Protein AF-0000000078526838 (afdb_homodimer)

Foldseek 3Di:
DVVVVVVVVCVVCVVVVVVVVCVVVVVVVLLVLLLQFQFLQPPPPPVDDDSVVVSVVGGNGCVLVVCLVVDPVNVLQVVLLVVLCVLQLVLLLVLLQVLLVVLLPPDPCNVVSLVVLCVLVVDDPLRLLQLLLQLQQLVRHPVQVVCVVVPHHDDNQCQDLVRNSVSLSVSVSSNCSSVLSVLLNVQQVPFDCVLVVVCVVVVHDPVRCCVPPVCQSSVVSSLVSSLVVSLVSLQDQSSQQNNHDNSPCDDVVSRNHLNSVLVCSVPVVSRPSSSSNSVVVSVVVSVVVNVVSVVCCVVRHDDPD/DVVVVVVVVCVVCVVVVVVVVCVVVVVVVLLVLLLQFQFLQPPPPPVPPDSVVVSVVGGNGCVLVVCLVVDPVNVLQVVLLVVLCVLQLVLLLVLLQVLLVVLLPPDPCNVVSLVVLCVLVVDDPLRLLQLLLQLQQQPRHPVQVVCVVVPHHDDNQCQDLVRNSVSLSVSVSSNCSSVLSVLLNVQQVPFDCVLVVVCVVVVHDPVRCCVPPVCQSSVVSSLVSSLVVSLVSLQDQSSQQNNHDVSPCDDVVSRNHLNSVLVCSVPVVSRPSSSSNSVVVSVVVSVVVNVVSVVCCVVRHDDPD

Organism: NCBI:txid29354

InterPro domains:
  IPR000515 ABC transporter type 1, transmembrane domain MetI-like [PF00528] (84-300)
  IPR000515 ABC transporter type 1, transmembrane domain MetI-like [PS50928] (78-293)
  IPR000515 ABC transporter type 1, transmembrane domain MetI-like [cd06261] (89-287)
  IPR035906 MetI-like superfamily [G3DSA:1.10.3720.10] (58-302)
  IPR035906 MetI-like superfamily [SSF161098] (63-291)
  IPR051393 ABC transporter permease component [PTHR30193] (7-304)

pLDDT: mean 86.84, std 13.62, range [33.91, 98.25]

Radius of gyration: 25.56 Å; Cα contacts (8 Å, |Δi|>4): 825; chains: 2; bounding box: 73×62×57 Å

Solvent-accessible surface area (backbone atoms only — not comparable to full-atom values): 30956 Å² total; per-residue (Å²): 117,72,74,55,54,56,48,47,58,42,53,66,44,37,60,57,47,50,47,48,50,48,64,57,45,48,54,54,52,52,36,55,56,39,18,24,21,68,40,35,77,66,67,74,63,63,85,60,89,37,38,66,52,50,50,60,74,36,53,52,55,64,48,42,55,54,49,45,76,69,32,68,64,49,56,51,19,50,47,36,43,48,54,47,43,66,53,33,52,61,49,28,52,50,50,8,51,49,49,16,54,59,41,63,46,90,45,95,55,23,65,57,47,53,52,61,42,38,46,44,57,60,39,39,60,60,52,50,23,47,37,45,43,48,39,45,27,62,65,60,7,55,54,34,46,55,33,44,74,74,71,37,85,55,66,52,28,50,71,24,59,79,34,20,47,58,48,51,37,50,50,48,32,60,39,42,18,32,57,52,7,51,57,47,30,57,40,58,69,65,52,64,63,64,62,55,52,55,36,49,73,73,65,53,51,69,68,52,42,38,64,70,44,49,49,46,66,31,28,52,54,49,49,50,48,51,52,54,51,52,57,52,55,65,48,48,38,58,51,42,45,59,43,20,70,92,40,62,16,28,38,94,51,47,43,33,27,61,45,47,47,30,48,38,30,32,70,71,66,32,29,30,6,46,18,36,31,52,43,51,53,52,31,51,52,49,49,50,51,51,52,51,50,57,60,48,42,76,74,61,42,54,69,88,121,117,74,73,54,53,56,48,50,57,43,53,66,43,36,60,57,46,50,49,49,47,48,63,56,45,48,53,52,51,52,36,54,54,39,18,23,20,68,40,35,77,67,66,72,58,58,82,52,91,40,43,66,54,51,48,62,74,35,53,52,54,64,48,41,54,53,49,46,75,69,31,70,63,49,56,51,18,52,46,36,42,49,52,47,42,67,54,33,51,60,49,28,52,50,49,7,51,50,50,16,56,59,43,62,45,90,47,94,56,23,65,55,48,52,50,60,42,38,47,44,57,59,40,40,60,59,51,50,22,49,37,44,44,48,38,44,28,61,72,54,8,54,54,32,45,55,33,44,74,75,70,35,83,55,65,53,28,50,70,23,60,80,34,20,49,58,48,53,37,51,49,49,32,61,40,43,19,31,56,52,6,50,57,47,30,58,40,56,71,64,52,64,64,62,61,54,52,55,36,48,75,73,64,53,50,70,68,53,42,38,65,70,44,49,49,47,66,30,29,51,55,49,48,49,48,49,50,53,50,50,57,53,56,65,49,49,37,58,50,40,45,58,44,22,70,92,39,62,17,28,37,93,51,47,43,34,28,62,45,47,48,32,48,37,30,34,70,73,65,32,30,31,7,47,19,35,32,51,43,51,53,52,32,51,53,48,47,50,51,50,53,50,50,58,61,48,41,76,74,63,42,52,69,89,120

Sequence (610 aa):
MYKKQGIRAFIFLLPSLAGLVLFNLIPIFASLLLSLTDWSGLSRVRLFHGFFQFVGDKFVGVSNYSQLVKDPEFWAVLGHNAYFILMYLPLVLLFSLMVALIIQRKSRMASVYRVLYYIPVLTSWVAGALIWKWMLSPEYGPINNALSAIGIKGPLWLQSEVWAMPSIVLASVWKDMGFYGMILLSGLLAINPEYYEAADIDGAGYFQKFKSITLPLLSPILFYVIMLSLINAFQLFPQIMVMTKNGDAGPNGATMVMVERIYKYAFKFGRMGYAAAWSWVLFVIIFGFTVLQNVLQRKWVYYESMYKKQGIRAFIFLLPSLAGLVLFNLIPIFASLLLSLTDWSGLSRVRLFHGFFQFVGDKFVGVSNYSQLVKDPEFWAVLGHNAYFILMYLPLVLLFSLMVALIIQRKSRMASVYRVLYYIPVLTSWVAGALIWKWMLSPEYGPINNALSAIGIKGPLWLQSEVWAMPSIVLASVWKDMGFYGMILLSGLLAINPEYYEAADIDGAGYFQKFKSITLPLLSPILFYVIMLSLINAFQLFPQIMVMTKNGDAGPNGATMVMVERIYKYAFKFGRMGYAAAWSWVLFVIIFGFTVLQNVLQRKWVYYES

Nearest PDB structures (foldseek):
  8ja7-assembly1_A  TM=8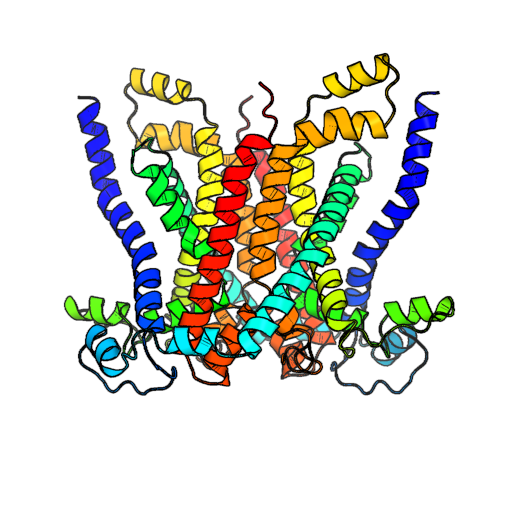.866E-01  e=3.384E-11  Mycobacterium tuberculosis H37Rv
  2r6g-assembly1_F  TM=8.842E-01  e=6.064E-09  Escherichia coli K-12
  3puy-assembly1_F  TM=8.740E-01  e=5.315E-09  Escherichia coli K-12
  4jbw-assembly1_F  TM=8.801E-01  e=1.028E-08  Escherichia coli K-12
  4jbw-assembly2_H  TM=8.634E-01  e=8.621E-09  Escherichia coli K-12

Structure (mmCIF, N/CA/C/O backbone):
data_AF-0000000078526838-model_v1
#
loop_
_entity.id
_entity.type
_entity.pdbx_description
1 polymer 'Sugar ABC transporter permease'
#
loop_
_atom_site.group_PDB
_atom_site.id
_atom_site.type_symbol
_atom_site.label_atom_id
_atom_site.label_alt_id
_atom_site.label_comp_id
_atom_site.label_asym_id
_atom_site.label_entity_id
_atom_site.label_seq_id
_atom_site.pdbx_PDB_ins_code
_atom_site.Cartn_x
_atom_site.Cartn_y
_atom_site.Cartn_z
_atom_site.occupancy
_atom_site.B_iso_or_equiv
_atom_site.auth_seq_id
_atom_site.auth_comp_id
_atom_site.auth_asym_id
_atom_site.auth_atom_id
_atom_site.pdbx_PDB_model_num
ATOM 1 N N . MET A 1 1 ? -31.656 25.719 23.406 1 33.91 1 MET A N 1
ATOM 2 C CA . MET A 1 1 ? -31.922 25.641 21.969 1 33.91 1 MET A CA 1
ATOM 3 C C . MET A 1 1 ? -30.719 25.094 21.219 1 33.91 1 MET A C 1
ATOM 5 O O . MET A 1 1 ? -30.797 24.797 20.031 1 33.91 1 MET A O 1
ATOM 9 N N . TYR A 1 2 ? -29.5 25.469 21.703 1 43.06 2 TYR A N 1
ATOM 10 C CA . TYR A 1 2 ? -28.188 25.125 21.172 1 43.06 2 TYR A CA 1
ATOM 11 C C . TYR A 1 2 ? -27.953 23.625 21.234 1 43.06 2 TYR A C 1
ATOM 13 O O . TYR A 1 2 ? -27.281 23.062 20.375 1 43.06 2 TYR A O 1
ATOM 21 N N . LYS A 1 3 ? -28.297 23.078 22.375 1 46.19 3 LYS A N 1
ATOM 22 C CA . LYS A 1 3 ? -28.156 21.656 22.625 1 46.19 3 LYS A CA 1
ATOM 23 C C . LYS A 1 3 ? -29.047 20.844 21.672 1 46.19 3 LYS A C 1
ATOM 25 O O . LYS A 1 3 ? -28.766 19.672 21.406 1 46.19 3 LYS A O 1
ATOM 30 N N . LYS A 1 4 ? -30.078 21.391 21.328 1 48.06 4 LYS A N 1
ATOM 31 C CA . LYS A 1 4 ? -31.125 20.688 20.594 1 48.06 4 LYS A CA 1
ATOM 32 C C . LYS A 1 4 ? -30.766 20.516 19.125 1 48.06 4 LYS A C 1
ATOM 34 O O . LYS A 1 4 ? -31.109 19.516 18.5 1 48.06 4 LYS A O 1
ATOM 39 N N . GLN A 1 5 ? -30.203 21.453 18.453 1 47.41 5 GLN A N 1
ATOM 40 C CA . GLN A 1 5 ? -29.891 21.406 17.031 1 47.41 5 GLN A CA 1
ATOM 41 C C . GLN A 1 5 ? -28.719 20.469 16.75 1 47.41 5 GLN A C 1
ATOM 43 O O . GLN A 1 5 ? -28.656 19.828 15.695 1 47.41 5 GLN A O 1
ATOM 48 N N . GLY A 1 6 ? -27.812 20.406 17.625 1 47.88 6 GLY A N 1
ATOM 49 C CA . GLY A 1 6 ? -26.734 19.438 17.562 1 47.88 6 GLY A CA 1
ATOM 50 C C . GLY A 1 6 ? -27.219 18 17.562 1 47.88 6 GLY A C 1
ATOM 51 O O . GLY A 1 6 ? -26.688 17.156 16.859 1 47.88 6 GLY A O 1
ATOM 52 N N . ILE A 1 7 ? -28.203 17.859 18.359 1 50.91 7 ILE A N 1
ATOM 53 C CA . ILE A 1 7 ? -28.797 16.531 18.469 1 50.91 7 ILE A CA 1
ATOM 54 C C . ILE A 1 7 ? -29.469 16.156 17.156 1 50.91 7 ILE A C 1
ATOM 56 O O . ILE A 1 7 ? -29.422 15.008 16.719 1 50.91 7 ILE A O 1
ATOM 60 N N . ARG A 1 8 ? -30.109 17.078 16.562 1 48.78 8 ARG A N 1
ATOM 61 C CA . ARG A 1 8 ? -30.828 16.781 15.336 1 48.78 8 ARG A CA 1
ATOM 62 C C . ARG A 1 8 ? -29.859 16.453 14.203 1 48.78 8 ARG A C 1
ATOM 64 O O . ARG A 1 8 ? -30.094 15.539 13.414 1 48.78 8 ARG A O 1
ATOM 71 N N . ALA A 1 9 ? -28.969 17.344 13.977 1 50.31 9 ALA A N 1
ATOM 72 C CA . ALA A 1 9 ? -27.953 17.031 12.977 1 50.31 9 ALA A CA 1
ATOM 73 C C . ALA A 1 9 ? -27.312 15.664 13.25 1 50.31 9 ALA A C 1
ATOM 75 O O . ALA A 1 9 ? -27.047 14.898 12.32 1 50.31 9 ALA A O 1
ATOM 76 N N . PHE A 1 10 ? -27.156 15.43 14.531 1 51.66 10 PHE A N 1
ATOM 77 C CA . PHE A 1 10 ? -26.625 14.141 14.977 1 51.66 10 PHE A CA 1
ATOM 78 C C . PHE A 1 10 ? -27.594 13.016 14.641 1 51.66 10 PHE A C 1
ATOM 80 O O . PHE A 1 10 ? -27.172 11.906 14.289 1 51.66 10 PHE A O 1
ATOM 87 N N . ILE A 1 11 ? -28.812 13.281 14.773 1 52.5 11 ILE A N 1
ATOM 88 C CA . ILE A 1 11 ? -29.812 12.266 14.477 1 52.5 11 ILE A CA 1
ATOM 89 C C . ILE A 1 11 ? -29.766 11.922 12.984 1 52.5 11 ILE A C 1
ATOM 91 O O . ILE A 1 11 ? -29.938 10.766 12.602 1 52.5 11 ILE A O 1
ATOM 95 N N . PHE A 1 12 ? -29.609 12.906 12.188 1 51.97 12 PHE A N 1
ATOM 96 C CA . PHE A 1 12 ? -29.562 12.625 10.758 1 51.97 12 PHE A CA 1
ATOM 97 C C . PHE A 1 12 ? -28.266 11.906 10.383 1 51.97 12 PHE A C 1
ATOM 99 O O . PHE A 1 12 ? -28.234 11.117 9.438 1 51.97 12 PHE A O 1
ATOM 106 N N . LEU A 1 13 ? -27.266 12.32 11.148 1 58.19 13 LEU A N 1
ATOM 107 C CA . LEU A 1 13 ? -26 11.68 10.82 1 58.19 13 LEU A CA 1
ATOM 108 C C . LEU A 1 13 ? -25.891 10.312 11.492 1 58.19 13 LEU A C 1
ATOM 110 O O . LEU A 1 13 ? -25.047 9.492 11.109 1 58.19 13 LEU A O 1
ATOM 114 N N . LEU A 1 14 ? -26.828 10.086 12.406 1 58.28 14 LEU A N 1
ATOM 115 C CA . LEU A 1 14 ? -26.766 8.891 13.227 1 58.28 14 LEU A CA 1
ATOM 116 C C . LEU A 1 14 ? -26.906 7.633 12.375 1 58.28 14 LEU A C 1
ATOM 118 O O . LEU A 1 14 ? -26.125 6.688 12.516 1 58.28 14 LEU A O 1
ATOM 122 N N . PRO A 1 15 ? -27.984 7.668 11.578 1 56.78 15 PRO A N 1
ATOM 123 C CA . PRO A 1 15 ? -28.062 6.438 10.789 1 56.78 15 PRO A CA 1
ATOM 124 C C . PRO A 1 15 ? -26.828 6.203 9.93 1 56.78 15 PRO A C 1
ATOM 126 O O . PRO A 1 15 ? -26.375 5.066 9.789 1 56.78 15 PRO A O 1
ATOM 129 N N . SER A 1 16 ? -26.375 7.316 9.445 1 62.16 16 SER A N 1
ATOM 130 C CA . SER A 1 16 ? -25.188 7.176 8.594 1 62.16 16 SER A CA 1
ATOM 131 C C . SER A 1 16 ? -23.969 6.789 9.406 1 62.16 16 SER A C 1
ATOM 133 O O . SER A 1 16 ? -23.156 5.969 8.969 1 62.16 16 SER A O 1
ATOM 135 N N . LEU A 1 17 ? -24.078 7.254 10.57 1 70.75 17 LEU A N 1
ATOM 136 C CA . LEU A 1 17 ? -22.953 6.953 11.453 1 70.75 17 LEU A CA 1
ATOM 137 C C . LEU A 1 17 ? -23.016 5.512 11.945 1 70.75 17 LEU A C 1
ATOM 139 O O . LEU A 1 17 ? -21.984 4.828 12.008 1 70.75 17 LEU A O 1
ATOM 143 N N . ALA A 1 18 ? -24.25 5.125 12.227 1 71.12 18 ALA A N 1
ATOM 144 C CA . ALA A 1 18 ? -24.422 3.736 12.641 1 71.12 18 ALA A CA 1
ATOM 145 C C . ALA A 1 18 ? -24.062 2.779 11.508 1 71.12 18 ALA A C 1
ATOM 147 O O . ALA A 1 18 ? -23.422 1.749 11.734 1 71.12 18 ALA A O 1
ATOM 148 N N . GLY A 1 19 ? -24.438 3.191 10.406 1 74 19 GLY A N 1
ATOM 149 C CA . GLY A 1 19 ? -24.109 2.379 9.242 1 74 19 GLY A CA 1
ATOM 150 C C . GLY A 1 19 ? -22.625 2.264 8.992 1 74 19 GLY A C 1
ATOM 151 O O . GLY A 1 19 ? -22.125 1.188 8.648 1 74 19 GLY A O 1
ATOM 152 N N . LEU A 1 20 ? -22.047 3.316 9.32 1 77.06 20 LEU A N 1
ATOM 153 C CA . LEU A 1 20 ? -20.609 3.328 9.078 1 77.06 20 LEU A CA 1
ATOM 154 C C . LEU A 1 20 ? -19.875 2.477 10.109 1 77.06 20 LEU A C 1
ATOM 156 O O . LEU A 1 20 ? -18.906 1.788 9.781 1 77.06 20 LEU A O 1
ATOM 160 N N . VAL A 1 21 ? -20.438 2.48 11.266 1 78.69 21 VAL A N 1
ATOM 161 C CA . VAL A 1 21 ? -19.844 1.682 12.336 1 78.69 21 VAL A CA 1
ATOM 162 C C . VAL A 1 21 ? -20.047 0.196 12.047 1 78.69 21 VAL A C 1
ATOM 164 O O . VAL A 1 21 ? -19.109 -0.603 12.156 1 78.69 21 VAL A O 1
ATOM 167 N N . LEU A 1 22 ? -21.219 -0.055 11.602 1 78.75 22 LEU A N 1
ATOM 168 C CA . LEU A 1 22 ? -21.516 -1.444 11.266 1 78.75 22 LEU A CA 1
ATOM 169 C C . LEU A 1 22 ? -20.688 -1.901 10.062 1 78.75 22 LEU A C 1
ATOM 171 O O . LEU A 1 22 ? -20.188 -3.029 10.047 1 78.75 22 LEU A O 1
ATOM 175 N N . PHE A 1 23 ? -20.516 -1.012 9.211 1 81.81 23 PHE A N 1
ATOM 176 C CA . PHE A 1 23 ? -19.734 -1.288 8.016 1 81.81 23 PHE A CA 1
ATOM 177 C C . PHE A 1 23 ? -18.281 -1.588 8.383 1 81.81 23 PHE A C 1
ATOM 179 O O . PHE A 1 23 ? -17.625 -2.412 7.738 1 81.81 23 PHE A O 1
ATOM 186 N N . ASN A 1 24 ? -17.922 -1.019 9.43 1 84.88 24 ASN A N 1
ATOM 187 C CA . ASN A 1 24 ? -16.547 -1.215 9.875 1 84.88 24 ASN A CA 1
ATOM 188 C C . ASN A 1 24 ? -16.406 -2.451 10.758 1 84.88 24 ASN A C 1
ATOM 190 O O . ASN A 1 24 ? -15.461 -3.223 10.617 1 84.88 24 ASN A O 1
ATOM 194 N N . LEU A 1 25 ? -17.375 -2.746 11.57 1 85.94 25 LEU A N 1
ATOM 195 C CA . LEU A 1 25 ? -17.281 -3.744 12.633 1 85.94 25 LEU A CA 1
ATOM 196 C C . LEU A 1 25 ? -17.641 -5.129 12.109 1 85.94 25 LEU A C 1
ATOM 198 O O . LEU A 1 25 ? -17.047 -6.129 12.516 1 85.94 25 LEU A O 1
ATOM 202 N N . ILE A 1 26 ? -18.469 -5.227 11.227 1 86.12 26 ILE A N 1
ATOM 203 C CA . ILE A 1 26 ? -19 -6.512 10.789 1 86.12 26 ILE A CA 1
ATOM 204 C C . ILE A 1 26 ? -17.891 -7.355 10.18 1 86.12 26 ILE A C 1
ATOM 206 O O . ILE A 1 26 ? -17.703 -8.516 10.562 1 86.12 26 ILE A O 1
ATOM 210 N N . PRO A 1 27 ? -17.125 -6.75 9.258 1 88.56 27 PRO A N 1
ATOM 211 C CA . PRO A 1 27 ? -16.062 -7.566 8.68 1 88.56 27 PRO A CA 1
ATOM 212 C C . PRO A 1 27 ? -15.039 -8.023 9.719 1 88.56 27 PRO A C 1
ATOM 214 O O . PRO A 1 27 ? -14.516 -9.133 9.633 1 88.56 27 PRO A O 1
ATOM 217 N N . ILE A 1 28 ? -14.812 -7.219 10.633 1 87.62 28 ILE A N 1
ATOM 218 C CA . ILE A 1 28 ? -13.836 -7.527 11.672 1 87.62 28 ILE A CA 1
ATOM 219 C C . ILE A 1 28 ? -14.336 -8.695 12.516 1 87.62 28 ILE A C 1
ATOM 221 O O . ILE A 1 28 ? -13.609 -9.672 12.734 1 87.62 28 ILE A O 1
ATOM 225 N N . PHE A 1 29 ? -15.555 -8.594 12.922 1 87.19 29 PHE A N 1
ATOM 226 C CA . PHE A 1 29 ? -16.156 -9.641 13.742 1 87.19 29 PHE A CA 1
ATOM 227 C C . PHE A 1 29 ? -16.266 -10.945 12.969 1 87.19 29 PHE A C 1
ATOM 229 O O . PHE A 1 29 ? -16.016 -12.023 13.516 1 87.19 29 PHE A O 1
ATOM 236 N N . ALA A 1 30 ? -16.688 -10.875 11.797 1 85 30 ALA A N 1
ATOM 237 C CA . ALA A 1 30 ? -16.781 -12.055 10.945 1 85 30 ALA A CA 1
ATOM 238 C C . ALA A 1 30 ? -15.43 -12.734 10.789 1 85 30 ALA A C 1
ATOM 240 O O . ALA A 1 30 ? -15.336 -13.961 10.812 1 85 30 ALA A O 1
ATOM 241 N N . SER A 1 31 ? -14.43 -11.93 10.641 1 87.69 31 SER A N 1
ATOM 242 C CA . SER A 1 31 ? -13.078 -12.461 10.508 1 87.69 31 SER A CA 1
ATOM 243 C C . SER A 1 31 ? -12.648 -13.18 11.781 1 87.69 31 SER A C 1
ATOM 245 O O . SER A 1 31 ? -11.953 -14.195 11.727 1 87.69 31 SER A O 1
ATOM 247 N N . LEU A 1 32 ? -13.031 -12.625 12.859 1 91.06 32 LEU A N 1
ATOM 248 C CA . LEU A 1 32 ? -12.703 -13.258 14.133 1 91.06 32 LEU A CA 1
ATOM 249 C C . LEU A 1 32 ? -13.367 -14.633 14.242 1 91.06 32 LEU A C 1
ATOM 251 O O . LEU A 1 32 ? -12.734 -15.602 14.664 1 91.06 32 LEU A O 1
ATOM 255 N N . LEU A 1 33 ? -14.594 -14.703 13.867 1 89.38 33 LEU A N 1
ATOM 256 C CA . LEU A 1 33 ? -15.312 -15.969 13.898 1 89.38 33 LEU A CA 1
ATOM 257 C C . LEU A 1 33 ? -14.695 -16.969 12.938 1 89.38 33 LEU A C 1
ATOM 259 O O . LEU A 1 33 ? -14.578 -18.156 13.25 1 89.38 33 LEU A O 1
ATOM 263 N N . LEU A 1 34 ? -14.305 -16.5 11.805 1 88.25 34 LEU A N 1
ATOM 264 C CA . LEU A 1 34 ? -13.664 -17.375 10.82 1 88.25 34 LEU A CA 1
ATOM 265 C C . LEU A 1 34 ? -12.383 -17.984 11.375 1 88.25 34 LEU A C 1
ATOM 267 O O . LEU A 1 34 ? -12.062 -19.141 11.086 1 88.25 34 LEU A O 1
ATOM 271 N N . SER A 1 35 ? -11.633 -17.203 12.133 1 94.19 35 SER A N 1
ATOM 272 C CA . SER A 1 35 ? -10.359 -17.656 12.68 1 94.19 35 SER A CA 1
ATOM 273 C C . SER A 1 35 ? -10.562 -18.797 13.68 1 94.19 35 SER A C 1
ATOM 275 O O . SER A 1 35 ? -9.617 -19.5 14.023 1 94.19 35 SER A O 1
ATOM 277 N N . LEU A 1 36 ? -11.805 -18.984 14.117 1 95.25 36 LEU A N 1
ATOM 278 C CA . LEU A 1 36 ? -12.141 -20.031 15.07 1 95.25 36 LEU A CA 1
ATOM 279 C C . LEU A 1 36 ? -12.719 -21.25 14.359 1 95.25 36 LEU A C 1
ATOM 281 O O . LEU A 1 36 ? -13.266 -22.156 15.008 1 95.25 36 LEU A O 1
ATOM 285 N N . THR A 1 37 ? -12.633 -21.281 13.039 1 91.44 37 THR A N 1
ATOM 286 C CA . THR A 1 37 ? -13.188 -22.375 12.25 1 91.44 37 THR A CA 1
ATOM 287 C C . THR A 1 37 ? -12.086 -23.078 11.461 1 91.44 37 THR A C 1
ATOM 289 O O . THR A 1 37 ? -10.977 -22.562 11.328 1 91.44 37 THR A O 1
ATOM 292 N N . ASP A 1 38 ? -12.367 -24.312 10.953 1 90.75 38 ASP A N 1
ATOM 293 C CA . ASP A 1 38 ? -11.469 -25.047 10.07 1 90.75 38 ASP A CA 1
ATOM 294 C C . ASP A 1 38 ? -11.938 -24.984 8.617 1 90.75 38 ASP A C 1
ATOM 296 O O . ASP A 1 38 ? -11.766 -25.938 7.859 1 90.75 38 ASP A O 1
ATOM 300 N N . TRP A 1 39 ? -12.383 -23.859 8.32 1 84.31 39 TRP A N 1
ATOM 301 C CA . TRP A 1 39 ? -12.922 -23.688 6.977 1 84.31 39 TRP A CA 1
ATOM 302 C C . TRP A 1 39 ? -11.812 -23.719 5.934 1 84.31 39 TRP A C 1
ATOM 304 O O . TRP A 1 39 ? -10.781 -23.062 6.098 1 84.31 39 TRP A O 1
ATOM 314 N N . SER A 1 40 ? -11.969 -24.531 4.809 1 81.25 40 SER A N 1
ATOM 315 C CA . SER A 1 40 ? -10.969 -24.688 3.756 1 81.25 40 SER A CA 1
ATOM 316 C C . SER A 1 40 ? -11.164 -23.656 2.652 1 81.25 40 SER A C 1
ATOM 318 O O . SER A 1 40 ? -10.266 -23.438 1.835 1 81.25 40 SER A O 1
ATOM 320 N N . GLY A 1 41 ? -12.219 -22.859 2.627 1 69.69 41 GLY A N 1
ATOM 321 C CA . GLY A 1 41 ? -12.469 -21.891 1.572 1 69.69 41 GLY A CA 1
ATOM 322 C C . GLY A 1 41 ? -13.32 -22.453 0.442 1 69.69 41 GLY A C 1
ATOM 323 O O . GLY A 1 41 ? -13.859 -21.688 -0.364 1 69.69 41 GLY A O 1
ATOM 324 N N . LEU A 1 42 ? -13.219 -23.859 0.137 1 60.25 42 LEU A N 1
ATOM 325 C CA . LEU A 1 42 ? -13.898 -24.5 -0.982 1 60.25 42 LEU A CA 1
ATOM 326 C C . LEU A 1 42 ? -15.227 -25.109 -0.541 1 60.25 42 LEU A C 1
ATOM 328 O O . LEU A 1 42 ? -15.984 -25.609 -1.367 1 60.25 42 LEU A O 1
ATOM 332 N N . SER A 1 43 ? -15.234 -25.25 0.635 1 53.34 43 SER A N 1
ATOM 333 C CA . SER A 1 43 ? -16.344 -26.141 0.992 1 53.34 43 SER A CA 1
ATOM 334 C C . SER A 1 43 ? -17.656 -25.656 0.371 1 53.34 43 SER A C 1
ATOM 336 O O . SER A 1 43 ? -17.938 -24.469 0.373 1 53.34 43 SER A O 1
ATOM 338 N N . ARG A 1 44 ? -18 -26.578 -0.74 1 45.09 44 ARG A N 1
ATOM 339 C CA . ARG A 1 44 ? -19.406 -26.5 -1.12 1 45.09 44 ARG A CA 1
ATOM 340 C C . ARG A 1 44 ? -20.312 -26.391 0.11 1 45.09 44 ARG A C 1
ATOM 342 O O . ARG A 1 44 ? -20.438 -27.328 0.886 1 45.09 44 ARG A O 1
ATOM 349 N N . VAL A 1 45 ? -20.078 -25.312 0.63 1 40.06 45 VAL A N 1
ATOM 350 C CA . VAL A 1 45 ? -20.953 -25.359 1.79 1 40.06 45 VAL A CA 1
ATOM 351 C C . VAL A 1 45 ? -22.359 -25.766 1.356 1 40.06 45 VAL A C 1
ATOM 353 O O . VAL A 1 45 ? -22.938 -25.188 0.433 1 40.06 45 VAL A O 1
ATOM 356 N N . ARG A 1 46 ? -22.578 -26.984 1.438 1 38.72 46 ARG A N 1
ATOM 357 C CA . ARG A 1 46 ? -23.984 -27.375 1.3 1 38.72 46 ARG A CA 1
ATOM 358 C C . ARG A 1 46 ? -24.906 -26.203 1.612 1 38.72 46 ARG A C 1
ATOM 360 O O . ARG A 1 46 ? -24.547 -25.297 2.379 1 38.72 46 ARG A O 1
ATOM 367 N N . LEU A 1 47 ? -25.719 -25.906 0.809 1 38.78 47 LEU A N 1
ATOM 368 C CA . LEU A 1 47 ? -26.875 -25.016 0.917 1 38.78 47 LEU A CA 1
ATOM 369 C C . LEU A 1 47 ? -27.156 -24.672 2.373 1 38.78 47 LEU A C 1
ATOM 371 O O . LEU A 1 47 ? -28.297 -24.312 2.725 1 38.78 47 LEU A O 1
ATOM 375 N N . PHE A 1 48 ? -26.266 -25 3.303 1 41.84 48 PHE A N 1
ATOM 376 C CA . PHE A 1 48 ? -26.875 -24.859 4.617 1 41.84 48 PHE A CA 1
ATOM 377 C C . PHE A 1 48 ? -27.219 -23.406 4.918 1 41.84 48 PHE A C 1
ATOM 379 O O . PHE A 1 48 ? -26.656 -22.5 4.309 1 41.84 48 PHE A O 1
ATOM 386 N N . HIS A 1 49 ? -28.281 -23.156 5.926 1 50.12 49 HIS A N 1
ATOM 387 C CA . HIS A 1 49 ? -29.281 -22.297 6.551 1 50.12 49 HIS A CA 1
ATOM 388 C C . HIS A 1 49 ? -28.625 -21.141 7.285 1 50.12 49 HIS A C 1
ATOM 390 O O . HIS A 1 49 ? -29.094 -20.719 8.352 1 50.12 49 HIS A O 1
ATOM 396 N N . GLY A 1 50 ? -27.516 -20.422 6.871 1 64.25 50 GLY A N 1
ATOM 397 C CA . GLY A 1 50 ? -27.219 -19.172 7.531 1 64.25 50 GLY A CA 1
ATOM 398 C C . GLY A 1 50 ? -25.781 -19.047 8 1 64.25 50 GLY A C 1
ATOM 399 O O . GLY A 1 50 ? -25.109 -20.062 8.195 1 64.25 50 GLY A O 1
ATOM 400 N N . PHE A 1 51 ? -25.219 -17.922 8.117 1 74.31 51 PHE A N 1
ATOM 401 C CA . PHE A 1 51 ? -23.859 -17.562 8.547 1 74.31 51 PHE A CA 1
ATOM 402 C C . PHE A 1 51 ? -23.516 -18.234 9.867 1 74.31 51 PHE A C 1
ATOM 404 O O . PHE A 1 51 ? -22.469 -18.859 10 1 74.31 51 PHE A O 1
ATOM 411 N N . PHE A 1 52 ? -24.469 -18.219 10.766 1 76.94 52 PHE A N 1
ATOM 412 C CA . PHE A 1 52 ? -24.188 -18.719 12.102 1 76.94 52 PHE A CA 1
ATOM 413 C C . PHE A 1 52 ? -24.156 -20.25 12.109 1 76.94 52 PHE A C 1
ATOM 415 O O . PHE A 1 52 ? -23.391 -20.859 12.867 1 76.94 52 PHE A O 1
ATOM 422 N N . GLN A 1 53 ? -24.891 -20.781 11.273 1 76.5 53 GLN A N 1
ATOM 423 C CA . GLN A 1 53 ? -24.859 -22.234 11.141 1 76.5 53 GLN A CA 1
ATOM 424 C C . GLN A 1 53 ? -23.531 -22.703 10.547 1 76.5 53 GLN A C 1
ATOM 426 O O . GLN A 1 53 ? -22.984 -23.719 10.977 1 76.5 53 GLN A O 1
ATOM 431 N N . PHE A 1 54 ? -23.094 -21.953 9.68 1 78.5 54 PHE A N 1
ATOM 432 C CA . PHE A 1 54 ? -21.812 -22.266 9.078 1 78.5 54 PHE A CA 1
ATOM 433 C C . PHE A 1 54 ? -20.703 -22.219 10.125 1 78.5 54 PHE A C 1
ATOM 435 O O . PHE A 1 54 ? -19.891 -23.141 10.227 1 78.5 54 PHE A O 1
ATOM 442 N N . VAL A 1 55 ? -20.703 -21.219 10.867 1 82.44 55 VAL A N 1
ATOM 443 C CA . VAL A 1 55 ? -19.688 -21.062 11.898 1 82.44 55 VAL A CA 1
ATOM 444 C C . VAL A 1 55 ? -19.781 -22.203 12.906 1 82.44 55 VAL A C 1
ATOM 446 O O . VAL A 1 55 ? -18.766 -22.75 13.328 1 82.44 55 VAL A O 1
ATOM 449 N N . GLY A 1 56 ? -21.031 -22.562 13.195 1 83.06 56 GLY A N 1
ATOM 450 C CA . GLY A 1 56 ? -21.234 -23.656 14.125 1 83.06 56 GLY A CA 1
ATOM 451 C C . GLY A 1 56 ? -20.75 -24.984 13.602 1 83.06 56 GLY A C 1
ATOM 452 O O . GLY A 1 56 ? -20.109 -25.75 14.32 1 83.06 56 GLY A O 1
ATOM 453 N N . ASP A 1 57 ? -20.906 -25.203 12.406 1 84.56 57 ASP A N 1
ATOM 454 C CA . ASP A 1 57 ? -20.562 -26.469 11.781 1 84.56 57 ASP A CA 1
ATOM 455 C C . ASP A 1 57 ? -19.047 -26.641 11.664 1 84.56 57 ASP A C 1
ATOM 457 O O . ASP A 1 57 ? -18.531 -27.766 11.711 1 84.56 57 ASP A O 1
ATOM 461 N N . LYS A 1 58 ? -18.328 -25.562 11.578 1 88.5 58 LYS A N 1
ATOM 462 C CA . LYS A 1 58 ? -16.906 -25.625 11.312 1 88.5 58 LYS A CA 1
ATOM 463 C C . LYS A 1 58 ? -16.094 -25.125 12.516 1 88.5 58 LYS A C 1
ATOM 465 O O . LYS A 1 58 ? -14.875 -24.984 12.43 1 88.5 58 LYS A O 1
ATOM 470 N N . PHE A 1 59 ? -16.766 -25 13.656 1 92.94 59 PHE A N 1
ATOM 471 C CA . PHE A 1 59 ? -16.141 -24.406 14.836 1 92.94 59 PHE A CA 1
ATOM 472 C C . PHE A 1 59 ? -15.078 -25.344 15.414 1 92.94 59 PHE A C 1
ATOM 474 O O . PHE A 1 59 ? -15.344 -26.531 15.648 1 92.94 59 PHE A O 1
ATOM 481 N N . VAL A 1 60 ? -13.852 -24.859 15.617 1 95 60 VAL A N 1
ATOM 482 C CA . VAL A 1 60 ? -12.773 -25.656 16.203 1 95 60 VAL A CA 1
ATOM 483 C C . VAL A 1 60 ? -12.164 -24.906 17.391 1 95 60 VAL A C 1
ATOM 485 O O . VAL A 1 60 ? -11.102 -25.281 17.875 1 95 60 VAL A O 1
ATOM 488 N N . GLY A 1 61 ? -12.789 -23.797 17.781 1 94.62 61 GLY A N 1
ATOM 489 C CA . GLY A 1 61 ? -12.312 -23.016 18.922 1 94.62 61 GLY A CA 1
ATOM 490 C C . GLY A 1 61 ? -10.953 -22.391 18.688 1 94.62 61 GLY A C 1
ATOM 491 O O . GLY A 1 61 ? -10.734 -21.734 17.672 1 94.62 61 GLY A O 1
ATOM 492 N N . VAL A 1 62 ? -10.031 -22.688 19.656 1 95.75 62 VAL A N 1
ATOM 493 C CA . VAL A 1 62 ? -8.742 -22.016 19.594 1 95.75 62 VAL A CA 1
ATOM 494 C C . VAL A 1 62 ? -7.699 -22.953 18.984 1 95.75 62 VAL A C 1
ATOM 496 O O . VAL A 1 62 ? -6.492 -22.75 19.156 1 95.75 62 VAL A O 1
ATOM 499 N N . SER A 1 63 ? -8.109 -23.938 18.297 1 96.44 63 SER A N 1
ATOM 500 C CA . SER A 1 63 ? -7.215 -24.938 17.719 1 96.44 63 SER A CA 1
ATOM 501 C C . SER A 1 63 ? -6.258 -24.328 16.703 1 96.44 63 SER A C 1
ATOM 503 O O . SER A 1 63 ? -5.078 -24.672 16.672 1 96.44 63 SER A O 1
ATOM 505 N N . ASN A 1 64 ? -6.801 -23.406 15.906 1 97 64 ASN A N 1
ATOM 506 C CA . ASN A 1 64 ? -5.941 -22.719 14.938 1 97 64 ASN A CA 1
ATOM 507 C C . ASN A 1 64 ? -4.801 -21.969 15.625 1 97 64 ASN A C 1
ATOM 509 O O . ASN A 1 64 ? -3.66 -22.016 15.164 1 97 64 ASN A O 1
ATOM 513 N N . TYR A 1 65 ? -5.129 -21.422 16.688 1 97.5 65 TYR A N 1
ATOM 514 C CA . TYR A 1 65 ? -4.141 -20.641 17.422 1 97.5 65 TYR A CA 1
ATOM 515 C C . TYR A 1 65 ? -3.143 -21.562 18.125 1 97.5 65 TYR A C 1
ATOM 517 O O . TYR A 1 65 ? -1.943 -21.281 18.156 1 97.5 65 TYR A O 1
ATOM 525 N N . SER A 1 66 ? -3.627 -22.625 18.641 1 97.06 66 SER A N 1
ATOM 526 C CA . SER A 1 66 ? -2.746 -23.609 19.281 1 97.06 66 SER A CA 1
ATOM 527 C C . SER A 1 66 ? -1.784 -24.219 18.266 1 97.06 66 SER A C 1
ATOM 529 O O . SER A 1 66 ? -0.595 -24.375 18.547 1 97.06 66 SER A O 1
ATOM 531 N N . GLN A 1 67 ? -2.277 -24.5 17.125 1 96.44 67 GLN A N 1
ATOM 532 C CA . GLN A 1 67 ? -1.45 -25.047 16.062 1 96.44 67 GLN A CA 1
ATOM 533 C C . GLN A 1 67 ? -0.398 -24.047 15.602 1 96.44 67 GLN A C 1
ATOM 535 O O . GLN A 1 67 ? 0.758 -24.406 15.375 1 96.44 67 GLN A O 1
ATOM 540 N N . LEU A 1 68 ? -0.817 -22.891 15.461 1 96.31 68 LEU A N 1
ATOM 541 C CA . LEU A 1 68 ? 0.051 -21.812 15 1 96.31 68 LEU A CA 1
ATOM 542 C C . LEU A 1 68 ? 1.256 -21.656 15.914 1 96.31 68 LEU A C 1
ATOM 544 O O . LEU A 1 68 ? 2.393 -21.562 15.445 1 96.31 68 LEU A O 1
ATOM 548 N N . VAL A 1 69 ? 1.055 -21.641 17.266 1 96.31 69 VAL A N 1
ATOM 549 C CA . VAL A 1 69 ? 2.115 -21.375 18.234 1 96.31 69 VAL A CA 1
ATOM 550 C C . VAL A 1 69 ? 3.057 -22.578 18.297 1 96.31 69 VAL A C 1
ATOM 552 O O . VAL A 1 69 ? 4.25 -22.422 18.578 1 96.31 69 VAL A O 1
ATOM 555 N N . LYS A 1 70 ? 2.559 -23.703 17.922 1 97 70 LYS A N 1
ATOM 556 C CA . LYS A 1 70 ? 3.352 -24.922 18.016 1 97 70 LYS A CA 1
ATOM 557 C C . LYS A 1 70 ? 4.086 -25.203 16.703 1 97 70 LYS A C 1
ATOM 559 O O . LYS A 1 70 ? 4.961 -26.062 16.641 1 97 70 LYS A O 1
ATOM 564 N N . ASP A 1 71 ? 3.771 -24.484 15.703 1 96.19 71 ASP A N 1
ATOM 565 C CA . ASP A 1 71 ? 4.359 -24.688 14.375 1 96.19 71 ASP A CA 1
ATOM 566 C C . ASP A 1 71 ? 5.691 -23.953 14.258 1 96.19 71 ASP A C 1
ATOM 568 O O . ASP A 1 71 ? 5.738 -22.719 14.32 1 96.19 71 ASP A O 1
ATOM 572 N N . PRO A 1 72 ? 6.766 -24.688 14.039 1 97 72 PRO A N 1
ATOM 573 C CA . PRO A 1 72 ? 8.062 -24.031 13.867 1 97 72 PRO A CA 1
ATOM 574 C C . PRO A 1 72 ? 8.086 -23.047 12.695 1 97 72 PRO A C 1
ATOM 576 O O . PRO A 1 72 ? 8.836 -22.078 12.719 1 97 72 PRO A O 1
ATOM 579 N N . GLU A 1 73 ? 7.273 -23.266 11.703 1 96.81 73 GLU A N 1
ATOM 580 C CA . GLU A 1 73 ? 7.203 -22.359 10.562 1 96.81 73 GLU A CA 1
ATOM 581 C C . GLU A 1 73 ? 6.754 -20.953 10.992 1 96.81 73 GLU A C 1
ATOM 583 O O . GLU A 1 73 ? 7.254 -19.953 10.477 1 96.81 73 GLU A O 1
ATOM 588 N N . PHE A 1 74 ? 5.848 -21.016 11.953 1 97.94 74 PHE A N 1
ATOM 589 C CA . PHE A 1 74 ? 5.316 -19.75 12.43 1 97.94 74 PHE A CA 1
ATOM 590 C C . PHE A 1 74 ? 6.426 -18.875 13 1 97.94 74 PHE A C 1
ATOM 592 O O . PHE A 1 74 ? 6.543 -17.703 12.641 1 97.94 74 PHE A O 1
ATOM 599 N N . TRP A 1 75 ? 7.254 -19.375 13.75 1 97.94 75 TRP A N 1
ATOM 600 C CA . TRP A 1 75 ? 8.328 -18.625 14.398 1 97.94 75 TRP A CA 1
ATOM 601 C C . TRP A 1 75 ? 9.406 -18.25 13.391 1 97.94 75 TRP A C 1
ATOM 603 O O . TRP A 1 75 ? 10 -17.172 13.484 1 97.94 75 TRP A O 1
ATOM 613 N N . ALA A 1 76 ? 9.656 -19.141 12.43 1 97.62 76 ALA A N 1
ATOM 614 C CA . ALA A 1 76 ? 10.602 -18.812 11.367 1 97.62 76 ALA A CA 1
ATOM 615 C C . ALA A 1 76 ? 10.109 -17.625 10.547 1 97.62 76 ALA A C 1
ATOM 617 O O . ALA A 1 76 ? 10.891 -16.719 10.234 1 97.62 76 ALA A O 1
ATOM 618 N N . VAL A 1 77 ? 8.844 -17.641 10.242 1 97.75 77 VAL A N 1
ATOM 619 C CA . VAL A 1 77 ? 8.211 -16.594 9.453 1 97.75 77 VAL A CA 1
ATOM 620 C C . VAL A 1 77 ? 8.273 -15.266 10.211 1 97.75 77 VAL A C 1
ATOM 622 O O . VAL A 1 77 ? 8.602 -14.227 9.641 1 97.75 77 VAL A O 1
ATOM 625 N N . LEU A 1 78 ? 8.016 -15.312 11.531 1 97.75 78 LEU A N 1
ATOM 626 C CA . LEU A 1 78 ? 8.117 -14.117 12.352 1 97.75 78 LEU A CA 1
ATOM 627 C C . LEU A 1 78 ? 9.562 -13.617 12.398 1 97.75 78 LEU A C 1
ATOM 629 O O . LEU A 1 78 ? 9.805 -12.406 12.391 1 97.75 78 LEU A O 1
ATOM 633 N N . GLY A 1 79 ? 10.445 -14.531 12.477 1 97.94 79 GLY A N 1
ATOM 634 C CA . GLY A 1 79 ? 11.859 -14.172 12.43 1 97.94 79 GLY A CA 1
ATOM 635 C C . GLY A 1 79 ? 12.25 -13.469 11.141 1 97.94 79 GLY A C 1
ATOM 636 O O . GLY A 1 79 ? 13.016 -12.5 11.172 1 97.94 79 GLY A O 1
ATOM 637 N N . HIS A 1 80 ? 11.742 -13.953 10.047 1 97.88 80 HIS A N 1
ATOM 638 C CA . HIS A 1 80 ? 12.016 -13.32 8.758 1 97.88 80 HIS A CA 1
ATOM 639 C C . HIS A 1 80 ? 11.422 -11.922 8.695 1 97.88 80 HIS A C 1
ATOM 641 O O . HIS A 1 80 ? 12.031 -11.008 8.141 1 97.88 80 HIS A O 1
ATOM 647 N N . ASN A 1 81 ? 10.219 -11.766 9.289 1 98.06 81 ASN A N 1
ATOM 648 C CA . ASN A 1 81 ? 9.648 -10.422 9.375 1 98.06 81 ASN A CA 1
ATOM 649 C C . ASN A 1 81 ? 10.539 -9.484 10.18 1 98.06 81 ASN A C 1
ATOM 651 O O . ASN A 1 81 ? 10.797 -8.352 9.758 1 98.06 81 ASN A O 1
ATOM 655 N N . ALA A 1 82 ? 10.969 -9.984 11.273 1 98 82 ALA A N 1
ATOM 656 C CA . ALA A 1 82 ? 11.828 -9.172 12.133 1 98 82 ALA A CA 1
ATOM 657 C C . ALA A 1 82 ? 13.133 -8.82 11.422 1 98 82 ALA A C 1
ATOM 659 O O . ALA A 1 82 ? 13.609 -7.684 11.516 1 98 82 ALA A O 1
ATOM 660 N N . TYR A 1 83 ? 13.664 -9.805 10.789 1 98.06 83 TYR A N 1
ATOM 661 C CA . TYR A 1 83 ? 14.891 -9.594 10.039 1 98.06 83 TYR A CA 1
ATOM 662 C C . TYR A 1 83 ? 14.711 -8.508 8.977 1 98.06 83 TYR A C 1
ATOM 664 O O . TYR A 1 83 ? 15.539 -7.602 8.859 1 98.06 83 TYR A O 1
ATOM 672 N N . PHE A 1 84 ? 13.68 -8.555 8.281 1 98.19 84 PHE A N 1
ATOM 673 C CA . PHE A 1 84 ? 13.367 -7.543 7.285 1 98.19 84 PHE A CA 1
ATOM 674 C C . PHE A 1 84 ? 13.242 -6.168 7.93 1 98.19 84 PHE A C 1
ATOM 676 O O . PHE A 1 84 ? 13.852 -5.203 7.473 1 98.19 84 PHE A O 1
ATOM 683 N N . ILE A 1 85 ? 12.484 -6.121 8.969 1 98.25 85 ILE A N 1
ATOM 684 C CA . ILE A 1 85 ? 12.164 -4.852 9.617 1 98.25 85 ILE A CA 1
ATOM 685 C C . ILE A 1 85 ? 13.438 -4.223 10.172 1 98.25 85 ILE A C 1
ATOM 687 O O . ILE A 1 85 ? 13.664 -3.018 10.023 1 98.25 85 ILE A O 1
ATOM 691 N N . LEU A 1 86 ? 14.289 -4.969 10.742 1 97.94 86 LEU A N 1
ATOM 692 C CA . LEU A 1 86 ? 15.516 -4.473 11.367 1 97.94 86 LEU A CA 1
ATOM 693 C C . LEU A 1 86 ? 16.453 -3.889 10.32 1 97.94 86 LEU A C 1
ATOM 695 O O . LEU A 1 86 ? 17.203 -2.949 10.609 1 97.94 86 LEU A O 1
ATOM 699 N N . MET A 1 87 ? 16.422 -4.434 9.156 1 97.94 87 MET A N 1
ATOM 700 C CA . MET A 1 87 ? 17.25 -3.896 8.094 1 97.94 87 MET A CA 1
ATOM 701 C C . MET A 1 87 ? 16.562 -2.74 7.383 1 97.94 87 MET A C 1
ATOM 703 O O . MET A 1 87 ? 17.172 -1.701 7.133 1 97.94 87 MET A O 1
ATOM 707 N N . TYR A 1 88 ? 15.336 -2.885 7.121 1 98.19 88 TYR A N 1
ATOM 708 C CA . TYR A 1 88 ? 14.555 -1.958 6.316 1 98.19 88 TYR A CA 1
ATOM 709 C C . TYR A 1 88 ? 14.375 -0.627 7.035 1 98.19 88 TYR A C 1
ATOM 711 O O . TYR A 1 88 ? 14.562 0.438 6.441 1 98.19 88 TYR A O 1
ATOM 719 N N . LEU A 1 89 ? 14.047 -0.69 8.305 1 98 89 LEU A N 1
ATOM 720 C CA . LEU A 1 89 ? 13.633 0.513 9.023 1 98 89 LEU A CA 1
ATOM 721 C C . LEU A 1 89 ? 14.773 1.519 9.102 1 98 89 LEU A C 1
ATOM 723 O O . LEU A 1 89 ? 14.617 2.678 8.711 1 98 89 LEU A O 1
ATOM 727 N N . PRO A 1 90 ? 15.961 1.135 9.516 1 97.75 90 PRO A N 1
ATOM 728 C CA . PRO A 1 90 ? 17.047 2.115 9.562 1 97.75 90 PRO A CA 1
ATOM 729 C C . PRO A 1 90 ? 17.422 2.639 8.172 1 97.75 90 PRO A C 1
ATOM 731 O O . PRO A 1 90 ? 17.734 3.824 8.023 1 97.75 90 PRO A O 1
ATOM 734 N N . LEU A 1 91 ? 17.391 1.797 7.246 1 97.06 91 LEU A N 1
ATOM 735 C CA . LEU A 1 91 ? 17.797 2.197 5.906 1 97.06 91 LEU A CA 1
ATOM 736 C C . LEU A 1 91 ? 16.781 3.145 5.277 1 97.06 91 LEU A C 1
ATOM 738 O O . LEU A 1 91 ? 17.156 4.168 4.699 1 97.06 91 LEU A O 1
ATOM 742 N N . VAL A 1 92 ? 15.523 2.787 5.395 1 97.38 92 VAL A N 1
ATOM 743 C CA . VAL A 1 92 ? 14.5 3.617 4.762 1 97.38 92 VAL A CA 1
ATOM 744 C C . VAL A 1 92 ? 14.461 4.988 5.438 1 97.38 92 VAL A C 1
ATOM 746 O O . VAL A 1 92 ? 14.242 6.004 4.777 1 97.38 92 VAL A O 1
ATOM 749 N N . LEU A 1 93 ? 14.68 5.031 6.773 1 97 93 LEU A N 1
ATOM 750 C CA . LEU A 1 93 ? 14.703 6.305 7.492 1 97 93 LEU A CA 1
ATOM 751 C C . LEU A 1 93 ? 15.906 7.141 7.074 1 97 93 LEU A C 1
ATOM 753 O O . LEU A 1 93 ? 15.781 8.344 6.836 1 97 93 LEU A O 1
ATOM 757 N N . LEU A 1 94 ? 17 6.465 6.977 1 95.19 94 LEU A N 1
ATOM 758 C CA . LEU A 1 94 ? 18.219 7.152 6.586 1 95.19 94 LEU A CA 1
ATOM 759 C C . LEU A 1 94 ? 18.094 7.734 5.184 1 95.19 94 LEU A C 1
ATOM 761 O O . LEU A 1 94 ? 18.359 8.922 4.977 1 95.19 94 LEU A O 1
ATOM 765 N N . PHE A 1 95 ? 17.656 6.949 4.27 1 95.06 95 PHE A N 1
ATOM 766 C CA . PHE A 1 95 ? 17.578 7.395 2.885 1 95.06 95 PHE A CA 1
ATOM 767 C C . PHE A 1 95 ? 16.469 8.406 2.693 1 95.06 95 PHE A C 1
ATOM 769 O O . PHE A 1 95 ? 16.578 9.328 1.888 1 95.06 95 PHE A O 1
ATOM 776 N N . SER A 1 96 ? 15.375 8.234 3.391 1 96.25 96 SER A N 1
ATOM 777 C CA . SER A 1 96 ? 14.297 9.211 3.318 1 96.25 96 SER A CA 1
ATOM 778 C C . SER A 1 96 ? 14.75 10.57 3.846 1 96.25 96 SER A C 1
ATOM 780 O O . SER A 1 96 ? 14.406 11.609 3.279 1 96.25 96 SER A O 1
ATOM 782 N N . LEU A 1 97 ? 15.484 10.555 4.957 1 94.38 97 LEU A N 1
ATOM 783 C CA . LEU A 1 97 ? 16.016 11.797 5.508 1 94.38 97 LEU A CA 1
ATOM 784 C C . LEU A 1 97 ? 16.984 12.461 4.531 1 94.38 97 LEU A C 1
ATOM 786 O O . LEU A 1 97 ? 16.969 13.68 4.359 1 94.38 97 LEU A O 1
ATOM 790 N N . MET A 1 98 ? 17.781 11.641 3.891 1 91.69 98 MET A N 1
ATOM 791 C CA . MET A 1 98 ? 18.719 12.18 2.906 1 91.69 98 MET A CA 1
ATOM 792 C C . MET A 1 98 ? 17.969 12.812 1.736 1 91.69 98 MET A C 1
ATOM 794 O O . MET A 1 98 ? 18.359 13.883 1.256 1 91.69 98 MET A O 1
ATOM 798 N N . VAL A 1 99 ? 16.953 12.156 1.287 1 92.38 99 VAL A N 1
ATOM 799 C CA . VAL A 1 99 ? 16.141 12.695 0.201 1 92.38 99 VAL A CA 1
ATOM 800 C C . VAL A 1 99 ? 15.547 14.039 0.615 1 92.38 99 VAL A C 1
ATOM 802 O O . VAL A 1 99 ? 15.602 15.008 -0.145 1 92.38 99 VAL A O 1
ATOM 805 N N . ALA A 1 100 ? 15.031 14.102 1.844 1 93.06 100 ALA A N 1
ATOM 806 C CA . ALA A 1 100 ? 14.43 15.328 2.352 1 93.06 100 ALA A CA 1
ATOM 807 C C . ALA A 1 100 ? 15.461 16.453 2.42 1 93.06 100 ALA A C 1
ATOM 809 O O . ALA A 1 100 ? 15.18 17.594 2.025 1 93.06 100 ALA A O 1
ATOM 810 N N . LEU A 1 101 ? 16.609 16.125 2.859 1 87.44 101 LEU A N 1
ATOM 811 C CA . LEU A 1 101 ? 17.672 17.125 3.014 1 87.44 101 LEU A CA 1
ATOM 812 C C . LEU A 1 101 ? 18.156 17.625 1.654 1 87.44 101 LEU A C 1
ATOM 814 O O . LEU A 1 101 ? 18.484 18.797 1.497 1 87.44 101 LEU A O 1
ATOM 818 N N . ILE A 1 102 ? 18.188 16.734 0.709 1 85.5 102 ILE A N 1
ATOM 819 C CA . ILE A 1 102 ? 18.625 17.094 -0.639 1 85.5 102 ILE A CA 1
ATOM 820 C C . ILE A 1 102 ? 17.625 18.078 -1.249 1 85.5 102 ILE A C 1
ATOM 822 O O . ILE A 1 102 ? 18.016 19.094 -1.832 1 85.5 102 ILE A O 1
ATOM 826 N N . ILE A 1 103 ? 16.422 17.812 -1.021 1 88.25 103 ILE A N 1
ATOM 827 C CA . ILE A 1 103 ? 15.383 18.609 -1.665 1 88.25 103 ILE A CA 1
ATOM 828 C C . ILE A 1 103 ? 15.188 19.922 -0.9 1 88.25 103 ILE A C 1
ATOM 830 O O . ILE A 1 103 ? 14.812 20.938 -1.486 1 88.25 103 ILE A O 1
ATOM 834 N N . GLN A 1 104 ? 15.477 19.875 0.392 1 86.06 104 GLN A N 1
ATOM 835 C CA . GLN A 1 104 ? 15.297 21.047 1.235 1 86.06 104 GLN A CA 1
ATOM 836 C C . GLN A 1 104 ? 16.219 22.188 0.788 1 86.06 104 GLN A C 1
ATOM 838 O O . GLN A 1 104 ? 15.883 23.359 0.954 1 86.06 104 GLN A O 1
ATOM 843 N N . ARG A 1 105 ? 17.297 21.812 0.234 1 78.81 105 ARG A N 1
ATOM 844 C CA . ARG A 1 105 ? 18.266 22.812 -0.192 1 78.81 105 ARG A CA 1
ATOM 845 C C . ARG A 1 105 ? 17.719 23.656 -1.337 1 78.81 105 ARG A C 1
ATOM 847 O O . ARG A 1 105 ? 17.078 23.141 -2.246 1 78.81 105 ARG A O 1
ATOM 854 N N . LYS A 1 106 ? 17.109 24.734 -1.05 1 69.62 106 LYS A N 1
ATOM 855 C CA . LYS A 1 106 ? 16.531 25.672 -2.016 1 69.62 106 LYS A CA 1
ATOM 856 C C . LYS A 1 106 ? 17.422 25.812 -3.248 1 69.62 106 LYS A C 1
ATOM 858 O O . LYS A 1 106 ? 18.328 26.641 -3.277 1 69.62 106 LYS A O 1
ATOM 863 N N . SER A 1 107 ? 17.531 24.703 -4.043 1 74.5 107 SER A N 1
ATOM 864 C CA . SER A 1 107 ? 18.297 24.797 -5.273 1 74.5 107 SER A CA 1
ATOM 865 C C . SER A 1 107 ? 17.406 24.688 -6.5 1 74.5 107 SER A C 1
ATOM 867 O O . SER A 1 107 ? 16.234 24.297 -6.391 1 74.5 107 SER A O 1
ATOM 869 N N . ARG A 1 108 ? 17.922 25.203 -7.617 1 78.75 108 ARG A N 1
ATOM 870 C CA . ARG A 1 108 ? 17.234 25.125 -8.898 1 78.75 108 ARG A CA 1
ATOM 871 C C . ARG A 1 108 ? 16.922 23.672 -9.266 1 78.75 108 ARG A C 1
ATOM 873 O O . ARG A 1 108 ? 16 23.406 -10.031 1 78.75 108 ARG A O 1
ATOM 880 N N . MET A 1 109 ? 17.578 22.719 -8.562 1 82.75 109 MET A N 1
ATOM 881 C CA . MET A 1 109 ? 17.422 21.297 -8.906 1 82.75 109 MET A CA 1
ATOM 882 C C . MET A 1 109 ? 16.422 20.625 -7.973 1 82.75 109 MET A C 1
ATOM 884 O O . MET A 1 109 ? 16.141 19.438 -8.125 1 82.75 109 MET A O 1
ATOM 888 N N . ALA A 1 110 ? 15.906 21.422 -7.043 1 83.94 110 ALA A N 1
ATOM 889 C CA . ALA A 1 110 ? 14.992 20.844 -6.062 1 83.94 110 ALA A CA 1
ATOM 890 C C . ALA A 1 110 ? 13.773 20.234 -6.738 1 83.94 110 ALA A C 1
ATOM 892 O O . ALA A 1 110 ? 13.328 19.141 -6.367 1 83.94 110 ALA A O 1
ATOM 893 N N . SER A 1 111 ? 13.359 20.859 -7.734 1 83.75 111 SER A N 1
ATOM 894 C CA . SER A 1 111 ? 12.188 20.359 -8.453 1 83.75 111 SER A CA 1
ATOM 895 C C . SER A 1 111 ? 12.492 19.062 -9.195 1 83.75 111 SER A C 1
ATOM 897 O O . SER A 1 111 ? 11.656 18.172 -9.258 1 83.75 111 SER A O 1
ATOM 899 N N . VAL A 1 112 ? 13.633 19.016 -9.727 1 85.19 112 VAL A N 1
ATOM 900 C CA . VAL A 1 112 ? 14.055 17.812 -10.445 1 85.19 112 VAL A CA 1
ATOM 901 C C . VAL A 1 112 ? 14.172 16.641 -9.469 1 85.19 112 VAL A C 1
ATOM 903 O O . VAL A 1 112 ? 13.703 15.539 -9.758 1 85.19 112 VAL A O 1
ATOM 906 N N . TYR A 1 113 ? 14.703 16.891 -8.297 1 86.19 113 TYR A N 1
ATOM 907 C CA . TYR A 1 113 ? 14.859 15.844 -7.293 1 86.19 113 TYR A CA 1
ATOM 908 C C . TYR A 1 113 ? 13.5 15.367 -6.789 1 86.19 113 TYR A C 1
ATOM 910 O O . TYR A 1 113 ? 13.305 14.172 -6.551 1 86.19 113 TYR A O 1
ATOM 918 N N . ARG A 1 114 ? 12.625 16.25 -6.676 1 86.44 114 ARG A N 1
ATOM 919 C CA . ARG A 1 114 ? 11.281 15.891 -6.227 1 86.44 114 ARG A CA 1
ATOM 920 C C . ARG A 1 114 ? 10.625 14.906 -7.191 1 86.44 114 ARG A C 1
ATOM 922 O O . ARG A 1 114 ? 10.062 13.891 -6.77 1 86.44 114 ARG A O 1
ATOM 929 N N . VAL A 1 115 ? 10.836 15.172 -8.406 1 83.62 115 VAL A N 1
ATOM 930 C CA . VAL A 1 115 ? 10.227 14.32 -9.422 1 83.62 115 VAL A CA 1
ATOM 931 C C . VAL A 1 115 ? 10.93 12.969 -9.445 1 83.62 115 VAL A C 1
ATOM 933 O O . VAL A 1 115 ? 10.281 11.914 -9.477 1 83.62 115 VAL A O 1
ATOM 936 N N . LEU A 1 116 ? 12.195 13.023 -9.391 1 86.94 116 LEU A N 1
ATOM 937 C CA . LEU A 1 116 ? 12.992 11.805 -9.484 1 86.94 116 LEU A CA 1
ATOM 938 C C . LEU A 1 116 ? 12.672 10.859 -8.328 1 86.94 116 LEU A C 1
ATOM 940 O O . LEU A 1 116 ? 12.492 9.656 -8.539 1 86.94 116 LEU A O 1
ATOM 944 N N . TYR A 1 117 ? 12.578 11.398 -7.184 1 89.06 117 TYR A N 1
ATOM 945 C CA . TYR A 1 117 ? 12.391 10.547 -6.016 1 89.06 117 TYR A CA 1
ATOM 946 C C . TYR A 1 117 ? 10.93 10.164 -5.844 1 89.06 117 TYR A C 1
ATOM 948 O O . TYR A 1 117 ? 10.602 9.25 -5.086 1 89.06 117 TYR A O 1
ATOM 956 N N . TYR A 1 118 ? 10.156 10.836 -6.637 1 86.06 118 TYR A N 1
ATOM 957 C CA . TYR A 1 118 ? 8.734 10.516 -6.539 1 86.06 118 TYR A CA 1
ATOM 958 C C . TYR A 1 118 ? 8.336 9.484 -7.594 1 86.06 118 TYR A C 1
ATOM 960 O O . TYR A 1 118 ? 7.258 8.891 -7.512 1 86.06 118 TYR A O 1
ATOM 968 N N . ILE A 1 119 ? 9.188 9.133 -8.523 1 88.56 119 ILE A N 1
ATOM 969 C CA . ILE A 1 119 ? 8.898 8.188 -9.602 1 88.56 119 ILE A CA 1
ATOM 970 C C . ILE A 1 119 ? 8.562 6.82 -9.008 1 88.56 119 ILE A C 1
ATOM 972 O O . ILE A 1 119 ? 7.539 6.219 -9.359 1 88.56 119 ILE A O 1
ATOM 976 N N . PRO A 1 120 ? 9.359 6.328 -8.078 1 91.56 120 PRO A N 1
ATOM 977 C CA . PRO A 1 120 ? 9.023 5.02 -7.508 1 91.56 120 PRO A CA 1
ATOM 978 C C . PRO A 1 120 ? 7.668 5.012 -6.812 1 91.56 120 PRO A C 1
ATOM 980 O O . PRO A 1 120 ? 6.98 3.984 -6.801 1 91.56 120 PRO A O 1
ATOM 983 N N . VAL A 1 121 ? 7.328 6.156 -6.312 1 88.38 121 VAL A N 1
ATOM 984 C CA . VAL A 1 121 ? 6.059 6.277 -5.602 1 88.38 121 VAL A CA 1
ATOM 985 C C . VAL A 1 121 ? 4.902 6.113 -6.582 1 88.38 121 VAL A C 1
ATOM 987 O O . VAL A 1 121 ? 3.877 5.512 -6.25 1 88.38 121 VAL A O 1
ATOM 990 N N . LEU A 1 122 ? 5.082 6.523 -7.777 1 91.06 122 LEU A N 1
ATOM 991 C CA . LEU A 1 122 ? 4.043 6.48 -8.797 1 91.06 122 LEU A CA 1
ATOM 992 C C . LEU A 1 122 ? 4.016 5.125 -9.492 1 91.06 122 LEU A C 1
ATOM 994 O O . LEU A 1 122 ? 3.109 4.848 -10.281 1 91.06 122 LEU A O 1
ATOM 998 N N . THR A 1 123 ? 5 4.344 -9.195 1 90.19 123 THR A N 1
ATOM 999 C CA . THR A 1 123 ? 5.098 3.01 -9.773 1 90.19 123 THR A CA 1
ATOM 1000 C C . THR A 1 123 ? 4.434 1.978 -8.867 1 90.19 123 THR A C 1
ATOM 1002 O O . THR A 1 123 ? 4.566 2.041 -7.645 1 90.19 123 THR A O 1
ATOM 1005 N N . SER A 1 124 ? 3.695 1.063 -9.5 1 90.62 124 SER A N 1
ATOM 1006 C CA . SER A 1 124 ? 3.102 0.01 -8.68 1 90.62 124 SER A CA 1
ATOM 1007 C C . SER A 1 124 ? 4.176 -0.862 -8.039 1 90.62 124 SER A C 1
ATOM 1009 O O . SER A 1 124 ? 5.297 -0.944 -8.539 1 90.62 124 SER A O 1
ATOM 1011 N N . TRP A 1 125 ? 3.828 -1.415 -6.957 1 90.94 125 TRP A N 1
ATOM 1012 C CA . TRP A 1 125 ? 4.758 -2.34 -6.316 1 90.94 125 TRP A CA 1
ATOM 1013 C C . TRP A 1 125 ? 5.082 -3.512 -7.238 1 90.94 125 TRP A C 1
ATOM 1015 O O . TRP A 1 125 ? 6.211 -4.012 -7.242 1 90.94 125 TRP A O 1
ATOM 1025 N N . VAL A 1 126 ? 4.117 -3.953 -8.016 1 91 126 VAL A N 1
ATOM 1026 C CA . VAL A 1 126 ? 4.363 -5.059 -8.938 1 91 126 VAL A CA 1
ATOM 1027 C C . VAL A 1 126 ? 5.426 -4.656 -9.953 1 91 126 VAL A C 1
ATOM 1029 O O . VAL A 1 126 ? 6.41 -5.375 -10.156 1 91 126 VAL A O 1
ATOM 1032 N N . ALA A 1 127 ? 5.219 -3.516 -10.508 1 90.88 127 ALA A N 1
ATOM 1033 C CA . ALA A 1 127 ? 6.188 -3.018 -11.484 1 90.88 127 ALA A CA 1
ATOM 1034 C C . ALA A 1 127 ? 7.555 -2.799 -10.844 1 90.88 127 ALA A C 1
ATOM 1036 O O . ALA A 1 127 ? 8.578 -3.189 -11.398 1 90.88 127 ALA A O 1
ATOM 1037 N N . GLY A 1 128 ? 7.543 -2.172 -9.68 1 93.19 128 GLY A N 1
ATOM 1038 C CA . GLY A 1 128 ? 8.797 -1.964 -8.977 1 93.19 128 GLY A CA 1
ATOM 1039 C C . GLY A 1 128 ? 9.523 -3.256 -8.656 1 93.19 128 GLY A C 1
ATOM 1040 O O . GLY A 1 128 ? 10.742 -3.352 -8.82 1 93.19 128 GLY A O 1
ATOM 1041 N N . ALA A 1 129 ? 8.781 -4.211 -8.219 1 92.81 129 ALA A N 1
ATOM 1042 C CA . ALA A 1 129 ? 9.359 -5.508 -7.875 1 92.81 129 ALA A CA 1
ATOM 1043 C C . ALA A 1 129 ? 9.93 -6.199 -9.109 1 92.81 129 ALA A C 1
ATOM 1045 O O . ALA A 1 129 ? 10.969 -6.855 -9.031 1 92.81 129 ALA A O 1
ATOM 1046 N N . LEU A 1 130 ? 9.281 -6.055 -10.188 1 88.75 130 LEU A N 1
ATOM 1047 C CA . LEU A 1 130 ? 9.758 -6.621 -11.445 1 88.75 130 LEU A CA 1
ATOM 1048 C C . LEU A 1 130 ? 11.086 -5.984 -11.859 1 88.75 130 LEU A C 1
ATOM 1050 O O . LEU A 1 130 ? 12.008 -6.68 -12.289 1 88.75 130 LEU A O 1
ATOM 1054 N N . ILE A 1 131 ? 11.086 -4.73 -11.711 1 89.75 131 ILE A N 1
ATOM 1055 C CA . ILE A 1 131 ? 12.289 -3.98 -12.047 1 89.75 131 ILE A CA 1
ATOM 1056 C C . ILE A 1 131 ? 13.469 -4.5 -11.227 1 89.75 131 ILE A C 1
ATOM 1058 O O . ILE A 1 131 ? 14.523 -4.816 -11.773 1 89.75 131 ILE A O 1
ATOM 1062 N N . TRP A 1 132 ? 13.273 -4.66 -10.008 1 93.12 132 TRP A N 1
ATOM 1063 C CA . TRP A 1 132 ? 14.375 -5.059 -9.125 1 93.12 132 TRP A CA 1
ATOM 1064 C C . TRP A 1 132 ? 14.711 -6.535 -9.312 1 93.12 132 TRP A C 1
ATOM 1066 O O . TRP A 1 132 ? 15.867 -6.938 -9.156 1 93.12 132 TRP A O 1
ATOM 1076 N N . LYS A 1 133 ? 13.711 -7.332 -9.594 1 90.75 133 LYS A N 1
ATOM 1077 C CA . LYS A 1 133 ? 13.984 -8.727 -9.93 1 90.75 133 LYS A CA 1
ATOM 1078 C C . LYS A 1 133 ? 14.953 -8.828 -11.109 1 90.75 133 LYS A C 1
ATOM 1080 O O . LYS A 1 133 ? 15.891 -9.633 -11.078 1 90.75 133 LYS A O 1
ATOM 1085 N N . TRP A 1 134 ? 14.727 -7.977 -12.023 1 85.25 134 TRP A N 1
ATOM 1086 C CA . TRP A 1 134 ? 15.586 -7.961 -13.195 1 85.25 134 TRP A CA 1
ATOM 1087 C C . TRP A 1 134 ? 16.953 -7.359 -12.867 1 85.25 134 TRP A C 1
ATOM 1089 O O . TRP A 1 134 ? 17.984 -7.883 -13.289 1 85.25 134 TRP A O 1
ATOM 1099 N N . MET A 1 135 ? 16.938 -6.297 -12.156 1 89 135 MET A N 1
ATOM 1100 C CA . MET A 1 135 ? 18.172 -5.617 -11.758 1 89 135 MET A CA 1
ATOM 1101 C C . MET A 1 135 ? 19.109 -6.566 -11.023 1 89 135 MET A C 1
ATOM 1103 O O . MET A 1 135 ? 20.328 -6.477 -11.164 1 89 135 MET A O 1
ATOM 1107 N N . LEU A 1 136 ? 18.531 -7.5 -10.359 1 91.19 136 LEU A N 1
ATOM 1108 C CA . LEU A 1 136 ? 19.297 -8.352 -9.453 1 91.19 136 LEU A CA 1
ATOM 1109 C C . LEU A 1 136 ? 19.562 -9.711 -10.086 1 91.19 136 LEU A C 1
ATOM 1111 O O . LEU A 1 136 ? 20.047 -10.633 -9.406 1 91.19 136 LEU A O 1
ATOM 1115 N N . SER A 1 137 ? 19.234 -9.844 -11.281 1 87.62 137 SER A N 1
ATOM 1116 C CA . SER A 1 137 ? 19.562 -11.094 -11.961 1 87.62 137 SER A CA 1
ATOM 1117 C C . SER A 1 137 ? 21.078 -11.344 -11.953 1 87.62 137 SER A C 1
ATOM 1119 O O . SER A 1 137 ? 21.859 -10.461 -12.328 1 87.62 137 SER A O 1
ATOM 1121 N N . PRO A 1 138 ? 21.453 -12.477 -11.531 1 86.81 138 PRO A N 1
ATOM 1122 C CA . PRO A 1 138 ? 22.891 -12.75 -11.516 1 86.81 138 PRO A CA 1
ATOM 1123 C C . PRO A 1 138 ? 23.484 -12.859 -12.922 1 86.81 138 PRO A C 1
ATOM 1125 O O . PRO A 1 138 ? 24.672 -12.602 -13.117 1 86.81 138 PRO A O 1
ATOM 1128 N N . GLU A 1 139 ? 22.688 -13.203 -13.836 1 78.19 139 GLU A N 1
ATOM 1129 C CA . GLU A 1 139 ? 23.172 -13.492 -15.18 1 78.19 139 GLU A CA 1
ATOM 1130 C C . GLU A 1 139 ? 23.156 -12.242 -16.047 1 78.19 139 GLU A C 1
ATOM 1132 O O . GLU A 1 139 ? 24.109 -11.992 -16.797 1 78.19 139 GLU A O 1
ATOM 1137 N N . TYR A 1 140 ? 22.125 -11.406 -15.898 1 75.31 140 TYR A N 1
ATOM 1138 C CA . TYR A 1 140 ? 22 -10.328 -16.875 1 75.31 140 TYR A CA 1
ATOM 1139 C C . TYR A 1 140 ? 21.656 -9.008 -16.188 1 75.31 140 TYR A C 1
ATOM 1141 O O . TYR A 1 140 ? 21.453 -7.992 -16.859 1 75.31 140 TYR A O 1
ATOM 1149 N N . GLY A 1 141 ? 21.719 -8.984 -14.922 1 83.56 141 GLY A N 1
ATOM 1150 C CA . GLY A 1 141 ? 21.359 -7.766 -14.211 1 83.56 141 GLY A CA 1
ATOM 1151 C C . GLY A 1 141 ? 22.453 -6.711 -14.234 1 83.56 141 GLY A C 1
ATOM 1152 O O . GLY A 1 141 ? 23.641 -7.043 -14.203 1 83.56 141 GLY A O 1
ATOM 1153 N N . PRO A 1 142 ? 22.047 -5.496 -14.297 1 83.38 142 PRO A N 1
ATOM 1154 C CA . PRO A 1 142 ? 23.047 -4.418 -14.359 1 83.38 142 PRO A CA 1
ATOM 1155 C C . PRO A 1 142 ? 23.891 -4.32 -13.094 1 83.38 142 PRO A C 1
ATOM 1157 O O . PRO A 1 142 ? 25.031 -3.865 -13.141 1 83.38 142 PRO A O 1
ATOM 1160 N N . ILE A 1 143 ? 23.406 -4.77 -11.992 1 86.75 143 ILE A N 1
ATOM 1161 C CA . ILE A 1 143 ? 24.125 -4.621 -10.742 1 86.75 143 ILE A CA 1
ATOM 1162 C C . ILE A 1 143 ? 25.359 -5.535 -10.742 1 86.75 143 ILE A C 1
ATOM 1164 O O . ILE A 1 143 ? 26.469 -5.082 -10.484 1 86.75 143 ILE A O 1
ATOM 1168 N N . ASN A 1 144 ? 25.125 -6.77 -11.023 1 87.19 144 ASN A N 1
ATOM 1169 C CA . ASN A 1 144 ? 26.25 -7.684 -11.062 1 87.19 144 ASN A CA 1
ATOM 1170 C C . ASN A 1 144 ? 27.203 -7.355 -12.219 1 87.19 144 ASN A C 1
ATOM 1172 O O . ASN A 1 144 ? 28.406 -7.574 -12.125 1 87.19 144 ASN A O 1
ATOM 1176 N N . ASN A 1 145 ? 26.672 -6.832 -13.297 1 83.44 145 ASN A N 1
ATOM 1177 C CA . ASN A 1 145 ? 27.516 -6.383 -14.383 1 83.44 145 ASN A CA 1
ATOM 1178 C C . ASN A 1 145 ? 28.438 -5.246 -13.945 1 83.44 145 ASN A C 1
ATOM 1180 O O . ASN A 1 145 ? 29.625 -5.23 -14.289 1 83.44 145 ASN A O 1
ATOM 1184 N N . ALA A 1 146 ? 27.891 -4.332 -13.25 1 82.88 146 ALA A N 1
ATOM 1185 C CA . ALA A 1 146 ? 28.672 -3.215 -12.734 1 82.88 146 ALA A CA 1
ATOM 1186 C C . ALA A 1 146 ? 29.719 -3.697 -11.727 1 82.88 146 ALA A C 1
ATOM 1188 O O . ALA A 1 146 ? 30.844 -3.211 -11.711 1 82.88 146 ALA A O 1
ATOM 1189 N N . LEU A 1 147 ? 29.297 -4.582 -10.883 1 85.81 147 LEU A N 1
ATOM 1190 C CA . LEU A 1 147 ? 30.234 -5.137 -9.906 1 85.81 147 LEU A CA 1
ATOM 1191 C C . LEU A 1 147 ? 31.375 -5.867 -10.602 1 85.81 147 LEU A C 1
ATOM 1193 O O . LEU A 1 147 ? 32.531 -5.746 -10.188 1 85.81 147 LEU A O 1
ATOM 1197 N N . SER A 1 148 ? 31.062 -6.602 -11.586 1 85.56 148 SER A N 1
ATOM 1198 C CA . SER A 1 148 ? 32.062 -7.348 -12.328 1 85.56 148 SER A CA 1
ATOM 1199 C C . SER A 1 148 ? 33.062 -6.406 -12.984 1 85.56 148 SER A C 1
ATOM 1201 O O . SER A 1 148 ? 34.25 -6.75 -13.125 1 85.56 148 SER A O 1
ATOM 1203 N N . ALA A 1 149 ? 32.594 -5.277 -13.398 1 84.12 149 ALA A N 1
ATOM 1204 C CA . ALA A 1 149 ? 33.469 -4.289 -14.047 1 84.12 149 ALA A CA 1
ATOM 1205 C C . ALA A 1 149 ? 34.562 -3.84 -13.109 1 84.12 149 ALA A C 1
ATOM 1207 O O . ALA A 1 149 ? 35.656 -3.434 -13.57 1 84.12 149 ALA A O 1
ATOM 1208 N N . ILE A 1 150 ? 34.344 -3.975 -11.805 1 88.56 150 ILE A N 1
ATOM 1209 C CA . ILE A 1 150 ? 35.375 -3.555 -10.867 1 88.56 150 ILE A CA 1
ATOM 1210 C C . ILE A 1 150 ? 35.969 -4.777 -10.188 1 88.56 150 ILE A C 1
ATOM 1212 O O . ILE A 1 150 ? 36.594 -4.668 -9.117 1 88.56 150 ILE A O 1
ATOM 1216 N N . GLY A 1 151 ? 35.656 -5.93 -10.648 1 89.12 151 GLY A N 1
ATOM 1217 C CA . GLY A 1 151 ? 36.312 -7.152 -10.227 1 89.12 151 GLY A CA 1
ATOM 1218 C C . GLY A 1 151 ? 35.625 -7.844 -9.07 1 89.12 151 GLY A C 1
ATOM 1219 O O . GLY A 1 151 ? 36.219 -8.711 -8.414 1 89.12 151 GLY A O 1
ATOM 1220 N N . ILE A 1 152 ? 34.469 -7.492 -8.82 1 90.81 152 ILE A N 1
ATOM 1221 C CA . ILE A 1 152 ? 33.719 -8.094 -7.723 1 90.81 152 ILE A CA 1
ATOM 1222 C C . ILE A 1 152 ? 32.688 -9.086 -8.273 1 90.81 152 ILE A C 1
ATOM 1224 O O . ILE A 1 152 ? 31.938 -8.758 -9.188 1 90.81 152 ILE A O 1
ATOM 1228 N N . LYS A 1 153 ? 32.844 -10.297 -7.746 1 90.5 153 LYS A N 1
ATOM 1229 C CA . LYS A 1 153 ? 31.828 -11.266 -8.102 1 90.5 153 LYS A CA 1
ATOM 1230 C C . LYS A 1 153 ? 30.547 -11.031 -7.281 1 90.5 153 LYS A C 1
ATOM 1232 O O . LYS A 1 153 ? 30.547 -11.211 -6.062 1 90.5 153 LYS A O 1
ATOM 1237 N N . GLY A 1 154 ? 29.516 -10.703 -7.938 1 89.94 154 GLY A N 1
ATOM 1238 C CA . GLY A 1 154 ? 28.266 -10.422 -7.262 1 89.94 154 GLY A CA 1
ATOM 1239 C C . GLY A 1 154 ? 27.594 -11.664 -6.707 1 89.94 154 GLY A C 1
ATOM 1240 O O . GLY A 1 154 ? 27.828 -12.773 -7.191 1 89.94 154 GLY A O 1
ATOM 1241 N N . PRO A 1 155 ? 26.797 -11.469 -5.754 1 92.5 155 PRO A N 1
ATOM 1242 C CA . PRO A 1 155 ? 26.078 -12.609 -5.195 1 92.5 155 PRO A CA 1
ATOM 1243 C C . PRO A 1 155 ? 24.938 -13.086 -6.098 1 92.5 155 PRO A C 1
ATOM 1245 O O . PRO A 1 155 ? 24.766 -12.57 -7.207 1 92.5 155 PRO A O 1
ATOM 1248 N N . LEU A 1 156 ? 24.281 -14.188 -5.684 1 93.94 156 LEU A N 1
ATOM 1249 C CA . LEU A 1 156 ? 23.141 -14.727 -6.422 1 93.94 156 LEU A CA 1
ATOM 1250 C C . LEU A 1 156 ? 21.859 -13.992 -6.047 1 93.94 156 LEU A C 1
ATOM 1252 O O . LEU A 1 156 ? 20.781 -14.305 -6.562 1 93.94 156 LEU A O 1
ATOM 1256 N N . TRP A 1 157 ? 21.938 -13.023 -5.148 1 95.19 157 TRP A N 1
ATOM 1257 C CA . TRP A 1 157 ? 20.875 -12.117 -4.75 1 95.19 157 TRP A CA 1
ATOM 1258 C C . TRP A 1 157 ? 19.625 -12.898 -4.34 1 95.19 157 TRP A C 1
ATOM 1260 O O . TRP A 1 157 ? 19.625 -13.578 -3.314 1 95.19 157 TRP A O 1
ATOM 1270 N N . LEU A 1 158 ? 18.656 -13 -5.184 1 94.56 158 LEU A N 1
ATOM 1271 C CA . LEU A 1 158 ? 17.375 -13.594 -4.859 1 94.56 158 LEU A CA 1
ATOM 1272 C C . LEU A 1 158 ? 17.469 -15.117 -4.816 1 94.56 158 LEU A C 1
ATOM 1274 O O . LEU A 1 158 ? 16.562 -15.781 -4.301 1 94.56 158 LEU A O 1
ATOM 1278 N N . GLN A 1 159 ? 18.547 -15.617 -5.344 1 93.25 159 GLN A N 1
ATOM 1279 C CA . GLN A 1 159 ? 18.703 -17.062 -5.395 1 93.25 159 GLN A CA 1
ATOM 1280 C C . GLN A 1 159 ? 19.578 -17.562 -4.238 1 93.25 159 GLN A C 1
ATOM 1282 O O . GLN A 1 159 ? 19.812 -18.766 -4.109 1 93.25 159 GLN A O 1
ATOM 1287 N N . SER A 1 160 ? 19.969 -16.641 -3.436 1 95.62 160 SER A N 1
ATOM 1288 C CA . SER A 1 160 ? 20.766 -16.938 -2.254 1 95.62 160 SER A CA 1
ATOM 1289 C C . SER A 1 160 ? 19.953 -16.797 -0.977 1 95.62 160 SER A C 1
ATOM 1291 O O . SER A 1 160 ? 19.25 -15.797 -0.798 1 95.62 160 SER A O 1
ATOM 1293 N N . GLU A 1 161 ? 20.078 -17.75 -0.115 1 95.38 161 GLU A N 1
ATOM 1294 C CA . GLU A 1 161 ? 19.375 -17.672 1.159 1 95.38 161 GLU A CA 1
ATOM 1295 C C . GLU A 1 161 ? 19.844 -16.469 1.98 1 95.38 161 GLU A C 1
ATOM 1297 O O . GLU A 1 161 ? 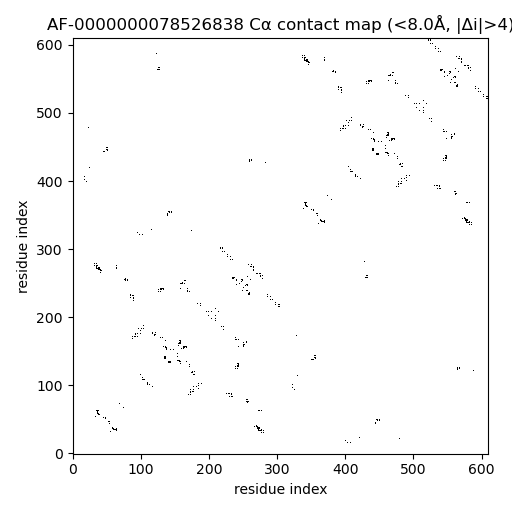19.078 -15.875 2.729 1 95.38 161 GLU A O 1
ATOM 1302 N N . VAL A 1 162 ? 21.047 -16.094 1.752 1 95.06 162 VAL A N 1
ATOM 1303 C CA . VAL A 1 162 ? 21.656 -15.039 2.545 1 95.06 162 VAL A CA 1
ATOM 1304 C C . VAL A 1 162 ? 21.281 -13.68 1.971 1 95.06 162 VAL A C 1
ATOM 1306 O O . VAL A 1 162 ? 20.969 -12.742 2.717 1 95.06 162 VAL A O 1
ATOM 1309 N N . TRP A 1 163 ? 21.156 -13.594 0.653 1 96.44 163 TRP A N 1
ATOM 1310 C CA . TRP A 1 163 ? 21.047 -12.289 0.015 1 96.44 163 TRP A CA 1
ATOM 1311 C C . TRP A 1 163 ? 19.594 -12.016 -0.397 1 96.44 163 TRP A C 1
ATOM 1313 O O . TRP A 1 163 ? 19.25 -10.883 -0.74 1 96.44 163 TRP A O 1
ATOM 1323 N N . ALA A 1 164 ? 18.766 -13.039 -0.307 1 97.19 164 ALA A N 1
ATOM 1324 C CA . ALA A 1 164 ? 17.406 -12.875 -0.791 1 97.19 164 ALA A CA 1
ATOM 1325 C C . ALA A 1 164 ? 16.672 -11.773 -0.018 1 97.19 164 ALA A C 1
ATOM 1327 O O . ALA A 1 164 ? 16.141 -10.836 -0.614 1 97.19 164 ALA A O 1
ATOM 1328 N N . MET A 1 165 ? 16.75 -11.852 1.313 1 97.69 165 MET A N 1
ATOM 1329 C CA . MET A 1 165 ? 16.016 -10.867 2.117 1 97.69 165 MET A CA 1
ATOM 1330 C C . MET A 1 165 ? 16.656 -9.492 2.004 1 97.69 165 MET A C 1
ATOM 1332 O O . MET A 1 165 ? 15.969 -8.492 1.812 1 97.69 165 MET A O 1
ATOM 1336 N N . PRO A 1 166 ? 17.953 -9.352 2.018 1 97.69 166 PRO A N 1
ATOM 1337 C CA . PRO A 1 166 ? 18.578 -8.047 1.785 1 97.69 166 PRO A CA 1
ATOM 1338 C C . PRO A 1 166 ? 18.203 -7.453 0.427 1 97.69 166 PRO A C 1
ATOM 1340 O O . PRO A 1 166 ? 18.062 -6.234 0.299 1 97.69 166 PRO A O 1
ATOM 1343 N N . SER A 1 167 ? 18.047 -8.297 -0.567 1 97.12 167 SER A N 1
ATOM 1344 C CA . SER A 1 167 ? 17.641 -7.832 -1.892 1 97.12 167 SER A CA 1
ATOM 1345 C C . SER A 1 167 ? 16.25 -7.234 -1.867 1 97.12 167 SER A C 1
ATOM 1347 O O . SER A 1 167 ? 16 -6.184 -2.469 1 97.12 167 SER A O 1
ATOM 1349 N N . ILE A 1 168 ? 15.391 -7.902 -1.136 1 97.56 168 ILE A N 1
ATOM 1350 C CA . ILE A 1 168 ? 14.023 -7.418 -1.003 1 97.56 168 ILE A CA 1
ATOM 1351 C C . ILE A 1 168 ? 14.016 -6.105 -0.216 1 97.56 168 ILE A C 1
ATOM 1353 O O . ILE A 1 168 ? 13.25 -5.191 -0.529 1 97.56 168 ILE A O 1
ATOM 1357 N N . VAL A 1 169 ? 14.891 -5.984 0.746 1 98.06 169 VAL A N 1
ATOM 1358 C CA . VAL A 1 169 ? 15.023 -4.762 1.53 1 98.06 169 VAL A CA 1
ATOM 1359 C C . VAL A 1 169 ? 15.445 -3.611 0.621 1 98.06 169 VAL A C 1
ATOM 1361 O O . VAL A 1 169 ? 14.875 -2.52 0.687 1 98.06 169 VAL A O 1
ATOM 1364 N N . LEU A 1 170 ? 16.375 -3.875 -0.275 1 95.56 170 LEU A N 1
ATOM 1365 C CA . LEU A 1 170 ? 16.859 -2.838 -1.175 1 95.56 170 LEU A CA 1
ATOM 1366 C C . LEU A 1 170 ? 15.742 -2.316 -2.066 1 95.56 170 LEU A C 1
ATOM 1368 O O . LEU A 1 170 ? 15.586 -1.104 -2.234 1 95.56 170 LEU A O 1
ATOM 1372 N N . ALA A 1 171 ? 15.008 -3.248 -2.617 1 95.5 171 ALA A N 1
ATOM 1373 C CA . ALA A 1 171 ? 13.883 -2.867 -3.467 1 95.5 171 ALA A CA 1
ATOM 1374 C C . ALA A 1 171 ? 12.852 -2.061 -2.684 1 95.5 171 ALA A C 1
ATOM 1376 O O . ALA A 1 171 ? 12.312 -1.071 -3.188 1 95.5 171 ALA A O 1
ATOM 1377 N N . SER A 1 172 ? 12.625 -2.449 -1.439 1 97.44 172 SER A N 1
ATOM 1378 C CA . SER A 1 172 ? 11.625 -1.795 -0.6 1 97.44 172 SER A CA 1
ATOM 1379 C C . SER A 1 172 ? 12.062 -0.384 -0.22 1 97.44 172 SER A C 1
ATOM 1381 O O . SER A 1 172 ? 11.25 0.544 -0.227 1 97.44 172 SER A O 1
ATOM 1383 N N . VAL A 1 173 ? 13.312 -0.245 0.079 1 96.88 173 VAL A N 1
ATOM 1384 C CA . VAL A 1 173 ? 13.844 1.072 0.422 1 96.88 173 VAL A CA 1
ATOM 1385 C C . VAL A 1 173 ? 13.734 2 -0.787 1 96.88 173 VAL A C 1
ATOM 1387 O O . VAL A 1 173 ? 13.297 3.145 -0.662 1 96.88 173 VAL A O 1
ATOM 1390 N N . TRP A 1 174 ? 14.109 1.475 -1.893 1 95.56 174 TRP A N 1
ATOM 1391 C CA . TRP A 1 174 ? 14.031 2.24 -3.133 1 95.56 174 TRP A CA 1
ATOM 1392 C C . TRP A 1 174 ? 12.602 2.713 -3.385 1 95.56 174 TRP A C 1
ATOM 1394 O O . TRP A 1 174 ? 12.375 3.877 -3.725 1 95.56 174 TRP A O 1
ATOM 1404 N N . LYS A 1 175 ? 11.68 1.871 -3.152 1 95.25 175 LYS A N 1
ATOM 1405 C CA . LYS A 1 175 ? 10.266 2.129 -3.439 1 95.25 175 LYS A CA 1
ATOM 1406 C C . LYS A 1 175 ? 9.688 3.164 -2.479 1 95.25 175 LYS A C 1
ATOM 1408 O O . LYS A 1 175 ? 8.852 3.982 -2.867 1 95.25 175 LYS A O 1
ATOM 1413 N N . ASP A 1 176 ? 10.18 3.162 -1.25 1 96 176 ASP A N 1
ATOM 1414 C CA . ASP A 1 176 ? 9.453 3.875 -0.203 1 96 176 ASP A CA 1
ATOM 1415 C C . ASP A 1 176 ? 10.156 5.18 0.164 1 96 176 ASP A C 1
ATOM 1417 O O . ASP A 1 176 ? 9.539 6.082 0.738 1 96 176 ASP A O 1
ATOM 1421 N N . MET A 1 177 ? 11.43 5.312 -0.121 1 95.81 177 MET A N 1
ATOM 1422 C CA . MET A 1 177 ? 12.219 6.418 0.421 1 95.81 177 MET A CA 1
ATOM 1423 C C . MET A 1 177 ? 11.688 7.758 -0.066 1 95.81 177 MET A C 1
ATOM 1425 O O . MET A 1 177 ? 11.703 8.742 0.673 1 95.81 177 MET A O 1
ATOM 1429 N N . GLY A 1 178 ? 11.211 7.82 -1.283 1 93.75 178 GLY A N 1
ATOM 1430 C CA . GLY A 1 178 ? 10.664 9.07 -1.792 1 93.75 178 GLY A CA 1
ATOM 1431 C C . GLY A 1 178 ? 9.422 9.523 -1.047 1 93.75 178 GLY A C 1
ATOM 1432 O O . GLY A 1 178 ? 9.281 10.711 -0.738 1 93.75 178 GLY A O 1
ATOM 1433 N N . PHE A 1 179 ? 8.562 8.617 -0.767 1 93 179 PHE A N 1
ATOM 1434 C CA . PHE A 1 179 ? 7.32 8.93 -0.07 1 93 179 PHE A CA 1
ATOM 1435 C C . PHE A 1 179 ? 7.602 9.461 1.33 1 93 179 PHE A C 1
ATOM 1437 O O . PHE A 1 179 ? 7.125 10.539 1.698 1 93 179 PHE A O 1
ATOM 1444 N N . TYR A 1 180 ? 8.352 8.742 2.076 1 96.12 180 TYR A N 1
ATOM 1445 C CA . TYR A 1 180 ? 8.664 9.172 3.434 1 96.12 180 TYR A CA 1
ATOM 1446 C C . TYR A 1 180 ? 9.562 10.406 3.424 1 96.12 180 TYR A C 1
ATOM 1448 O O . TYR A 1 180 ? 9.477 11.25 4.32 1 96.12 180 TYR A O 1
ATOM 1456 N N . GLY A 1 181 ? 10.406 10.523 2.395 1 95.06 181 GLY A N 1
ATOM 1457 C CA . GLY A 1 181 ? 11.219 11.719 2.246 1 95.06 181 GLY A CA 1
ATOM 1458 C C . GLY A 1 181 ? 10.391 12.992 2.105 1 95.06 181 GLY A C 1
ATOM 1459 O O . GLY A 1 181 ? 10.727 14.023 2.688 1 95.06 181 GLY A O 1
ATOM 1460 N N . MET A 1 182 ? 9.32 12.828 1.426 1 91.69 182 MET A N 1
ATOM 1461 C CA . MET A 1 182 ? 8.453 13.992 1.235 1 91.69 182 MET A CA 1
ATOM 1462 C C . MET A 1 182 ? 7.754 14.367 2.537 1 91.69 182 MET A C 1
ATOM 1464 O O . MET A 1 182 ? 7.551 15.547 2.818 1 91.69 182 MET A O 1
ATOM 1468 N N . ILE A 1 183 ? 7.379 13.375 3.279 1 90.94 183 ILE A N 1
ATOM 1469 C CA . ILE A 1 183 ? 6.777 13.648 4.578 1 90.94 183 ILE A CA 1
ATOM 1470 C C . ILE A 1 183 ? 7.789 14.359 5.48 1 90.94 183 ILE A C 1
ATOM 1472 O O . ILE A 1 183 ? 7.473 15.375 6.102 1 90.94 183 ILE A O 1
ATOM 1476 N N . LEU A 1 184 ? 9.008 13.906 5.461 1 95.12 184 LEU A N 1
ATOM 1477 C CA . LEU A 1 184 ? 10.047 14.508 6.281 1 95.12 184 LEU A CA 1
ATOM 1478 C C . LEU A 1 184 ? 10.383 15.914 5.797 1 95.12 184 LEU A C 1
ATOM 1480 O O . LEU A 1 184 ? 10.703 16.797 6.598 1 95.12 184 LEU A O 1
ATOM 1484 N N . LEU A 1 185 ? 10.344 16.062 4.5 1 92.69 185 LEU A N 1
ATOM 1485 C CA . LEU A 1 185 ? 10.594 17.375 3.928 1 92.69 185 LEU A CA 1
ATOM 1486 C C . LEU A 1 185 ? 9.594 18.406 4.457 1 92.69 185 LEU A C 1
ATOM 1488 O O . LEU A 1 185 ? 9.977 19.531 4.789 1 92.69 185 LEU A O 1
ATOM 1492 N N . SER A 1 186 ? 8.336 17.984 4.504 1 88.19 186 SER A N 1
ATOM 1493 C CA . SER A 1 186 ? 7.316 18.891 5.027 1 88.19 186 SER A CA 1
ATOM 1494 C C . SER A 1 186 ? 7.625 19.297 6.465 1 88.19 186 SER A C 1
ATOM 1496 O O . SER A 1 186 ? 7.387 20.438 6.859 1 88.19 186 SER A O 1
ATOM 1498 N N . GLY A 1 187 ? 8.18 18.375 7.234 1 89.69 187 GLY A N 1
ATOM 1499 C CA . GLY A 1 187 ? 8.594 18.688 8.594 1 89.69 187 GLY A CA 1
ATOM 1500 C C . GLY A 1 187 ? 9.797 19.609 8.648 1 89.69 187 GLY A C 1
ATOM 1501 O O . GLY A 1 187 ? 9.859 20.516 9.492 1 89.69 187 GLY A O 1
ATOM 1502 N N . LEU A 1 188 ? 10.688 19.438 7.789 1 91.88 188 LEU A N 1
ATOM 1503 C CA . LEU A 1 188 ? 11.891 20.266 7.738 1 91.88 188 LEU A CA 1
ATOM 1504 C C . LEU A 1 188 ? 11.547 21.703 7.371 1 91.88 188 LEU A C 1
ATOM 1506 O O . LEU A 1 188 ? 12.094 22.641 7.961 1 91.88 188 LEU A O 1
ATOM 1510 N N . LEU A 1 189 ? 10.664 21.766 6.469 1 89.31 189 LEU A N 1
ATOM 1511 C CA . LEU A 1 189 ? 10.289 23.094 5.98 1 89.31 189 LEU A CA 1
ATOM 1512 C C . LEU A 1 189 ? 9.5 23.859 7.035 1 89.31 189 LEU A C 1
ATOM 1514 O O . LEU A 1 189 ? 9.398 25.094 6.977 1 89.31 189 LEU A O 1
ATOM 1518 N N . ALA A 1 190 ? 8.992 23.156 7.949 1 87.12 190 ALA A N 1
ATOM 1519 C CA . ALA A 1 190 ? 8.188 23.781 9 1 87.12 190 ALA A CA 1
ATOM 1520 C C . ALA A 1 190 ? 9.07 24.344 10.102 1 87.12 190 ALA A C 1
ATOM 1522 O O . ALA A 1 190 ? 8.609 25.125 10.938 1 87.12 190 ALA A O 1
ATOM 1523 N N . ILE A 1 191 ? 10.336 24.047 10.094 1 90.88 191 ILE A N 1
ATOM 1524 C CA . ILE A 1 191 ? 11.25 24.531 11.133 1 90.88 191 ILE A CA 1
ATOM 1525 C C . ILE A 1 191 ? 11.594 26 10.875 1 90.88 191 ILE A C 1
ATOM 1527 O O . ILE A 1 191 ? 11.992 26.359 9.766 1 90.88 191 ILE A O 1
ATOM 1531 N N . ASN A 1 192 ? 11.43 26.781 11.875 1 92.69 192 ASN A N 1
ATOM 1532 C CA . ASN A 1 192 ? 11.766 28.203 11.773 1 92.69 192 ASN A CA 1
ATOM 1533 C C . ASN A 1 192 ? 13.242 28.406 11.43 1 92.69 192 ASN A C 1
ATOM 1535 O O . ASN A 1 192 ? 14.125 27.953 12.164 1 92.69 192 ASN A O 1
ATOM 1539 N N . PRO A 1 193 ? 13.453 29.109 10.422 1 91.38 193 PRO A N 1
ATOM 1540 C CA . PRO A 1 193 ? 14.836 29.328 10 1 91.38 193 PRO A CA 1
ATOM 1541 C C . PRO A 1 193 ? 15.648 30.141 11.016 1 91.38 193 PRO A C 1
ATOM 1543 O O . PRO A 1 193 ? 16.875 30.094 11 1 91.38 193 PRO A O 1
ATOM 1546 N N . GLU A 1 194 ? 14.961 30.781 11.852 1 93.94 194 GLU A N 1
ATOM 1547 C CA . GLU A 1 194 ? 15.625 31.609 12.859 1 93.94 194 GLU A CA 1
ATOM 1548 C C . GLU A 1 194 ? 16.516 30.766 13.773 1 93.94 194 GLU A C 1
ATOM 1550 O O . GLU A 1 194 ? 17.531 31.25 14.273 1 93.94 194 GLU A O 1
ATOM 1555 N N . TYR A 1 195 ? 16.141 29.562 13.961 1 93.5 195 TYR A N 1
ATOM 1556 C CA . TYR A 1 195 ? 16.938 28.672 14.789 1 93.5 195 TYR A CA 1
ATOM 1557 C C . TYR A 1 195 ? 18.312 28.422 14.164 1 93.5 195 TYR A C 1
ATOM 1559 O O . TYR A 1 195 ? 19.312 28.391 14.867 1 93.5 195 TYR A O 1
ATOM 1567 N N . TYR A 1 196 ? 18.344 28.375 12.938 1 90.69 196 TYR A N 1
ATOM 1568 C CA . TYR A 1 196 ? 19.594 28.094 12.234 1 90.69 196 TYR A CA 1
ATOM 1569 C C . TYR A 1 196 ? 20.453 29.359 12.156 1 90.69 196 TYR A C 1
ATOM 1571 O O . TYR A 1 196 ? 21.672 29.281 12.266 1 90.69 196 TYR A O 1
ATOM 1579 N N . GLU A 1 197 ? 19.812 30.453 11.969 1 92.81 197 GLU A N 1
ATOM 1580 C CA . GLU A 1 197 ? 20.531 31.719 11.938 1 92.81 197 GLU A CA 1
ATOM 1581 C C . GLU A 1 197 ? 21.234 32 13.266 1 92.81 197 GLU A C 1
ATOM 1583 O O . GLU A 1 197 ? 22.391 32.438 13.281 1 92.81 197 GLU A O 1
ATOM 1588 N N . ALA A 1 198 ? 20.469 31.766 14.266 1 94.88 198 ALA A N 1
ATOM 1589 C CA . ALA A 1 198 ? 21.031 31.938 15.594 1 94.88 198 ALA A CA 1
ATOM 1590 C C . ALA A 1 198 ? 22.219 31.016 15.82 1 94.88 198 ALA A C 1
ATOM 1592 O O . ALA A 1 198 ? 23.234 31.406 16.406 1 94.88 198 ALA A O 1
ATOM 1593 N N . ALA A 1 199 ? 22.125 29.844 15.375 1 94.12 199 ALA A N 1
ATOM 1594 C CA . ALA A 1 199 ? 23.188 28.875 15.523 1 94.12 199 ALA A CA 1
ATOM 1595 C C . ALA A 1 199 ? 24.422 29.266 14.703 1 94.12 199 ALA A C 1
ATOM 1597 O O . ALA A 1 199 ? 25.547 29.047 15.125 1 94.12 199 ALA A O 1
ATOM 1598 N N . ASP A 1 200 ? 24.156 29.859 13.586 1 92.62 200 ASP A N 1
ATOM 1599 C CA . ASP A 1 200 ? 25.25 30.328 12.742 1 92.62 200 ASP A CA 1
ATOM 1600 C C . ASP A 1 200 ? 26.047 31.438 13.438 1 92.62 200 ASP A C 1
ATOM 1602 O O . ASP A 1 200 ? 27.266 31.484 13.344 1 92.62 200 ASP A O 1
ATOM 1606 N N . ILE A 1 201 ? 25.344 32.219 14.062 1 94.12 201 ILE A N 1
ATOM 1607 C CA . ILE A 1 201 ? 25.969 33.312 14.805 1 94.12 201 ILE A CA 1
ATOM 1608 C C . ILE A 1 201 ? 26.859 32.75 15.906 1 94.12 201 ILE A C 1
ATOM 1610 O O . ILE A 1 201 ? 27.953 33.281 16.172 1 94.12 201 ILE A O 1
ATOM 1614 N N . ASP A 1 202 ? 26.5 31.688 16.484 1 94.12 202 ASP A N 1
ATOM 1615 C CA . ASP A 1 202 ? 27.25 31.016 17.531 1 94.12 202 ASP A CA 1
ATOM 1616 C C . ASP A 1 202 ? 28.375 30.156 16.953 1 94.12 202 ASP A C 1
ATOM 1618 O O . ASP A 1 202 ? 29.141 29.562 17.703 1 94.12 202 ASP A O 1
ATOM 1622 N N . GLY A 1 203 ? 28.453 30.078 15.688 1 92.25 203 GLY A N 1
ATOM 1623 C CA . GLY A 1 203 ? 29.516 29.344 15.031 1 92.25 203 GLY A CA 1
ATOM 1624 C C . GLY A 1 203 ? 29.266 27.859 14.953 1 92.25 203 GLY A C 1
ATOM 1625 O O . GLY A 1 203 ? 30.203 27.062 14.82 1 92.25 203 GLY A O 1
ATOM 1626 N N . ALA A 1 204 ? 28.016 27.469 15.07 1 92.38 204 ALA A N 1
ATOM 1627 C CA . ALA A 1 204 ? 27.688 26.047 15.039 1 92.38 204 ALA A CA 1
ATOM 1628 C C . ALA A 1 204 ? 27.859 25.469 13.633 1 92.38 204 ALA A C 1
ATOM 1630 O O . ALA A 1 204 ? 27.469 26.109 12.648 1 92.38 204 ALA A O 1
ATOM 1631 N N . GLY A 1 205 ? 28.453 24.234 13.555 1 90.81 205 GLY A N 1
ATOM 1632 C CA . GLY A 1 205 ? 28.625 23.547 12.289 1 90.81 205 GLY A CA 1
ATOM 1633 C C . GLY A 1 205 ? 27.391 22.781 11.859 1 90.81 205 GLY A C 1
ATOM 1634 O O . GLY A 1 205 ? 26.375 22.797 12.555 1 90.81 205 GLY A O 1
ATOM 1635 N N . TYR A 1 206 ? 27.438 22.172 10.766 1 86.25 206 TYR A N 1
ATOM 1636 C CA . TYR A 1 206 ? 26.312 21.484 10.172 1 86.25 206 TYR A CA 1
ATOM 1637 C C . TYR A 1 206 ? 25.859 20.312 11.047 1 86.25 206 TYR A C 1
ATOM 1639 O O . TYR A 1 206 ? 24.672 20.125 11.273 1 86.25 206 TYR A O 1
ATOM 1647 N N . PHE A 1 207 ? 26.812 19.609 11.484 1 89.19 207 PHE A N 1
ATOM 1648 C CA . PHE A 1 207 ? 26.5 18.438 12.289 1 89.19 207 PHE A CA 1
ATOM 1649 C C . PHE A 1 207 ? 25.891 18.844 13.625 1 89.19 207 PHE A C 1
ATOM 1651 O O . PHE A 1 207 ? 24.984 18.172 14.133 1 89.19 207 PHE A O 1
ATOM 1658 N N . GLN A 1 208 ? 26.391 19.891 14.164 1 91.56 208 GLN A N 1
ATOM 1659 C CA . GLN A 1 208 ? 25.844 20.391 15.422 1 91.56 208 GLN A CA 1
ATOM 1660 C C . GLN A 1 208 ? 24.422 20.906 15.234 1 91.56 208 GLN A C 1
ATOM 1662 O O . GLN A 1 208 ? 23.562 20.656 16.078 1 91.56 208 GLN A O 1
ATOM 1667 N N . LYS A 1 209 ? 24.219 21.641 14.148 1 93.5 209 LYS A N 1
ATOM 1668 C CA . LYS A 1 209 ? 22.875 22.141 13.852 1 93.5 209 LYS A CA 1
ATOM 1669 C C . LYS A 1 209 ? 21.906 20.984 13.609 1 93.5 209 LYS A C 1
ATOM 1671 O O . LYS A 1 209 ? 20.75 21.031 14.047 1 93.5 209 LYS A O 1
ATOM 1676 N N . PHE A 1 210 ? 22.453 19.969 12.93 1 91.75 210 PHE A N 1
ATOM 1677 C CA . PHE A 1 210 ? 21.609 18.812 12.648 1 91.75 210 PHE A CA 1
ATOM 1678 C C . PHE A 1 210 ? 21.219 18.109 13.945 1 91.75 210 PHE A C 1
ATOM 1680 O O . PHE A 1 210 ? 20.031 17.828 14.156 1 91.75 210 PHE A O 1
ATOM 1687 N N . LYS A 1 211 ? 22.078 17.891 14.797 1 92.38 211 LYS A N 1
ATOM 1688 C CA . LYS A 1 211 ? 21.844 17.109 16.016 1 92.38 211 LYS A CA 1
ATOM 1689 C C . LYS A 1 211 ? 21.078 17.922 17.047 1 92.38 211 LYS A C 1
ATOM 1691 O O . LYS A 1 211 ? 20.234 17.391 17.781 1 92.38 211 LYS A O 1
ATOM 1696 N N . SER A 1 212 ? 21.266 19.266 17.078 1 93.81 212 SER A N 1
ATOM 1697 C CA . SER A 1 212 ? 20.734 20.078 18.172 1 93.81 212 SER A CA 1
ATOM 1698 C C . SER A 1 212 ? 19.469 20.797 17.75 1 93.81 212 SER A C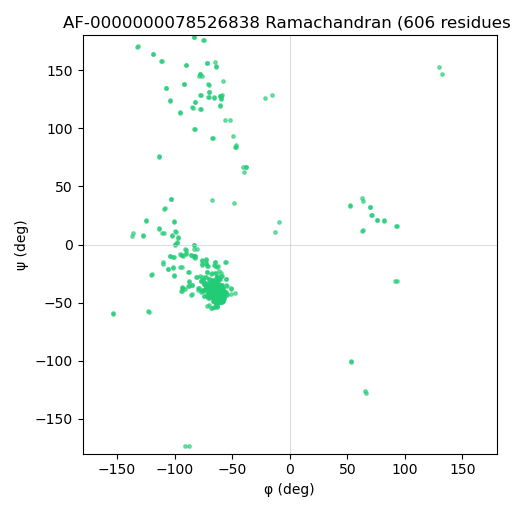 1
ATOM 1700 O O . SER A 1 212 ? 18.672 21.203 18.594 1 93.81 212 SER A O 1
ATOM 1702 N N . ILE A 1 213 ? 19.234 20.938 16.438 1 93.81 213 ILE A N 1
ATOM 1703 C CA . ILE A 1 213 ? 18.094 21.703 15.977 1 93.81 213 ILE A CA 1
ATOM 1704 C C . ILE A 1 213 ? 17.219 20.844 15.078 1 93.81 213 ILE A C 1
ATOM 1706 O O . ILE A 1 213 ? 16.078 20.5 15.438 1 93.81 213 ILE A O 1
ATOM 1710 N N . THR A 1 214 ? 17.781 20.312 14.023 1 92.56 214 THR A N 1
ATOM 1711 C CA . THR A 1 214 ? 17.016 19.641 12.984 1 92.56 214 THR A CA 1
ATOM 1712 C C . THR A 1 214 ? 16.359 18.375 13.531 1 92.56 214 THR A C 1
ATOM 1714 O O . THR A 1 214 ? 15.141 18.219 13.477 1 92.56 214 THR A O 1
ATOM 1717 N N . LEU A 1 215 ? 17.172 17.547 14.109 1 92.56 215 LEU A N 1
ATOM 1718 C CA . LEU A 1 215 ? 16.688 16.234 14.531 1 92.56 215 LEU A CA 1
ATOM 1719 C C . LEU A 1 215 ? 15.664 16.359 15.656 1 92.56 215 LEU A C 1
ATOM 1721 O O . LEU A 1 215 ? 14.586 15.758 15.602 1 92.56 215 LEU A O 1
ATOM 1725 N N . PRO A 1 216 ? 15.953 17.172 16.625 1 92.56 216 PRO A N 1
ATOM 1726 C CA . PRO A 1 216 ? 14.969 17.328 17.719 1 92.56 216 PRO A CA 1
ATOM 1727 C C . PRO A 1 216 ? 13.664 17.953 17.234 1 92.56 216 PRO A C 1
ATOM 1729 O O . PRO A 1 216 ? 12.586 17.516 17.641 1 92.56 216 PRO A O 1
ATOM 1732 N N . LEU A 1 217 ? 13.758 18.969 16.375 1 93.06 217 LEU A N 1
ATOM 1733 C CA . LEU A 1 217 ? 12.547 19.641 15.938 1 93.06 217 LEU A CA 1
ATOM 1734 C C . LEU A 1 217 ? 11.797 18.812 14.906 1 93.06 217 LEU A C 1
ATOM 1736 O O . LEU A 1 217 ? 10.609 19.031 14.672 1 93.06 217 LEU A O 1
ATOM 1740 N N . LEU A 1 218 ? 12.508 17.844 14.328 1 93.75 218 LEU A N 1
ATOM 1741 C CA . LEU A 1 218 ? 11.906 16.953 13.344 1 93.75 218 LEU A CA 1
ATOM 1742 C C . LEU A 1 218 ? 11.32 15.719 14.023 1 93.75 218 LEU A C 1
ATOM 1744 O O . LEU A 1 218 ? 10.648 14.914 13.383 1 93.75 218 LEU A O 1
ATOM 1748 N N . SER A 1 219 ? 11.453 15.516 15.266 1 92.25 219 SER A N 1
ATOM 1749 C CA . SER A 1 219 ? 11.172 14.281 15.984 1 92.25 219 SER A CA 1
ATOM 1750 C C . SER A 1 219 ? 9.695 13.906 15.883 1 92.25 219 SER A C 1
ATOM 1752 O O . SER A 1 219 ? 9.359 12.727 15.758 1 92.25 219 SER A O 1
ATOM 1754 N N . PRO A 1 220 ? 8.812 14.828 15.891 1 88.25 220 PRO A N 1
ATOM 1755 C CA . PRO A 1 220 ? 7.406 14.43 15.781 1 88.25 220 PRO A CA 1
ATOM 1756 C C . PRO A 1 220 ? 7.074 13.789 14.43 1 88.25 220 PRO A C 1
ATOM 1758 O O . PRO A 1 220 ? 6.395 12.766 14.383 1 88.25 220 PRO A O 1
ATOM 1761 N N . ILE A 1 221 ? 7.57 14.414 13.414 1 90.62 221 ILE A N 1
ATOM 1762 C CA . ILE A 1 221 ? 7.297 13.891 12.078 1 90.62 221 ILE A CA 1
ATOM 1763 C C . ILE A 1 221 ? 8.086 12.602 11.852 1 90.62 221 ILE A C 1
ATOM 1765 O O . ILE A 1 221 ? 7.605 11.688 11.18 1 90.62 221 ILE A O 1
ATOM 1769 N N . LEU A 1 222 ? 9.273 12.602 12.398 1 93.62 222 LEU A N 1
ATOM 1770 C CA . LEU A 1 222 ? 10.078 11.391 12.32 1 93.62 222 LEU A CA 1
ATOM 1771 C C . LEU A 1 222 ? 9.375 10.219 12.984 1 93.62 222 LEU A C 1
ATOM 1773 O O . LEU A 1 222 ? 9.406 9.094 12.484 1 93.62 222 LEU A O 1
ATOM 1777 N N . PHE A 1 223 ? 8.758 10.492 14.062 1 90.44 223 PHE A N 1
ATOM 1778 C CA . PHE A 1 223 ? 8 9.469 14.773 1 90.44 223 PHE A CA 1
ATOM 1779 C C . PHE A 1 223 ? 6.859 8.945 13.906 1 90.44 223 PHE A C 1
ATOM 1781 O O . PHE A 1 223 ? 6.613 7.734 13.859 1 90.44 223 PHE A O 1
ATOM 1788 N N . TYR A 1 224 ? 6.211 9.82 13.281 1 87.69 224 TYR A N 1
ATOM 1789 C CA . TYR A 1 224 ? 5.117 9.445 12.398 1 87.69 224 TYR A CA 1
ATOM 1790 C C . TYR A 1 224 ? 5.613 8.562 11.258 1 87.69 224 TYR A C 1
ATOM 1792 O O . TYR A 1 224 ? 4.984 7.559 10.922 1 87.69 224 TYR A O 1
ATOM 1800 N N . VAL A 1 225 ? 6.707 8.945 10.719 1 93.88 225 VAL A N 1
ATOM 1801 C CA . VAL A 1 225 ? 7.289 8.195 9.609 1 93.88 225 VAL A CA 1
ATOM 1802 C C . VAL A 1 225 ? 7.715 6.809 10.102 1 93.88 225 VAL A C 1
ATOM 1804 O O . VAL A 1 225 ? 7.504 5.809 9.406 1 93.88 225 VAL A O 1
ATOM 1807 N N . ILE A 1 226 ? 8.266 6.754 11.273 1 95.12 226 ILE A N 1
ATOM 1808 C CA . ILE A 1 226 ? 8.68 5.477 11.844 1 95.12 226 ILE A CA 1
ATOM 1809 C C . ILE A 1 226 ? 7.465 4.582 12.055 1 95.12 226 ILE A C 1
ATOM 1811 O O . ILE A 1 226 ? 7.492 3.395 11.719 1 95.12 226 ILE A O 1
ATOM 1815 N N . MET A 1 227 ? 6.453 5.125 12.523 1 92.62 227 MET A N 1
ATOM 1816 C CA . MET A 1 227 ? 5.23 4.367 12.781 1 92.62 227 MET A CA 1
ATOM 1817 C C . MET A 1 227 ? 4.641 3.83 11.477 1 92.62 227 MET A C 1
ATOM 1819 O O . MET A 1 227 ? 4.355 2.637 11.367 1 92.62 227 MET A O 1
ATOM 1823 N N . LEU A 1 228 ? 4.504 4.703 10.555 1 91.75 228 LEU A N 1
ATOM 1824 C CA . LEU A 1 228 ? 3.91 4.312 9.281 1 91.75 228 LEU A CA 1
ATOM 1825 C C . LEU A 1 228 ? 4.777 3.277 8.57 1 91.75 228 LEU A C 1
ATOM 1827 O O . LEU A 1 228 ? 4.262 2.312 8 1 91.75 228 LEU A O 1
ATOM 1831 N N . SER A 1 229 ? 6.062 3.512 8.555 1 96.38 229 SER A N 1
ATOM 1832 C CA . SER A 1 229 ? 6.965 2.592 7.875 1 96.38 229 SER A CA 1
ATOM 1833 C C . SER A 1 229 ? 6.984 1.227 8.555 1 96.38 229 SER A C 1
ATOM 1835 O O . SER A 1 229 ? 7.113 0.197 7.887 1 96.38 229 SER A O 1
ATOM 1837 N N . LEU A 1 230 ? 6.867 1.22 9.891 1 95.56 230 LEU A N 1
ATOM 1838 C CA . LEU A 1 230 ? 6.82 -0.04 10.625 1 95.56 230 LEU A CA 1
ATOM 1839 C C . LEU A 1 230 ? 5.559 -0.821 10.281 1 95.56 230 LEU A C 1
ATOM 1841 O O . LEU A 1 230 ? 5.613 -2.031 10.047 1 95.56 230 LEU A O 1
ATOM 1845 N N . ILE A 1 231 ? 4.457 -0.176 10.281 1 93.38 231 ILE A N 1
ATOM 1846 C CA . ILE A 1 231 ? 3.195 -0.816 9.922 1 93.38 231 ILE A CA 1
ATOM 1847 C C . ILE A 1 231 ? 3.299 -1.412 8.516 1 93.38 231 ILE A C 1
ATOM 1849 O O . ILE A 1 231 ? 2.957 -2.578 8.305 1 93.38 231 ILE A O 1
ATOM 1853 N N . ASN A 1 232 ? 3.836 -0.678 7.602 1 93.06 232 ASN A N 1
ATOM 1854 C CA . ASN A 1 232 ? 3.971 -1.125 6.219 1 93.06 232 ASN A CA 1
ATOM 1855 C C . ASN A 1 232 ? 4.945 -2.293 6.102 1 93.06 232 ASN A C 1
ATOM 1857 O O . ASN A 1 232 ? 4.746 -3.191 5.281 1 93.06 232 ASN A O 1
ATOM 1861 N N . ALA A 1 233 ? 5.949 -2.256 6.906 1 96.19 233 ALA A N 1
ATOM 1862 C CA . ALA A 1 233 ? 6.977 -3.295 6.863 1 96.19 233 ALA A CA 1
ATOM 1863 C C . ALA A 1 233 ? 6.398 -4.648 7.27 1 96.19 233 ALA A C 1
ATOM 1865 O O . ALA A 1 233 ? 6.82 -5.688 6.758 1 96.19 233 ALA A O 1
ATOM 1866 N N . PHE A 1 234 ? 5.453 -4.645 8.141 1 95.38 234 PHE A N 1
ATOM 1867 C CA . PHE A 1 234 ? 4.828 -5.891 8.57 1 95.38 234 PHE A CA 1
ATOM 1868 C C . PHE A 1 234 ? 3.936 -6.449 7.465 1 95.38 234 PHE A C 1
ATOM 1870 O O . PHE A 1 234 ? 3.561 -7.625 7.5 1 95.38 234 PHE A O 1
ATOM 1877 N N . GLN A 1 235 ? 3.619 -5.629 6.527 1 92.75 235 GLN A N 1
ATOM 1878 C CA . GLN A 1 235 ? 2.594 -6.02 5.566 1 92.75 235 GLN A CA 1
ATOM 1879 C C . GLN A 1 235 ? 3.205 -6.316 4.199 1 92.75 235 GLN A C 1
ATOM 1881 O O . GLN A 1 235 ? 2.555 -6.129 3.168 1 92.75 235 GLN A O 1
ATOM 1886 N N . LEU A 1 236 ? 4.422 -6.797 4.246 1 91.38 236 LEU A N 1
ATOM 1887 C CA . LEU A 1 236 ? 5.16 -7.191 3.053 1 91.38 236 LEU A CA 1
ATOM 1888 C C . LEU A 1 236 ? 4.438 -8.305 2.303 1 91.38 236 LEU A C 1
ATOM 1890 O O . LEU A 1 236 ? 4.125 -9.344 2.879 1 91.38 236 LEU A O 1
ATOM 1894 N N . PHE A 1 237 ? 4.203 -8.055 0.901 1 91.94 237 PHE A N 1
ATOM 1895 C CA . PHE A 1 237 ? 3.523 -9.109 0.16 1 91.94 237 PHE A CA 1
ATOM 1896 C C . PHE A 1 237 ? 3.891 -9.055 -1.318 1 91.94 237 PHE A C 1
ATOM 1898 O O . PHE A 1 237 ? 4.539 -9.969 -1.835 1 91.94 237 PHE A O 1
ATOM 1905 N N . PRO A 1 238 ? 3.615 -7.906 -2.076 1 90.25 238 PRO A N 1
ATOM 1906 C CA . PRO A 1 238 ? 3.879 -7.961 -3.516 1 90.25 238 PRO A CA 1
ATOM 1907 C C . PRO A 1 238 ? 5.348 -8.219 -3.838 1 90.25 238 PRO A C 1
ATOM 1909 O O . PRO A 1 238 ? 5.66 -8.914 -4.809 1 90.25 238 PRO A O 1
ATOM 1912 N N . GLN A 1 239 ? 6.184 -7.66 -3.045 1 92.44 239 GLN A N 1
ATOM 1913 C CA . GLN A 1 239 ? 7.609 -7.816 -3.314 1 92.44 239 GLN A CA 1
ATOM 1914 C C . GLN A 1 239 ? 8.039 -9.273 -3.176 1 92.44 239 GLN A C 1
ATOM 1916 O O . GLN A 1 239 ? 8.836 -9.773 -3.979 1 92.44 239 GLN A O 1
ATOM 1921 N N . ILE A 1 240 ? 7.414 -9.953 -2.172 1 93.88 240 ILE A N 1
ATOM 1922 C CA . ILE A 1 240 ? 7.75 -11.367 -1.986 1 93.88 240 ILE A CA 1
ATOM 1923 C C . ILE A 1 240 ? 7.176 -12.188 -3.139 1 93.88 240 ILE A C 1
ATOM 1925 O O . ILE A 1 240 ? 7.875 -13.016 -3.725 1 93.88 240 ILE A O 1
ATOM 1929 N N . MET A 1 241 ? 6 -11.914 -3.488 1 89.5 241 MET A N 1
ATOM 1930 C CA . MET A 1 241 ? 5.293 -12.68 -4.512 1 89.5 241 MET A CA 1
ATOM 1931 C C . MET A 1 241 ? 5.945 -12.492 -5.879 1 89.5 241 MET A C 1
ATOM 1933 O O . MET A 1 241 ? 6.023 -13.438 -6.668 1 89.5 241 MET A O 1
ATOM 1937 N N . VAL A 1 242 ? 6.449 -11.352 -6.133 1 90.94 242 VAL A N 1
ATOM 1938 C CA . VAL A 1 242 ? 6.906 -11.016 -7.477 1 90.94 242 VAL A CA 1
ATOM 1939 C C . VAL A 1 242 ? 8.398 -11.32 -7.602 1 90.94 242 VAL A C 1
ATOM 1941 O O . VAL A 1 242 ? 8.844 -11.859 -8.625 1 90.94 242 VAL A O 1
ATOM 1944 N N . MET A 1 243 ? 9.164 -11.086 -6.582 1 93.31 243 MET A N 1
ATOM 1945 C CA . MET A 1 243 ? 10.617 -11.125 -6.727 1 93.31 243 MET A CA 1
ATOM 1946 C C . MET A 1 243 ? 11.148 -12.539 -6.504 1 93.31 243 MET A C 1
ATOM 1948 O O . MET A 1 243 ? 12.234 -12.883 -6.98 1 93.31 243 MET A O 1
ATOM 1952 N N . THR A 1 244 ? 10.406 -13.297 -5.797 1 92 244 THR A N 1
ATOM 1953 C CA . THR A 1 244 ? 10.906 -14.648 -5.539 1 92 244 THR A CA 1
ATOM 1954 C C . THR A 1 244 ? 10.43 -15.609 -6.621 1 92 244 THR A C 1
ATOM 1956 O O . THR A 1 244 ? 9.406 -15.375 -7.266 1 92 244 THR A O 1
ATOM 1959 N N . LYS A 1 245 ? 11.195 -16.656 -6.793 1 85.44 245 LYS A N 1
ATOM 1960 C CA . LYS A 1 245 ? 10.875 -17.641 -7.828 1 85.44 245 LYS A CA 1
ATOM 1961 C C . LYS A 1 245 ? 9.508 -18.266 -7.586 1 85.44 245 LYS A C 1
ATOM 1963 O O . LYS A 1 245 ? 9.258 -18.828 -6.512 1 85.44 245 LYS A O 1
ATOM 1968 N N . ASN A 1 246 ? 8.617 -18.094 -8.516 1 80.19 246 ASN A N 1
ATOM 1969 C CA . ASN A 1 246 ? 7.277 -18.672 -8.492 1 80.19 246 ASN A CA 1
ATOM 1970 C C . ASN A 1 246 ? 6.461 -18.141 -7.316 1 80.19 246 ASN A C 1
ATOM 1972 O O . ASN A 1 246 ? 5.457 -18.734 -6.93 1 80.19 246 ASN A O 1
ATOM 1976 N N . GLY A 1 247 ? 6.973 -17.125 -6.719 1 85.5 247 GLY A N 1
ATOM 1977 C CA . GLY A 1 247 ? 6.266 -16.578 -5.578 1 85.5 247 GLY A CA 1
ATOM 1978 C C . GLY A 1 247 ? 6.312 -17.469 -4.355 1 85.5 247 GLY A C 1
ATOM 1979 O O . GLY A 1 247 ? 5.43 -17.391 -3.496 1 85.5 247 GLY A O 1
ATOM 1980 N N . ASP A 1 248 ? 7.293 -18.297 -4.219 1 89.38 248 ASP A N 1
ATOM 1981 C CA . ASP A 1 248 ? 7.309 -19.312 -3.182 1 89.38 248 ASP A CA 1
ATOM 1982 C C . ASP A 1 248 ? 8.109 -18.859 -1.967 1 89.38 248 ASP A C 1
ATOM 1984 O O . ASP A 1 248 ? 8.398 -19.656 -1.071 1 89.38 248 ASP A O 1
ATOM 1988 N N . ALA A 1 249 ? 8.523 -17.625 -2.006 1 94.06 249 ALA A N 1
ATOM 1989 C CA . ALA A 1 249 ? 9.227 -17.047 -0.868 1 94.06 249 ALA A CA 1
ATOM 1990 C C . ALA A 1 249 ? 10.547 -17.766 -0.608 1 94.06 249 ALA A C 1
ATOM 1992 O O . ALA A 1 249 ? 10.883 -18.062 0.541 1 94.06 249 ALA A O 1
ATOM 1993 N N . GLY A 1 250 ? 11.195 -18.141 -1.702 1 92.44 250 GLY A N 1
ATOM 1994 C CA . GLY A 1 250 ? 12.453 -18.859 -1.607 1 92.44 250 GLY A CA 1
ATOM 1995 C C . GLY A 1 250 ? 13.664 -17.953 -1.521 1 92.44 250 GLY A C 1
ATOM 1996 O O . GLY A 1 250 ? 13.516 -16.734 -1.344 1 92.44 250 GLY A O 1
ATOM 1997 N N . PRO A 1 251 ? 14.891 -18.562 -1.565 1 93.75 251 PRO A N 1
ATOM 1998 C CA 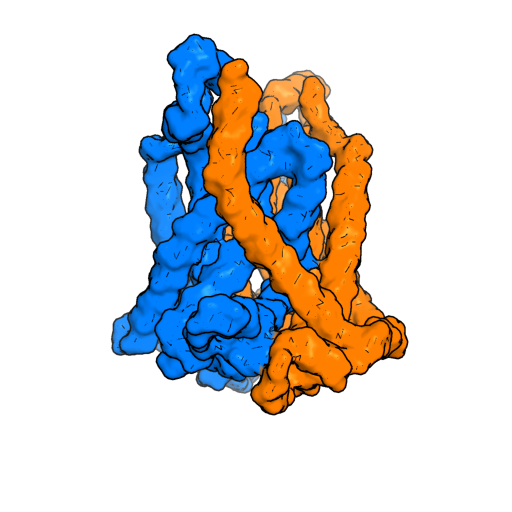. PRO A 1 251 ? 15.109 -20.016 -1.604 1 93.75 251 PRO A CA 1
ATOM 1999 C C . PRO A 1 251 ? 14.945 -20.672 -0.236 1 93.75 251 PRO A C 1
ATOM 2001 O O . PRO A 1 251 ? 15.25 -20.062 0.79 1 93.75 251 PRO A O 1
ATOM 2004 N N . ASN A 1 252 ? 14.461 -21.906 -0.188 1 94.19 252 ASN A N 1
ATOM 2005 C CA . ASN A 1 252 ? 14.297 -22.688 1.029 1 94.19 252 ASN A CA 1
ATOM 2006 C C . ASN A 1 252 ? 13.523 -21.922 2.096 1 94.19 252 ASN A C 1
ATOM 2008 O O . ASN A 1 252 ? 13.922 -21.906 3.264 1 94.19 252 ASN A O 1
ATOM 2012 N N . GLY A 1 253 ? 12.633 -21.156 1.654 1 95.31 253 GLY A N 1
ATOM 2013 C CA . GLY A 1 253 ? 11.758 -20.438 2.568 1 95.31 253 GLY A CA 1
ATOM 2014 C C . GLY A 1 253 ? 12.43 -19.266 3.24 1 95.31 253 GLY A C 1
ATOM 2015 O O . GLY A 1 253 ? 11.938 -18.75 4.242 1 95.31 253 GLY A O 1
ATOM 2016 N N . ALA A 1 254 ? 13.5 -18.75 2.693 1 96.5 254 ALA A N 1
ATOM 2017 C CA . ALA A 1 254 ? 14.328 -17.734 3.328 1 96.5 254 ALA A CA 1
ATOM 2018 C C . ALA A 1 254 ? 13.625 -16.375 3.344 1 96.5 254 ALA A C 1
ATOM 2020 O O . ALA A 1 254 ? 14.039 -15.461 4.055 1 96.5 254 ALA A O 1
ATOM 2021 N N . THR A 1 255 ? 12.539 -16.25 2.578 1 97.38 255 THR A N 1
ATOM 2022 C CA . THR A 1 255 ? 11.836 -14.977 2.518 1 97.38 255 THR A CA 1
ATOM 2023 C C . THR A 1 255 ? 10.359 -15.156 2.869 1 97.38 255 THR A C 1
ATOM 2025 O O . THR A 1 255 ? 9.531 -14.312 2.521 1 97.38 255 THR A O 1
ATOM 2028 N N . MET A 1 256 ? 10.078 -16.281 3.564 1 97.5 256 MET A N 1
ATOM 2029 C CA . MET A 1 256 ? 8.711 -16.469 4.055 1 97.5 256 MET A CA 1
ATOM 2030 C C . MET A 1 256 ? 8.375 -15.422 5.113 1 97.5 256 MET A C 1
ATOM 2032 O O . MET A 1 256 ? 9.109 -15.258 6.09 1 97.5 256 MET A O 1
ATOM 2036 N N . VAL A 1 257 ? 7.27 -14.727 4.852 1 97.81 257 VAL A N 1
ATOM 2037 C CA . VAL A 1 257 ? 6.824 -13.711 5.797 1 97.81 257 VAL A CA 1
ATOM 2038 C C . VAL A 1 257 ? 5.336 -13.891 6.09 1 97.81 257 VAL A C 1
ATOM 2040 O O . VAL A 1 257 ? 4.664 -14.695 5.441 1 97.81 257 VAL A O 1
ATOM 2043 N N . MET A 1 258 ? 4.855 -13.164 7.07 1 97.44 258 MET A N 1
ATOM 2044 C CA . MET A 1 258 ? 3.529 -13.391 7.637 1 97.44 258 MET A CA 1
ATOM 2045 C C . MET A 1 258 ? 2.451 -13.234 6.566 1 97.44 258 MET A C 1
ATOM 2047 O O . MET A 1 258 ? 1.642 -14.141 6.363 1 97.44 258 MET A O 1
ATOM 2051 N N . VAL A 1 259 ? 2.463 -12.18 5.812 1 96.56 259 VAL A N 1
ATOM 2052 C CA . VAL A 1 259 ? 1.37 -11.891 4.891 1 96.56 259 VAL A CA 1
ATOM 2053 C C . VAL A 1 259 ? 1.42 -12.867 3.715 1 96.56 259 VAL A C 1
ATOM 2055 O O . VAL A 1 259 ? 0.379 -13.312 3.223 1 96.56 259 VAL A O 1
ATOM 2058 N N . GLU A 1 260 ? 2.629 -13.195 3.285 1 95.5 260 GLU A N 1
ATOM 2059 C CA . GLU A 1 260 ? 2.775 -14.203 2.242 1 95.5 260 GLU A CA 1
ATOM 2060 C C . GLU A 1 260 ? 2.219 -15.555 2.695 1 95.5 260 GLU A C 1
ATOM 2062 O O . GLU A 1 260 ? 1.528 -16.234 1.933 1 95.5 260 GLU A O 1
ATOM 2067 N N . ARG A 1 261 ? 2.477 -15.938 3.906 1 96 261 ARG A N 1
ATOM 2068 C CA . ARG A 1 261 ? 1.973 -17.219 4.414 1 96 261 ARG A CA 1
ATOM 2069 C C . ARG A 1 261 ? 0.456 -17.172 4.57 1 96 261 ARG A C 1
ATOM 2071 O O . ARG A 1 261 ? -0.222 -18.172 4.324 1 96 261 ARG A O 1
ATOM 2078 N N . ILE A 1 262 ? -0.072 -16.062 5.02 1 95.5 262 ILE A N 1
ATOM 2079 C CA . ILE A 1 262 ? -1.521 -15.914 5.098 1 95.5 262 ILE A CA 1
ATOM 2080 C C . ILE A 1 262 ? -2.143 -16.188 3.729 1 95.5 262 ILE A C 1
ATOM 2082 O O . ILE A 1 262 ? -3.119 -16.922 3.619 1 95.5 262 ILE A O 1
ATOM 2086 N N . TYR A 1 263 ? -1.556 -15.672 2.748 1 92.75 263 TYR A N 1
ATOM 2087 C CA . TYR A 1 263 ? -2.037 -15.859 1.384 1 92.75 263 TYR A CA 1
ATOM 2088 C C . TYR A 1 263 ? -1.967 -17.328 0.974 1 92.75 263 TYR A C 1
ATOM 2090 O O . TYR A 1 263 ? -2.924 -17.859 0.413 1 92.75 263 TYR A O 1
ATOM 2098 N N . LYS A 1 264 ? -0.877 -17.969 1.274 1 93.56 264 LYS A N 1
ATOM 2099 C CA . LYS A 1 264 ? -0.693 -19.359 0.878 1 93.56 264 LYS A CA 1
ATOM 2100 C C . LYS A 1 264 ? -1.656 -20.281 1.626 1 93.56 264 LYS A C 1
ATOM 2102 O O . LYS A 1 264 ? -2.256 -21.172 1.031 1 93.56 264 LYS A O 1
ATOM 2107 N N . TYR A 1 265 ? -1.787 -20.094 2.904 1 94.31 265 TYR A N 1
ATOM 2108 C CA . TYR A 1 265 ? -2.709 -20.922 3.676 1 94.31 265 TYR A CA 1
ATOM 2109 C C . TYR A 1 265 ? -4.141 -20.734 3.188 1 94.31 265 TYR A C 1
ATOM 2111 O O . TYR A 1 265 ? -4.91 -21.703 3.135 1 94.31 265 TYR A O 1
ATOM 2119 N N . ALA A 1 266 ? -4.457 -19.547 2.803 1 89.88 266 ALA A N 1
ATOM 2120 C CA . ALA A 1 266 ? -5.824 -19.281 2.369 1 89.88 266 ALA A CA 1
ATOM 2121 C C . ALA A 1 266 ? -6.086 -19.859 0.984 1 89.88 266 ALA A C 1
ATOM 2123 O O . ALA A 1 266 ? -7.121 -20.484 0.755 1 89.88 266 ALA A O 1
ATOM 2124 N N . PHE A 1 267 ? -5.094 -19.766 0.066 1 84.81 267 PHE A N 1
ATOM 2125 C CA . PHE A 1 267 ? -5.441 -19.984 -1.333 1 84.81 267 PHE A CA 1
ATOM 2126 C C . PHE A 1 267 ? -4.66 -21.156 -1.912 1 84.81 267 PHE A C 1
ATOM 2128 O O . PHE A 1 267 ? -5.047 -21.719 -2.938 1 84.81 267 PHE A O 1
ATOM 2135 N N . LYS A 1 268 ? -3.59 -21.422 -1.385 1 85.19 268 LYS A N 1
ATOM 2136 C CA . LYS A 1 268 ? -2.82 -22.547 -1.891 1 85.19 268 LYS A CA 1
ATOM 2137 C C . LYS A 1 268 ? -3.117 -23.812 -1.092 1 85.19 268 LYS A C 1
ATOM 2139 O O . LYS A 1 268 ? -3.32 -24.891 -1.668 1 85.19 268 LYS A O 1
ATOM 2144 N N . PHE A 1 269 ? -3.25 -23.672 0.206 1 89.81 269 PHE A N 1
ATOM 2145 C CA . PHE A 1 269 ? -3.422 -24.844 1.056 1 89.81 269 PHE A CA 1
ATOM 2146 C C . PHE A 1 269 ? -4.887 -25.031 1.439 1 89.81 269 PHE A C 1
ATOM 2148 O O . PHE A 1 269 ? -5.254 -26.031 2.041 1 89.81 269 PHE A O 1
ATOM 2155 N N . GLY A 1 270 ? -5.68 -24.094 1.168 1 87.81 270 GLY A N 1
ATOM 2156 C CA . GLY A 1 270 ? -7.109 -24.188 1.416 1 87.81 270 GLY A CA 1
ATOM 2157 C C . GLY A 1 270 ? -7.461 -24.188 2.891 1 87.81 270 GLY A C 1
ATOM 2158 O O . GLY A 1 270 ? -8.367 -24.906 3.318 1 87.81 270 GLY A O 1
ATOM 2159 N N . ARG A 1 271 ? -6.738 -23.531 3.664 1 92.62 271 ARG A N 1
ATOM 2160 C CA . ARG A 1 271 ? -6.973 -23.422 5.098 1 92.62 271 ARG A CA 1
ATOM 2161 C C . ARG A 1 271 ? -7.34 -21.984 5.488 1 92.62 271 ARG A C 1
ATOM 2163 O O . ARG A 1 271 ? -6.605 -21.328 6.227 1 92.62 271 ARG A O 1
ATOM 2170 N N . MET A 1 272 ? -8.523 -21.688 5.172 1 90.56 272 MET A N 1
ATOM 2171 C CA . MET A 1 272 ? -8.977 -20.297 5.324 1 90.56 272 MET A CA 1
ATOM 2172 C C . MET A 1 272 ? -9.094 -19.938 6.797 1 90.56 272 MET A C 1
ATOM 2174 O O . MET A 1 272 ? -8.75 -18.812 7.188 1 90.56 272 MET A O 1
ATOM 2178 N N . GLY A 1 273 ? -9.648 -20.797 7.566 1 93 273 GLY A N 1
ATOM 2179 C CA . GLY A 1 273 ? -9.734 -20.531 8.992 1 93 273 GLY A CA 1
ATOM 2180 C C . GLY A 1 273 ? -8.375 -20.297 9.633 1 93 273 GLY A C 1
ATOM 2181 O O . GLY A 1 273 ? -8.211 -19.375 10.438 1 93 273 GLY A O 1
ATOM 2182 N N . TYR A 1 274 ? -7.41 -21.141 9.242 1 95.5 274 TYR A N 1
ATOM 2183 C CA . TYR A 1 274 ? -6.047 -21.016 9.758 1 95.5 274 TYR A CA 1
ATOM 2184 C C . TYR A 1 274 ? -5.402 -19.719 9.289 1 95.5 274 TYR A C 1
ATOM 2186 O O . TYR A 1 274 ? -4.711 -19.047 10.055 1 95.5 274 TYR A O 1
ATOM 2194 N N . ALA A 1 275 ? -5.66 -19.344 8.07 1 95.38 275 ALA A N 1
ATOM 2195 C CA . ALA A 1 275 ? -5.172 -18.078 7.531 1 95.38 275 ALA A CA 1
ATOM 2196 C C . ALA A 1 275 ? -5.734 -16.891 8.312 1 95.38 275 ALA A C 1
ATOM 2198 O O . ALA A 1 275 ? -5.02 -15.93 8.586 1 95.38 275 ALA A O 1
ATOM 2199 N N . ALA A 1 276 ? -6.992 -17.016 8.664 1 94.75 276 ALA A N 1
ATOM 2200 C CA . ALA A 1 276 ? -7.613 -15.961 9.461 1 94.75 276 ALA A CA 1
ATOM 2201 C C . ALA A 1 276 ? -6.957 -15.852 10.836 1 94.75 276 ALA A C 1
ATOM 2203 O O . ALA A 1 276 ? -6.738 -14.742 11.336 1 94.75 276 ALA A O 1
ATOM 2204 N N . ALA A 1 277 ? -6.66 -16.953 11.398 1 96.69 277 ALA A N 1
ATOM 2205 C CA . ALA A 1 277 ? -5.969 -16.938 12.688 1 96.69 277 ALA A CA 1
ATOM 2206 C C . ALA A 1 277 ? -4.602 -16.281 12.57 1 96.69 277 ALA A C 1
ATOM 2208 O O . ALA A 1 277 ? -4.23 -15.453 13.414 1 96.69 277 ALA A O 1
ATOM 2209 N N . TRP A 1 278 ? -3.826 -16.641 11.484 1 97.12 278 TRP A N 1
ATOM 2210 C CA . TRP A 1 278 ? -2.549 -15.984 11.219 1 97.12 278 TRP A CA 1
ATOM 2211 C C . TRP A 1 278 ? -2.725 -14.477 11.117 1 97.12 278 TRP A C 1
ATOM 2213 O O . TRP A 1 278 ? -1.915 -13.711 11.648 1 97.12 278 TRP A O 1
ATOM 2223 N N . SER A 1 279 ? -3.762 -14.047 10.492 1 95.62 279 SER A N 1
ATOM 2224 C CA . SER A 1 279 ? -4.035 -12.625 10.289 1 95.62 279 SER A CA 1
ATOM 2225 C C . SER A 1 279 ? -4.297 -11.914 11.609 1 95.62 279 SER A C 1
ATOM 2227 O O . SER A 1 279 ? -3.838 -10.789 11.82 1 95.62 279 SER A O 1
ATOM 2229 N N . TRP A 1 280 ? -5.004 -12.539 12.469 1 95.31 280 TRP A N 1
ATOM 2230 C CA . TRP A 1 280 ? -5.32 -11.922 13.75 1 95.31 280 TRP A CA 1
ATOM 2231 C C . TRP A 1 280 ? -4.078 -11.82 14.625 1 95.31 280 TRP A C 1
ATOM 2233 O O . TRP A 1 280 ? -3.904 -10.844 15.359 1 95.31 280 TRP A O 1
ATOM 2243 N N . VAL A 1 281 ? -3.266 -12.812 14.562 1 97 281 VAL A N 1
ATOM 2244 C CA . VAL A 1 281 ? -2.021 -12.742 15.32 1 97 281 VAL A CA 1
ATOM 2245 C C . VAL A 1 281 ? -1.162 -11.594 14.805 1 97 281 VAL A C 1
ATOM 2247 O O . VAL A 1 281 ? -0.61 -10.82 15.586 1 97 281 VAL A O 1
ATOM 2250 N N . LEU A 1 282 ? -1.056 -11.539 13.477 1 96.06 282 LEU A N 1
ATOM 2251 C CA . LEU A 1 282 ? -0.309 -10.438 12.891 1 96.06 282 LEU A CA 1
ATOM 2252 C C . LEU A 1 282 ? -0.895 -9.094 13.32 1 96.06 282 LEU A C 1
ATOM 2254 O O . LEU A 1 282 ? -0.154 -8.164 13.641 1 96.06 282 LEU A O 1
ATOM 2258 N N . PHE A 1 283 ? -2.188 -9.031 13.336 1 93.81 283 PHE A N 1
ATOM 2259 C CA . PHE A 1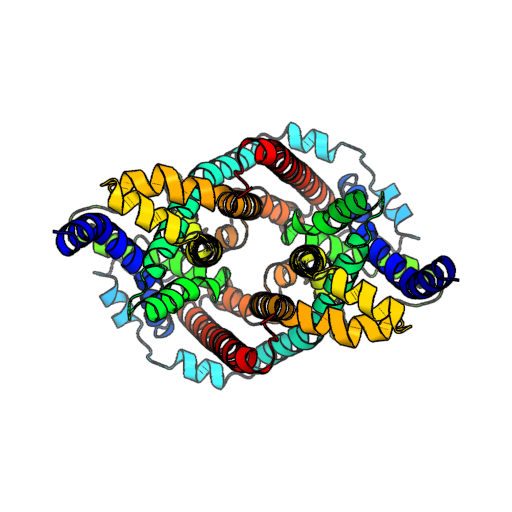 283 ? -2.871 -7.812 13.766 1 93.81 283 PHE A CA 1
ATOM 2260 C C . PHE A 1 283 ? -2.469 -7.43 15.18 1 93.81 283 PHE A C 1
ATOM 2262 O O . PHE A 1 283 ? -2.143 -6.27 15.453 1 93.81 283 PHE A O 1
ATOM 2269 N N . VAL A 1 284 ? -2.5 -8.336 16.047 1 95.25 284 VAL A N 1
ATOM 2270 C CA . VAL A 1 284 ? -2.178 -8.086 17.453 1 95.25 284 VAL A CA 1
ATOM 2271 C C . VAL A 1 284 ? -0.732 -7.613 17.578 1 95.25 284 VAL A C 1
ATOM 2273 O O . VAL A 1 284 ? -0.436 -6.707 18.359 1 95.25 284 VAL A O 1
ATOM 2276 N N . ILE A 1 285 ? 0.13 -8.172 16.812 1 96.62 285 ILE A N 1
ATOM 2277 C CA . ILE A 1 285 ? 1.535 -7.785 16.828 1 96.62 285 ILE A CA 1
ATOM 2278 C C . ILE A 1 285 ? 1.677 -6.34 16.344 1 96.62 285 ILE A C 1
ATOM 2280 O O . ILE A 1 285 ? 2.303 -5.516 17.016 1 96.62 285 ILE A O 1
ATOM 2284 N N . ILE A 1 286 ? 1.063 -6.023 15.242 1 95.5 286 ILE A N 1
ATOM 2285 C CA . ILE A 1 286 ? 1.146 -4.676 14.695 1 95.5 286 ILE A CA 1
ATOM 2286 C C . ILE A 1 286 ? 0.504 -3.686 15.664 1 95.5 286 ILE A C 1
ATOM 2288 O O . ILE A 1 286 ? 1.051 -2.607 15.914 1 95.5 286 ILE A O 1
ATOM 2292 N N . PHE A 1 287 ? -0.595 -4.098 16.203 1 93.44 287 PHE A N 1
ATOM 2293 C CA . PHE A 1 287 ? -1.298 -3.256 17.172 1 93.44 287 PHE A CA 1
ATOM 2294 C C . PHE A 1 287 ? -0.436 -3.006 18.391 1 93.44 287 PHE A C 1
ATOM 2296 O O . PHE A 1 287 ? -0.358 -1.878 18.891 1 93.44 287 PHE A O 1
ATOM 2303 N N . GLY A 1 288 ? 0.166 -4.012 18.906 1 94.62 288 GLY A N 1
ATOM 2304 C CA . GLY A 1 288 ? 1.06 -3.871 20.047 1 94.62 288 GLY A CA 1
ATOM 2305 C C . GLY A 1 288 ? 2.199 -2.902 19.797 1 94.62 288 GLY A C 1
ATOM 2306 O O . GLY A 1 288 ? 2.484 -2.039 20.625 1 94.62 288 GLY A O 1
ATOM 2307 N N . PHE A 1 289 ? 2.773 -2.99 18.625 1 92.38 289 PHE A N 1
ATOM 2308 C CA . PHE A 1 289 ? 3.857 -2.082 18.281 1 92.38 289 PHE A CA 1
ATOM 2309 C C . PHE A 1 289 ? 3.344 -0.654 18.141 1 92.38 289 PHE A C 1
ATOM 2311 O O . PHE A 1 289 ? 4.027 0.297 18.531 1 92.38 289 PHE A O 1
ATOM 2318 N N . THR A 1 290 ? 2.197 -0.541 17.578 1 88.56 290 THR A N 1
ATOM 2319 C CA . THR A 1 290 ? 1.61 0.781 17.391 1 88.56 290 THR A CA 1
ATOM 2320 C C . THR A 1 290 ? 1.324 1.442 18.734 1 88.56 290 THR A C 1
ATOM 2322 O O . THR A 1 290 ? 1.628 2.621 18.938 1 88.56 290 THR A O 1
ATOM 2325 N N . VAL A 1 291 ? 0.792 0.715 19.703 1 89.19 291 VAL A N 1
ATOM 2326 C CA . VAL A 1 291 ? 0.503 1.229 21.031 1 89.19 291 VAL A CA 1
ATOM 2327 C C . VAL A 1 291 ? 1.807 1.586 21.75 1 89.19 291 VAL A C 1
ATOM 2329 O O . VAL A 1 291 ? 1.91 2.643 22.375 1 89.19 291 VAL A O 1
ATOM 2332 N N . LEU A 1 292 ? 2.713 0.709 21.594 1 90 292 LEU A N 1
ATOM 2333 C CA . LEU A 1 292 ? 4.012 0.95 22.203 1 90 292 LEU A CA 1
ATOM 2334 C C . LEU A 1 292 ? 4.641 2.232 21.672 1 90 292 LEU A C 1
ATOM 2336 O O . LEU A 1 292 ? 5.164 3.041 22.453 1 90 292 LEU A O 1
ATOM 2340 N N . GLN A 1 293 ? 4.598 2.361 20.391 1 87 293 GLN A N 1
ATOM 2341 C CA . GLN A 1 293 ? 5.156 3.561 19.781 1 87 293 GLN A CA 1
ATOM 2342 C C . GLN A 1 293 ? 4.41 4.812 20.234 1 87 293 GLN A C 1
ATOM 2344 O O . GLN A 1 293 ? 5.023 5.852 20.484 1 87 293 GLN A O 1
ATOM 2349 N N . ASN A 1 294 ? 3.135 4.754 20.422 1 83.44 294 ASN A N 1
ATOM 2350 C CA . ASN A 1 294 ? 2.338 5.895 20.859 1 83.44 294 ASN A CA 1
ATOM 2351 C C . ASN A 1 294 ? 2.666 6.297 22.297 1 83.44 294 ASN A C 1
ATOM 2353 O O . ASN A 1 294 ? 2.684 7.484 22.625 1 83.44 294 ASN A O 1
ATOM 2357 N N . VAL A 1 295 ? 2.957 5.336 23.062 1 84.75 295 VAL A N 1
ATOM 2358 C CA . VAL A 1 295 ? 3.305 5.602 24.453 1 84.75 295 VAL A CA 1
ATOM 2359 C C . VAL A 1 295 ? 4.703 6.207 24.531 1 84.75 295 VAL A C 1
ATOM 2361 O O . VAL A 1 295 ? 4.949 7.113 25.328 1 84.75 295 VAL A O 1
ATOM 2364 N N . LEU A 1 296 ? 5.535 5.793 23.656 1 82.12 296 LEU A N 1
ATOM 2365 C CA . LEU A 1 296 ? 6.91 6.277 23.656 1 82.12 296 LEU A CA 1
ATOM 2366 C C . LEU A 1 296 ? 6.988 7.688 23.078 1 82.12 296 LEU A C 1
ATOM 2368 O O . LEU A 1 296 ? 7.945 8.414 23.344 1 82.12 296 LEU A O 1
ATOM 2372 N N . GLN A 1 297 ? 6.066 7.969 22.219 1 77.06 297 GLN A N 1
ATOM 2373 C CA . GLN A 1 297 ? 6.023 9.305 21.625 1 77.06 297 GLN A CA 1
ATOM 2374 C C . GLN A 1 297 ? 5.969 10.383 22.703 1 77.06 297 GLN A C 1
ATOM 2376 O O . GLN A 1 297 ? 6.551 11.461 22.531 1 77.06 297 GLN A O 1
ATOM 2381 N N . ARG A 1 298 ? 5.34 10.219 23.766 1 74 298 ARG A N 1
ATOM 2382 C CA . ARG A 1 298 ? 5.199 11.18 24.844 1 74 298 ARG A CA 1
ATOM 2383 C C . ARG A 1 298 ? 6.551 11.516 25.469 1 74 298 ARG A C 1
ATOM 2385 O O . ARG A 1 298 ? 6.746 12.609 26 1 74 298 ARG A O 1
ATOM 2392 N N . LYS A 1 299 ? 7.426 10.695 25.219 1 69.06 299 LYS A N 1
ATOM 2393 C CA . LYS A 1 299 ? 8.727 10.891 25.844 1 69.06 299 LYS A CA 1
ATOM 2394 C C . LYS A 1 299 ? 9.727 11.516 24.875 1 69.06 299 LYS A C 1
ATOM 2396 O O . LYS A 1 299 ? 10.664 12.195 25.281 1 69.06 299 LYS A O 1
ATOM 2401 N N . TRP A 1 300 ? 9.461 11.258 23.672 1 64.62 300 TRP A N 1
ATOM 2402 C CA . TRP A 1 300 ? 10.547 11.57 22.75 1 64.62 300 TRP A CA 1
ATOM 2403 C C . TRP A 1 300 ? 10.195 12.773 21.875 1 64.62 300 TRP A C 1
ATOM 2405 O O . TRP A 1 300 ? 11.062 13.359 21.234 1 64.62 300 TRP A O 1
ATOM 2415 N N . VAL A 1 301 ? 9.016 13.148 21.812 1 65.5 301 VAL A N 1
ATOM 2416 C CA . VAL A 1 301 ? 8.648 14.172 20.828 1 65.5 301 VAL A CA 1
ATOM 2417 C C . VAL A 1 301 ? 8.664 15.547 21.5 1 65.5 301 VAL A C 1
ATOM 2419 O O . VAL A 1 301 ? 8.102 15.734 22.578 1 65.5 301 VAL A O 1
ATOM 2422 N N . TYR A 1 302 ? 9.672 16.391 21.016 1 62.62 302 TYR A N 1
ATOM 2423 C CA . TYR A 1 302 ? 9.766 17.781 21.438 1 62.62 302 TYR A CA 1
ATOM 2424 C C . TYR A 1 302 ? 8.82 18.672 20.641 1 62.62 302 TYR A C 1
ATOM 2426 O O . TYR A 1 302 ? 8.945 18.75 19.406 1 62.62 302 TYR A O 1
ATOM 2434 N N . TYR A 1 303 ? 7.66 18.984 21.266 1 57.19 303 TYR A N 1
ATOM 2435 C CA . TYR A 1 303 ? 6.754 19.906 20.594 1 57.19 303 TYR A CA 1
ATOM 2436 C C . TYR A 1 303 ? 7.172 21.359 20.844 1 57.19 303 TYR A C 1
ATOM 2438 O O . TYR A 1 303 ? 7.703 21.672 21.906 1 57.19 303 TYR A O 1
ATOM 2446 N N . GLU A 1 304 ? 7.418 22.094 19.719 1 51.09 304 GLU A N 1
ATOM 2447 C CA . GLU A 1 304 ? 7.73 23.516 19.938 1 51.09 304 GLU A CA 1
ATOM 2448 C C . GLU A 1 304 ? 6.746 24.156 20.906 1 51.09 304 GLU A C 1
ATOM 2450 O O . GLU A 1 304 ? 5.531 24.078 20.703 1 51.09 304 GLU A O 1
ATOM 2455 N N . SER A 1 305 ? 6.988 24.062 22.188 1 43.22 305 SER A N 1
ATOM 2456 C CA . SER A 1 305 ? 6.246 24.984 23.016 1 43.22 305 SER A CA 1
ATOM 2457 C C . SER A 1 305 ? 6.504 26.438 22.609 1 43.22 305 SER A C 1
ATOM 2459 O O . SER A 1 305 ? 7.598 26.766 22.141 1 43.22 305 SER A O 1
ATOM 2461 N N . MET B 1 1 ? 34 32.688 3.881 1 34.38 1 MET B N 1
ATOM 2462 C CA . MET B 1 1 ? 34.25 31.547 4.738 1 34.38 1 MET B CA 1
ATOM 2463 C C . MET B 1 1 ? 33 30.672 4.848 1 34.38 1 MET B C 1
ATOM 2465 O O . MET B 1 1 ? 33.062 29.547 5.34 1 34.38 1 MET B O 1
ATOM 2469 N N . TYR B 1 2 ? 31.828 31.328 4.883 1 42.47 2 TYR B N 1
ATOM 2470 C CA . TYR B 1 2 ? 30.484 30.75 5.023 1 42.47 2 TYR B CA 1
ATOM 2471 C C . TYR B 1 2 ? 30.156 29.859 3.836 1 42.47 2 TYR B C 1
ATOM 2473 O O . TYR B 1 2 ? 29.438 28.859 3.984 1 42.47 2 TYR B O 1
ATOM 2481 N N . LYS B 1 3 ? 30.438 30.344 2.648 1 46.38 3 LYS B N 1
ATOM 2482 C CA . LYS B 1 3 ? 30.234 29.625 1.394 1 46.38 3 LYS B CA 1
ATOM 2483 C C . LYS B 1 3 ? 31.078 28.359 1.347 1 46.38 3 LYS B C 1
ATOM 2485 O O . LYS B 1 3 ? 30.719 27.391 0.667 1 46.38 3 LYS B O 1
ATOM 2490 N N . LYS B 1 4 ? 32.125 28.359 1.971 1 47.16 4 LYS B N 1
ATOM 2491 C CA . LYS B 1 4 ? 33.125 27.297 1.859 1 47.16 4 LYS B CA 1
ATOM 2492 C C . LYS B 1 4 ? 32.75 26.078 2.674 1 47.16 4 LYS B C 1
ATOM 2494 O O . LYS B 1 4 ? 33.031 24.938 2.289 1 47.16 4 LYS B O 1
ATOM 2499 N N . GLN B 1 5 ? 32.219 26.219 3.824 1 47.34 5 GLN B N 1
ATOM 2500 C CA . GLN B 1 5 ? 31.891 25.109 4.707 1 47.34 5 GLN B CA 1
ATOM 2501 C C . GLN B 1 5 ? 30.656 24.359 4.203 1 47.34 5 GLN B C 1
ATOM 2503 O O . GLN B 1 5 ? 30.547 23.141 4.371 1 47.34 5 GLN B O 1
ATOM 2508 N N . GLY B 1 6 ? 29.766 25.016 3.654 1 47.62 6 GLY B N 1
ATOM 2509 C CA . GLY B 1 6 ? 28.625 24.406 2.982 1 47.62 6 GLY B CA 1
ATOM 2510 C C . GLY B 1 6 ? 29.031 23.469 1.858 1 47.62 6 GLY B C 1
ATOM 2511 O O . GLY B 1 6 ? 28.438 22.406 1.683 1 47.62 6 GLY B O 1
ATOM 2512 N N . ILE B 1 7 ? 30.016 23.938 1.204 1 50.88 7 ILE B N 1
ATOM 2513 C CA . ILE B 1 7 ? 30.531 23.141 0.096 1 50.88 7 ILE B CA 1
ATOM 2514 C C . ILE B 1 7 ? 31.172 21.859 0.633 1 50.88 7 ILE B C 1
ATOM 2516 O O . ILE B 1 7 ? 31.062 20.797 0.021 1 50.88 7 ILE B O 1
ATOM 2520 N N . ARG B 1 8 ? 31.844 21.953 1.713 1 49.03 8 ARG B N 1
ATOM 2521 C CA . ARG B 1 8 ? 32.531 20.781 2.244 1 49.03 8 ARG B CA 1
ATOM 2522 C C . ARG B 1 8 ? 31.516 19.75 2.738 1 49.03 8 ARG B C 1
ATOM 2524 O O . ARG B 1 8 ? 31.719 18.547 2.537 1 49.03 8 ARG B O 1
ATOM 2531 N N . ALA B 1 9 ? 30.688 20.172 3.574 1 50.31 9 ALA B N 1
ATOM 2532 C CA . ALA B 1 9 ? 29.641 19.25 4.008 1 50.31 9 ALA B CA 1
ATOM 2533 C C . ALA B 1 9 ? 28.938 18.625 2.812 1 50.31 9 ALA B C 1
ATOM 2535 O O . ALA B 1 9 ? 28.625 17.438 2.826 1 50.31 9 ALA B O 1
ATOM 2536 N N . PHE B 1 10 ? 28.766 19.453 1.826 1 51.81 10 PHE B N 1
ATOM 2537 C CA . PHE B 1 10 ? 28.172 19 0.577 1 51.81 10 PHE B CA 1
ATOM 2538 C C . PHE B 1 10 ? 29.078 17.984 -0.117 1 51.81 10 PHE B C 1
ATOM 2540 O O . PHE B 1 10 ? 28.594 17.031 -0.733 1 51.81 10 PHE B O 1
ATOM 2547 N N . ILE B 1 11 ? 30.297 18.219 -0.021 1 52.53 11 ILE B N 1
ATOM 2548 C CA . ILE B 1 11 ? 31.25 17.297 -0.649 1 52.53 11 ILE B CA 1
ATOM 2549 C C . ILE B 1 11 ? 31.172 15.93 0.038 1 52.53 11 ILE B C 1
ATOM 2551 O O . ILE B 1 11 ? 31.266 14.891 -0.619 1 52.53 11 ILE B O 1
ATOM 2555 N N . PHE B 1 12 ? 31.047 15.953 1.307 1 51.91 12 PHE B N 1
ATOM 2556 C CA . PHE B 1 12 ? 30.953 14.672 2.006 1 51.91 12 PHE B CA 1
ATOM 2557 C C . PHE B 1 12 ? 29.625 13.984 1.728 1 51.91 12 PHE B C 1
ATOM 2559 O O . PHE B 1 12 ? 29.547 12.758 1.73 1 51.91 12 PHE B O 1
ATOM 2566 N N . LEU B 1 13 ? 28.656 14.875 1.58 1 58.22 13 LEU B N 1
ATOM 2567 C CA . LEU B 1 13 ? 27.344 14.273 1.336 1 58.22 13 LEU B CA 1
ATOM 2568 C C . LEU B 1 13 ? 27.172 13.93 -0.14 1 58.22 13 LEU B C 1
ATOM 2570 O O . LEU B 1 13 ? 26.281 13.164 -0.503 1 58.22 13 LEU B O 1
ATOM 2574 N N . LEU B 1 14 ? 28.109 14.438 -0.922 1 58.41 14 LEU B N 1
ATOM 2575 C CA . LEU B 1 14 ? 28 14.32 -2.371 1 58.41 14 LEU B CA 1
ATOM 2576 C C . LEU B 1 14 ? 28.047 12.859 -2.805 1 58.41 14 LEU B C 1
ATOM 2578 O O . LEU B 1 14 ? 27.219 12.406 -3.6 1 58.41 14 LEU B O 1
ATOM 2582 N N . PRO B 1 15 ? 29.125 12.211 -2.301 1 56.78 15 PRO B N 1
ATOM 2583 C CA . PRO B 1 15 ? 29.109 10.82 -2.752 1 56.78 15 PRO B CA 1
ATOM 2584 C C . PRO B 1 15 ? 27.844 10.07 -2.346 1 56.78 15 PRO B C 1
ATOM 2586 O O . PRO B 1 15 ? 27.328 9.266 -3.121 1 56.78 15 PRO B O 1
ATOM 2589 N N . SER B 1 16 ? 27.453 10.422 -1.171 1 62.59 16 SER B N 1
ATOM 2590 C CA . SER B 1 16 ? 26.25 9.734 -0.701 1 62.59 16 SER B CA 1
ATOM 2591 C C . SER B 1 16 ? 25.031 10.188 -1.479 1 62.59 16 SER B C 1
ATOM 2593 O O . SER B 1 16 ? 24.172 9.367 -1.813 1 62.59 16 SER B O 1
ATOM 2595 N N . LEU B 1 17 ? 25.172 11.375 -1.863 1 71.5 17 LEU B N 1
ATOM 2596 C CA . LEU B 1 17 ? 24.062 11.922 -2.623 1 71.5 17 LEU B CA 1
ATOM 2597 C C . LEU B 1 17 ? 24.047 11.383 -4.051 1 71.5 17 LEU B C 1
ATOM 2599 O O . LEU B 1 17 ? 23 11.047 -4.59 1 71.5 17 LEU B O 1
ATOM 2603 N N . ALA B 1 18 ? 25.266 11.297 -4.562 1 71.62 18 ALA B N 1
ATOM 2604 C CA . ALA B 1 18 ? 25.375 10.719 -5.902 1 71.62 18 ALA B CA 1
ATOM 2605 C C . ALA B 1 18 ? 24.938 9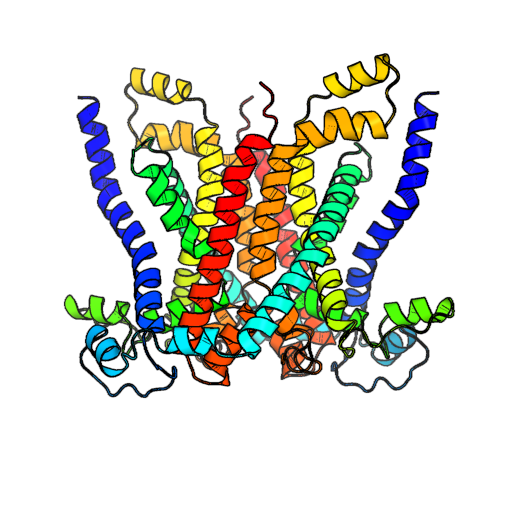.258 -5.91 1 71.62 18 ALA B C 1
ATOM 2607 O O . ALA B 1 18 ? 24.25 8.812 -6.832 1 71.62 18 ALA B O 1
ATOM 2608 N N . GLY B 1 19 ? 25.312 8.641 -4.898 1 74.25 19 GLY B N 1
ATOM 2609 C CA . GLY B 1 19 ? 24.922 7.25 -4.773 1 74.25 19 GLY B CA 1
ATOM 2610 C C . GLY B 1 19 ? 23.422 7.066 -4.66 1 74.25 19 GLY B C 1
ATOM 2611 O O . GLY B 1 19 ? 22.859 6.145 -5.25 1 74.25 19 GLY B O 1
ATOM 2612 N N . LEU B 1 20 ? 22.906 8.031 -4.035 1 77.31 20 LEU B N 1
ATOM 2613 C CA . LEU B 1 20 ? 21.469 7.938 -3.834 1 77.31 20 LEU B CA 1
ATOM 2614 C C . LEU B 1 20 ? 20.719 8.227 -5.129 1 77.31 20 LEU B C 1
ATOM 2616 O O . LEU B 1 20 ? 19.703 7.59 -5.422 1 77.31 20 LEU B O 1
ATOM 2620 N N . VAL B 1 21 ? 21.297 9.078 -5.887 1 79.19 21 VAL B N 1
ATOM 2621 C CA . VAL B 1 21 ? 20.688 9.422 -7.164 1 79.19 21 VAL B CA 1
ATOM 2622 C C . VAL B 1 21 ? 20.812 8.242 -8.125 1 79.19 21 VAL B C 1
ATOM 2624 O O . VAL B 1 21 ? 19.844 7.871 -8.789 1 79.19 21 VAL B O 1
ATOM 2627 N N . LEU B 1 22 ? 21.938 7.68 -8.062 1 78.94 22 LEU B N 1
ATOM 2628 C CA . LEU B 1 22 ? 22.156 6.52 -8.922 1 78.94 22 LEU B CA 1
ATOM 2629 C C . LEU B 1 22 ? 21.281 5.352 -8.484 1 78.94 22 LEU B C 1
ATOM 2631 O O . LEU B 1 22 ? 20.719 4.645 -9.328 1 78.94 22 LEU B O 1
ATOM 2635 N N . PHE B 1 23 ? 21.141 5.27 -7.254 1 81.75 23 PHE B N 1
ATOM 2636 C CA . PHE B 1 23 ? 20.297 4.223 -6.684 1 81.75 23 PHE B CA 1
ATOM 2637 C C . PHE B 1 23 ? 18.844 4.391 -7.113 1 81.75 23 PHE B C 1
ATOM 2639 O O . PHE B 1 23 ? 18.141 3.406 -7.316 1 81.75 23 PHE B O 1
ATOM 2646 N N . ASN B 1 24 ? 18.547 5.578 -7.336 1 84.88 24 ASN B N 1
ATOM 2647 C CA . ASN B 1 24 ? 17.172 5.867 -7.738 1 84.88 24 ASN B CA 1
ATOM 2648 C C . ASN B 1 24 ? 17 5.766 -9.25 1 84.88 24 ASN B C 1
ATOM 2650 O O . ASN B 1 24 ? 16.016 5.219 -9.734 1 84.88 24 ASN B O 1
ATOM 2654 N N . LEU B 1 25 ? 17.984 6.145 -10.031 1 85.94 25 LEU B N 1
ATOM 2655 C CA . LEU B 1 25 ? 17.859 6.328 -11.477 1 85.94 25 LEU B CA 1
ATOM 2656 C C . LEU B 1 25 ? 18.125 5.023 -12.219 1 85.94 25 LEU B C 1
ATOM 2658 O O . LEU B 1 25 ? 17.484 4.734 -13.227 1 85.94 25 LEU B O 1
ATOM 2662 N N . ILE B 1 26 ? 18.922 4.234 -11.734 1 85.94 26 ILE B N 1
ATOM 2663 C CA . ILE B 1 26 ? 19.375 3.055 -12.453 1 85.94 26 ILE B CA 1
ATOM 2664 C C . ILE B 1 26 ? 18.203 2.104 -12.688 1 85.94 26 ILE B C 1
ATOM 2666 O O . ILE B 1 26 ? 17.969 1.671 -13.812 1 85.94 26 ILE B O 1
ATOM 2670 N N . PRO B 1 27 ? 17.453 1.83 -11.617 1 88.25 27 PRO B N 1
ATOM 2671 C CA . PRO B 1 27 ? 16.328 0.925 -11.852 1 88.25 27 PRO B CA 1
ATOM 2672 C C . PRO B 1 27 ? 15.305 1.493 -12.836 1 88.25 27 PRO B C 1
ATOM 2674 O O . PRO B 1 27 ? 14.727 0.745 -13.625 1 88.25 27 PRO B O 1
ATOM 2677 N N . ILE B 1 28 ? 15.148 2.715 -12.789 1 87.5 28 ILE B N 1
ATOM 2678 C CA . ILE B 1 28 ? 14.188 3.369 -13.664 1 87.5 28 ILE B CA 1
ATOM 2679 C C . ILE B 1 28 ? 14.641 3.248 -15.117 1 87.5 28 ILE B C 1
ATOM 2681 O O . ILE B 1 28 ? 13.867 2.838 -15.984 1 87.5 28 ILE B O 1
ATOM 2685 N N . PHE B 1 29 ? 15.875 3.566 -15.328 1 87.06 29 PHE B N 1
ATOM 2686 C CA . PHE B 1 29 ? 16.438 3.506 -16.672 1 87.06 29 PHE B CA 1
ATOM 2687 C C . PHE B 1 29 ? 16.453 2.072 -17.188 1 87.06 29 PHE B C 1
ATOM 2689 O O . PHE B 1 29 ? 16.156 1.824 -18.359 1 87.06 29 PHE B O 1
ATOM 2696 N N . ALA B 1 30 ? 16.844 1.177 -16.406 1 84.62 30 ALA B N 1
ATOM 2697 C CA . ALA B 1 30 ? 16.859 -0.235 -16.781 1 84.62 30 ALA B CA 1
ATOM 2698 C C . ALA B 1 30 ? 15.461 -0.707 -17.172 1 84.62 30 ALA B C 1
ATOM 2700 O O . ALA B 1 30 ? 15.297 -1.463 -18.125 1 84.62 30 ALA B O 1
ATOM 2701 N N . SER B 1 31 ? 14.508 -0.253 -16.422 1 87.56 31 SER B N 1
ATOM 2702 C CA . SER B 1 31 ? 13.125 -0.619 -16.703 1 87.56 31 SER B CA 1
ATOM 2703 C C . SER B 1 31 ? 12.68 -0.067 -18.047 1 87.56 31 SER B C 1
ATOM 2705 O O . SER B 1 31 ? 11.93 -0.722 -18.781 1 87.56 31 SER B O 1
ATOM 2707 N N . LEU B 1 32 ? 13.109 1.09 -18.328 1 91.12 32 LEU B N 1
ATOM 2708 C CA . LEU B 1 32 ? 12.781 1.688 -19.609 1 91.12 32 LEU B CA 1
ATOM 2709 C C . LEU B 1 32 ? 13.367 0.872 -20.766 1 91.12 32 LEU B C 1
ATOM 2711 O O . LEU B 1 32 ? 12.688 0.617 -21.75 1 91.12 32 LEU B O 1
ATOM 2715 N N . LEU B 1 33 ? 14.578 0.474 -20.625 1 89.06 33 LEU B N 1
ATOM 2716 C CA . LEU B 1 33 ? 15.227 -0.34 -21.656 1 89.06 33 LEU B CA 1
ATOM 2717 C C . LEU B 1 33 ? 14.531 -1.69 -21.797 1 89.06 33 LEU B C 1
ATOM 2719 O O . LEU B 1 33 ? 14.359 -2.193 -22.906 1 89.06 33 LEU B O 1
ATOM 2723 N N . LEU B 1 34 ? 14.141 -2.24 -20.703 1 88 34 LEU B N 1
ATOM 2724 C CA . LEU B 1 34 ? 13.43 -3.518 -20.719 1 88 34 LEU B CA 1
ATOM 2725 C C . LEU B 1 34 ? 12.125 -3.4 -21.5 1 88 34 LEU B C 1
ATOM 2727 O O . LEU B 1 34 ? 11.727 -4.34 -22.203 1 88 34 LEU B O 1
ATOM 2731 N N . SER B 1 35 ? 11.445 -2.295 -21.359 1 94.12 35 SER B N 1
ATOM 2732 C CA . SER B 1 35 ? 10.156 -2.092 -22.016 1 94.12 35 SER B CA 1
ATOM 2733 C C . SER B 1 35 ? 10.32 -2.059 -23.531 1 94.12 35 SER B C 1
ATOM 2735 O O . SER B 1 35 ? 9.344 -2.193 -24.266 1 94.12 35 SER B O 1
ATOM 2737 N N . LEU B 1 36 ? 11.562 -1.91 -24 1 95.19 36 LEU B N 1
ATOM 2738 C CA . LEU B 1 36 ? 11.852 -1.856 -25.438 1 95.19 36 LEU B CA 1
ATOM 2739 C C . LEU B 1 36 ? 12.352 -3.207 -25.938 1 95.19 36 LEU B C 1
ATOM 2741 O O . LEU B 1 36 ? 12.859 -3.309 -27.047 1 95.19 36 LEU B O 1
ATOM 2745 N N . THR B 1 37 ? 12.219 -4.238 -25.094 1 91.31 37 THR B N 1
ATOM 2746 C CA . THR B 1 37 ? 12.695 -5.57 -25.453 1 91.31 37 THR B CA 1
ATOM 2747 C C . THR B 1 37 ? 11.547 -6.57 -25.469 1 91.31 37 THR B C 1
ATOM 2749 O O . THR B 1 37 ? 10.461 -6.285 -24.938 1 91.31 37 THR B O 1
ATOM 2752 N N . ASP B 1 38 ? 11.75 -7.762 -26.094 1 90.69 38 ASP B N 1
ATOM 2753 C CA . ASP B 1 38 ? 10.789 -8.867 -26.062 1 90.69 38 ASP B CA 1
ATOM 2754 C C . ASP B 1 38 ? 11.234 -9.961 -25.094 1 90.69 38 ASP B C 1
ATOM 2756 O O . ASP B 1 38 ? 10.992 -11.141 -25.344 1 90.69 38 ASP B O 1
ATOM 2760 N N . TRP B 1 39 ? 11.742 -9.492 -24.062 1 84.44 39 TRP B N 1
ATOM 2761 C CA . TRP B 1 39 ? 12.266 -10.445 -23.094 1 84.44 39 TRP B CA 1
ATOM 2762 C C . TRP B 1 39 ? 11.133 -11.211 -22.406 1 84.44 39 TRP B C 1
ATOM 2764 O O . TRP B 1 39 ? 10.141 -10.617 -21.984 1 84.44 39 TRP B O 1
ATOM 2774 N N . SER B 1 40 ? 11.234 -12.594 -22.328 1 81.44 40 SER B N 1
ATOM 2775 C CA . SER B 1 40 ? 10.211 -13.453 -21.75 1 81.44 40 SER B CA 1
ATOM 2776 C C . SER B 1 40 ? 10.445 -13.656 -20.266 1 81.44 40 SER B C 1
ATOM 2778 O O . SER B 1 40 ? 9.547 -14.102 -19.547 1 81.44 40 SER B O 1
ATOM 2780 N N . GLY B 1 41 ? 11.547 -13.227 -19.672 1 69.88 41 GLY B N 1
ATOM 2781 C CA . GLY B 1 41 ? 11.836 -13.445 -18.266 1 69.88 41 GLY B CA 1
ATOM 2782 C C . GLY B 1 41 ? 12.648 -14.695 -18 1 69.88 41 GLY B C 1
ATOM 2783 O O . GLY B 1 41 ? 13.227 -14.852 -16.922 1 69.88 41 GLY B O 1
ATOM 2784 N N . LEU B 1 42 ? 12.5 -15.789 -18.844 1 60.38 42 LEU B N 1
ATOM 2785 C CA . LEU B 1 42 ? 13.133 -17.094 -18.656 1 60.38 42 LEU B CA 1
ATOM 2786 C C . LEU B 1 42 ? 14.445 -17.172 -19.422 1 60.38 42 LEU B C 1
ATOM 2788 O O . LEU B 1 42 ? 15.18 -18.156 -19.312 1 60.38 42 LEU B O 1
ATOM 2792 N N . SER B 1 43 ? 14.469 -16.344 -20.266 1 53.75 43 SER B N 1
ATOM 2793 C CA . SER B 1 43 ? 15.562 -16.641 -21.188 1 53.75 43 SER B CA 1
ATOM 2794 C C . SER B 1 43 ? 16.891 -16.75 -20.438 1 53.75 43 SER B C 1
ATOM 2796 O O . SER B 1 43 ? 17.172 -15.961 -19.547 1 53.75 43 SER B O 1
ATOM 2798 N N . ARG B 1 44 ? 17.281 -18.156 -20.391 1 45.44 44 ARG B N 1
ATOM 2799 C CA . ARG B 1 44 ? 18.703 -18.328 -20.078 1 45.44 44 ARG B CA 1
ATOM 2800 C C . ARG B 1 44 ? 19.547 -17.266 -20.797 1 45.44 44 ARG B C 1
ATOM 2802 O O . ARG B 1 44 ? 19.703 -17.328 -22.016 1 45.44 44 ARG B O 1
ATOM 2809 N N . VAL B 1 45 ? 19.188 -16.172 -20.375 1 40.5 45 VAL B N 1
ATOM 2810 C CA . VAL B 1 45 ? 20.062 -15.312 -21.172 1 40.5 45 VAL B CA 1
ATOM 2811 C C . VAL B 1 45 ? 21.484 -15.836 -21.141 1 40.5 45 VAL B C 1
ATOM 2813 O O . VAL B 1 45 ? 22.062 -16.016 -20.062 1 40.5 45 VAL B O 1
ATOM 2816 N N . ARG B 1 46 ? 21.719 -16.75 -22 1 38.75 46 ARG B N 1
ATOM 2817 C CA . ARG B 1 46 ? 23.125 -17.141 -22.172 1 38.75 46 ARG B CA 1
ATOM 2818 C C . ARG B 1 46 ? 24.047 -16.109 -21.547 1 38.75 46 ARG B C 1
ATOM 2820 O O . ARG B 1 46 ? 23.688 -14.93 -21.438 1 38.75 46 ARG B O 1
ATOM 2827 N N . LEU B 1 47 ? 24.906 -16.484 -20.766 1 38.38 47 LEU B N 1
ATOM 2828 C CA . LEU B 1 47 ? 26.109 -15.797 -20.328 1 38.38 47 LEU B CA 1
ATOM 2829 C C . LEU B 1 47 ? 26.359 -14.539 -21.156 1 38.38 47 LEU B C 1
ATOM 2831 O O . LEU B 1 47 ? 27.25 -14.523 -22.016 1 38.38 47 LEU B O 1
ATOM 2835 N N . PHE B 1 48 ? 25.312 -14.07 -21.797 1 41.38 48 PHE B N 1
ATOM 2836 C CA . PHE B 1 48 ? 25.828 -13.016 -22.656 1 41.38 48 PHE B CA 1
ATOM 2837 C C . PHE B 1 48 ? 26.547 -11.945 -21.844 1 41.38 48 PHE B C 1
ATOM 2839 O O . PHE B 1 48 ? 26.297 -11.797 -20.656 1 41.38 48 PHE B O 1
ATOM 2846 N N . HIS B 1 49 ? 27.703 -11.406 -22.375 1 49.31 49 HIS B N 1
ATOM 2847 C CA . HIS B 1 49 ? 28.781 -10.438 -22.188 1 49.31 49 HIS B CA 1
ATOM 2848 C C . HIS B 1 49 ? 28.234 -9.07 -21.797 1 49.31 49 HIS B C 1
ATOM 2850 O O . HIS B 1 49 ? 28.766 -8.039 -22.219 1 49.31 49 HIS B O 1
ATOM 2856 N N . GLY B 1 50 ? 27.125 -8.945 -20.984 1 62.84 50 GLY B N 1
ATOM 2857 C CA . GLY B 1 50 ? 26.891 -7.594 -20.484 1 62.84 50 GLY B CA 1
ATOM 2858 C C . GLY B 1 50 ? 25.453 -7.133 -20.641 1 62.84 50 GLY B C 1
ATOM 2859 O O . GLY B 1 50 ? 24.734 -7.613 -21.531 1 62.84 50 GLY B O 1
ATOM 2860 N N . PHE B 1 51 ? 24.891 -6.371 -19.812 1 72.31 51 PHE B N 1
ATOM 2861 C CA . PHE B 1 51 ? 23.547 -5.793 -19.781 1 72.31 51 PHE B CA 1
ATOM 2862 C C . PHE B 1 51 ? 23.188 -5.188 -21.125 1 72.31 51 PHE B C 1
ATOM 2864 O O . PHE B 1 51 ? 22.094 -5.453 -21.656 1 72.31 51 PHE B O 1
ATOM 2871 N N . PHE B 1 52 ? 24.109 -4.543 -21.672 1 74.81 52 PHE B N 1
ATOM 2872 C CA . PHE B 1 52 ? 23.812 -3.83 -22.906 1 74.81 52 PHE B CA 1
ATOM 2873 C C . PHE B 1 52 ? 23.719 -4.797 -24.078 1 74.81 52 PHE B C 1
ATOM 2875 O O . PHE B 1 52 ? 22.938 -4.574 -25 1 74.81 52 PHE B O 1
ATOM 2882 N N . GLN B 1 53 ? 24.438 -5.805 -23.969 1 74.81 53 GLN B N 1
ATOM 2883 C CA . GLN B 1 53 ? 24.328 -6.824 -25 1 74.81 53 GLN B CA 1
ATOM 2884 C C . GLN B 1 53 ? 22.984 -7.535 -24.938 1 74.81 53 GLN B C 1
ATOM 2886 O O . GLN B 1 53 ? 22.391 -7.836 -25.984 1 74.81 53 GLN B O 1
ATOM 2891 N N . PHE B 1 54 ? 22.578 -7.715 -23.797 1 76.88 54 PHE B N 1
ATOM 2892 C CA . PHE B 1 54 ? 21.266 -8.32 -23.609 1 76.88 54 PHE B CA 1
ATOM 2893 C C . PHE B 1 54 ? 20.172 -7.449 -24.203 1 76.88 54 PHE B C 1
ATOM 2895 O O . PHE B 1 54 ? 19.328 -7.941 -24.953 1 76.88 54 PHE B O 1
ATOM 2902 N N . VAL B 1 55 ? 20.234 -6.25 -23.922 1 81.38 55 VAL B N 1
ATOM 2903 C CA . VAL B 1 55 ? 19.25 -5.309 -24.438 1 81.38 55 VAL B CA 1
ATOM 2904 C C . VAL B 1 55 ? 19.297 -5.273 -25.953 1 81.38 55 VAL B C 1
ATOM 2906 O O . VAL B 1 55 ? 18.266 -5.254 -26.625 1 81.38 55 VAL B O 1
ATOM 2909 N N . GLY B 1 56 ? 20.531 -5.336 -26.438 1 82.12 56 GLY B N 1
ATOM 2910 C CA . GLY B 1 56 ? 20.703 -5.328 -27.875 1 82.12 56 GLY B CA 1
ATOM 2911 C C . GLY B 1 56 ? 20.141 -6.566 -28.547 1 82.12 56 GLY B C 1
ATOM 2912 O O . GLY B 1 56 ? 19.484 -6.469 -29.594 1 82.12 56 GLY B O 1
ATOM 2913 N N . ASP B 1 57 ? 20.25 -7.625 -27.953 1 84.06 57 ASP B N 1
ATOM 2914 C CA . ASP B 1 57 ? 19.844 -8.906 -28.516 1 84.06 57 ASP B CA 1
ATOM 2915 C C . ASP B 1 57 ? 18.312 -9.023 -28.531 1 84.06 57 ASP B C 1
ATOM 2917 O O . ASP B 1 57 ? 17.75 -9.68 -29.422 1 84.06 57 ASP B O 1
ATOM 2921 N N . LYS B 1 58 ? 17.672 -8.359 -27.625 1 88.25 58 LYS B N 1
ATOM 2922 C CA . LYS B 1 58 ? 16.219 -8.539 -27.484 1 88.25 58 LYS B CA 1
ATOM 2923 C C . LYS B 1 58 ? 15.469 -7.266 -27.844 1 88.25 58 LYS B C 1
ATOM 2925 O O . LYS B 1 58 ? 14.258 -7.176 -27.656 1 88.25 58 LYS B O 1
ATOM 2930 N N . PHE B 1 59 ? 16.156 -6.344 -28.484 1 92.69 59 PHE B N 1
ATOM 2931 C CA . PHE B 1 59 ? 15.586 -5.031 -28.766 1 92.69 59 PHE B CA 1
ATOM 2932 C C . PHE B 1 59 ? 14.492 -5.129 -29.812 1 92.69 59 PHE B C 1
ATOM 2934 O O . PHE B 1 59 ? 14.703 -5.711 -30.875 1 92.69 59 PHE B O 1
ATOM 2941 N N . VAL B 1 60 ? 13.312 -4.602 -29.531 1 95 60 VAL B N 1
ATOM 2942 C CA . VAL B 1 60 ? 12.203 -4.605 -30.484 1 95 60 VAL B CA 1
ATOM 2943 C C . VAL B 1 60 ? 11.664 -3.186 -30.656 1 95 60 VAL B C 1
ATOM 2945 O O . VAL B 1 60 ? 10.594 -2.986 -31.234 1 95 60 VAL B O 1
ATOM 2948 N N . GLY B 1 61 ? 12.344 -2.197 -30.062 1 94.44 61 GLY B N 1
ATOM 2949 C CA . GLY B 1 61 ? 11.93 -0.809 -30.188 1 94.44 61 GLY B CA 1
ATOM 2950 C C . GLY B 1 61 ? 10.602 -0.522 -29.516 1 94.44 61 GLY B C 1
ATOM 2951 O O . GLY B 1 61 ? 10.398 -0.875 -28.344 1 94.44 61 GLY B O 1
ATOM 2952 N N . VAL B 1 62 ? 9.695 0.089 -30.328 1 95.75 62 VAL B N 1
ATOM 2953 C CA . VAL B 1 62 ? 8.438 0.535 -29.734 1 95.75 62 VAL B CA 1
ATOM 2954 C C . VAL B 1 62 ? 7.332 -0.473 -30.047 1 95.75 62 VAL B C 1
ATOM 2956 O O . VAL B 1 62 ? 6.148 -0.149 -29.953 1 95.75 62 VAL B O 1
ATOM 2959 N N . SER B 1 63 ? 7.684 -1.657 -30.375 1 96.44 63 SER B N 1
ATOM 2960 C CA . SER B 1 63 ? 6.727 -2.688 -30.75 1 96.44 63 SER B CA 1
ATOM 2961 C C . SER B 1 63 ? 5.781 -3.023 -29.609 1 96.44 63 SER B C 1
ATOM 2963 O O . SER B 1 63 ? 4.582 -3.211 -29.812 1 96.44 63 SER B O 1
ATOM 2965 N N . ASN B 1 64 ? 6.348 -3.088 -28.391 1 97.06 64 ASN B N 1
ATOM 2966 C CA . ASN B 1 64 ? 5.508 -3.357 -27.219 1 97.06 64 ASN B CA 1
ATOM 2967 C C . ASN B 1 64 ? 4.426 -2.295 -27.062 1 97.06 64 ASN B C 1
ATOM 2969 O O . ASN B 1 64 ? 3.275 -2.615 -26.75 1 97.06 64 ASN B O 1
ATOM 2973 N N . TYR B 1 65 ? 4.812 -1.145 -27.328 1 97.5 65 TYR B N 1
ATOM 2974 C CA . TYR B 1 65 ? 3.885 -0.032 -27.172 1 97.5 65 TYR B CA 1
ATOM 2975 C C . TYR B 1 65 ? 2.854 -0.019 -28.281 1 97.5 65 TYR B C 1
ATOM 2977 O O . TYR B 1 65 ? 1.674 0.252 -28.047 1 97.5 65 TYR B O 1
ATOM 2985 N N . SER B 1 66 ? 3.287 -0.315 -29.453 1 97 66 SER B N 1
ATOM 2986 C CA . SER B 1 66 ? 2.365 -0.405 -30.578 1 97 66 SER B CA 1
ATOM 2987 C C . SER B 1 66 ? 1.349 -1.522 -30.375 1 97 66 SER B C 1
ATOM 2989 O O . SER B 1 66 ? 0.16 -1.345 -30.641 1 97 66 SER B O 1
ATOM 2991 N N . GLN B 1 67 ? 1.804 -2.604 -29.875 1 96.44 67 GLN B N 1
ATOM 2992 C CA . GLN B 1 67 ? 0.925 -3.734 -29.594 1 96.44 67 GLN B CA 1
ATOM 2993 C C . GLN B 1 67 ? -0.081 -3.391 -28.5 1 96.44 67 GLN B C 1
ATOM 2995 O O . GLN B 1 67 ? -1.26 -3.734 -28.609 1 96.44 67 GLN B O 1
ATOM 3000 N N . LEU B 1 68 ? 0.396 -2.791 -27.547 1 96.25 68 LEU B N 1
ATOM 3001 C CA . LEU B 1 68 ? -0.419 -2.418 -26.391 1 96.25 68 LEU B CA 1
ATOM 3002 C C . LEU B 1 68 ? -1.592 -1.541 -26.828 1 96.25 68 LEU B C 1
ATOM 3004 O O . LEU B 1 68 ? -2.732 -1.784 -26.422 1 96.25 68 LEU B O 1
ATOM 3008 N N . VAL B 1 69 ? -1.363 -0.51 -27.672 1 96.38 69 VAL B N 1
ATOM 3009 C CA . VAL B 1 69 ? -2.387 0.456 -28.062 1 96.38 69 VAL B CA 1
ATOM 3010 C C . VAL B 1 69 ? -3.389 -0.201 -29 1 96.38 69 VAL B C 1
ATOM 3012 O O . VAL B 1 69 ? -4.562 0.175 -29.031 1 96.38 69 VAL B O 1
ATOM 3015 N N . LYS B 1 70 ? -2.953 -1.232 -29.641 1 97 70 LYS B N 1
ATOM 3016 C CA . LYS B 1 70 ? -3.807 -1.902 -30.625 1 97 70 LYS B CA 1
ATOM 3017 C C . LYS B 1 70 ? -4.586 -3.047 -29.969 1 97 70 LYS B C 1
ATOM 3019 O O . LYS B 1 70 ? -5.508 -3.594 -30.578 1 97 70 LYS B O 1
ATOM 3024 N N . ASP B 1 71 ? -4.266 -3.381 -28.797 1 96.25 71 ASP B N 1
ATOM 3025 C CA . ASP B 1 71 ? -4.895 -4.488 -28.078 1 96.25 71 ASP B CA 1
ATOM 3026 C C . ASP B 1 71 ? -6.188 -4.047 -27.406 1 96.25 71 ASP B C 1
ATOM 3028 O O . ASP B 1 71 ? -6.164 -3.209 -26.5 1 96.25 71 ASP B O 1
ATOM 3032 N N . PRO B 1 72 ? -7.293 -4.629 -27.797 1 97 72 PRO B N 1
ATOM 3033 C CA . PRO B 1 72 ? -8.562 -4.27 -27.156 1 97 72 PRO B CA 1
ATOM 3034 C C . PRO B 1 72 ? -8.555 -4.547 -25.656 1 97 72 PRO B C 1
ATOM 3036 O O . PRO B 1 72 ? -9.25 -3.861 -24.891 1 97 72 PRO B O 1
ATOM 3039 N N . GLU B 1 73 ? -7.781 -5.488 -25.203 1 96.88 73 GLU B N 1
ATOM 3040 C CA . GLU B 1 73 ? -7.688 -5.789 -23.781 1 96.88 73 GLU B CA 1
ATOM 3041 C C . GLU B 1 73 ? -7.152 -4.594 -23 1 96.88 73 GLU B C 1
ATOM 3043 O O . GLU B 1 73 ? -7.609 -4.316 -21.891 1 96.88 73 GLU B O 1
ATOM 3048 N N . PHE B 1 74 ? -6.227 -3.945 -23.672 1 97.94 74 PHE B N 1
ATOM 3049 C CA . PHE B 1 74 ? -5.609 -2.801 -23.016 1 97.94 74 PHE B CA 1
ATOM 3050 C C . PHE B 1 74 ? -6.652 -1.744 -22.672 1 97.94 74 PHE B C 1
ATOM 3052 O O . PHE B 1 74 ? -6.711 -1.261 -21.531 1 97.94 74 PHE B O 1
ATOM 3059 N N . TRP B 1 75 ? -7.496 -1.439 -23.531 1 97.94 75 TRP B N 1
ATOM 3060 C CA . TRP B 1 75 ? -8.508 -0.408 -23.344 1 97.94 75 TRP B CA 1
ATOM 3061 C C . TRP B 1 75 ? -9.586 -0.879 -22.375 1 97.94 75 TRP B C 1
ATOM 3063 O O . TRP B 1 75 ? -10.117 -0.087 -21.578 1 97.94 75 TRP B O 1
ATOM 3073 N N . ALA B 1 76 ? -9.898 -2.172 -22.438 1 97.62 76 ALA B N 1
ATOM 3074 C CA . ALA B 1 76 ? -10.852 -2.729 -21.484 1 97.62 76 ALA B CA 1
ATOM 3075 C C . ALA B 1 76 ? -10.32 -2.627 -20.047 1 97.62 76 ALA B C 1
ATOM 3077 O O . ALA B 1 76 ? -11.047 -2.242 -19.141 1 97.62 76 ALA B O 1
ATOM 3078 N N . VAL B 1 77 ? -9.07 -2.936 -19.906 1 97.75 77 VAL B N 1
ATOM 3079 C CA . VAL B 1 77 ? -8.398 -2.904 -18.609 1 97.75 77 VAL B CA 1
ATOM 3080 C C . VAL B 1 77 ? -8.367 -1.472 -18.078 1 97.75 77 VAL B C 1
ATOM 3082 O O . VAL B 1 77 ? -8.648 -1.232 -16.906 1 97.75 77 VAL B O 1
ATOM 3085 N N . LEU B 1 78 ? -8.07 -0.504 -18.969 1 97.75 78 LEU B N 1
ATOM 3086 C CA . LEU B 1 78 ? -8.094 0.899 -18.578 1 97.75 78 LEU B CA 1
ATOM 3087 C C . LEU B 1 78 ? -9.5 1.332 -18.172 1 97.75 78 LEU B C 1
ATOM 3089 O O . LEU B 1 78 ? -9.672 2.111 -17.234 1 97.75 78 LEU B O 1
ATOM 3093 N N . GLY B 1 79 ? -10.43 0.842 -18.906 1 97.94 79 GLY B N 1
ATOM 3094 C CA . GLY B 1 79 ? -11.82 1.115 -18.562 1 97.94 79 GLY B CA 1
ATOM 3095 C C . GLY B 1 79 ? -12.203 0.603 -17.188 1 97.94 79 GLY B C 1
ATOM 3096 O O . GLY B 1 79 ? -12.914 1.281 -16.453 1 97.94 79 GLY B O 1
ATOM 3097 N N . HIS B 1 80 ? -11.758 -0.579 -16.875 1 97.94 80 HIS B N 1
ATOM 3098 C CA . HIS B 1 80 ? -12.023 -1.146 -15.555 1 97.94 80 HIS B CA 1
ATOM 3099 C C . HIS B 1 80 ? -11.359 -0.328 -14.453 1 97.94 80 HIS B C 1
ATOM 3101 O O . HIS B 1 80 ? -11.93 -0.139 -13.383 1 97.94 80 HIS B O 1
ATOM 3107 N N . ASN B 1 81 ? -10.133 0.163 -14.742 1 98.12 81 ASN B N 1
ATOM 3108 C CA . ASN B 1 81 ? -9.492 1.056 -13.781 1 98.12 81 ASN B CA 1
ATOM 3109 C C . ASN B 1 81 ? -10.312 2.322 -13.562 1 98.12 81 ASN B C 1
ATOM 3111 O O . ASN B 1 81 ? -10.516 2.738 -12.414 1 98.12 81 ASN B O 1
ATOM 3115 N N . ALA B 1 82 ? -10.734 2.867 -14.641 1 98 82 ALA B N 1
ATOM 3116 C CA . ALA B 1 82 ? -11.531 4.09 -14.547 1 98 82 ALA B CA 1
ATOM 3117 C C . ALA B 1 82 ? -12.828 3.842 -13.789 1 98 82 ALA B C 1
ATOM 3119 O O . ALA B 1 82 ? -13.242 4.664 -12.961 1 98 82 ALA B O 1
ATOM 3120 N N . TYR B 1 83 ? -13.422 2.75 -14.109 1 98.06 83 TYR B N 1
ATOM 3121 C CA . TYR B 1 83 ? -14.664 2.375 -13.438 1 98.06 83 TYR B CA 1
ATOM 3122 C C . TYR B 1 83 ? -14.453 2.246 -11.938 1 98.06 83 TYR B C 1
ATOM 3124 O O . TYR B 1 83 ? -15.234 2.779 -11.148 1 98.06 83 TYR B O 1
ATOM 3132 N N . PHE B 1 84 ? -13.438 1.62 -11.562 1 98.25 84 PHE B N 1
ATOM 3133 C CA . PHE B 1 84 ? -13.094 1.486 -10.148 1 98.25 84 PHE B CA 1
ATOM 3134 C C . PHE B 1 84 ? -12.875 2.854 -9.516 1 98.25 84 PHE B C 1
ATOM 3136 O O . PHE B 1 84 ? -13.445 3.152 -8.461 1 98.25 84 PHE B O 1
ATOM 3143 N N . ILE B 1 85 ? -12.094 3.646 -10.156 1 98.25 85 ILE B N 1
ATOM 3144 C CA . ILE B 1 85 ? -11.695 4.938 -9.609 1 98.25 85 ILE B CA 1
ATOM 3145 C C . ILE B 1 85 ? -12.914 5.832 -9.445 1 98.25 85 ILE B C 1
ATOM 3147 O O . ILE B 1 85 ? -13.07 6.504 -8.422 1 98.25 85 ILE B O 1
ATOM 3151 N N . LEU B 1 86 ? -13.797 5.844 -10.367 1 98 86 LEU B N 1
ATOM 3152 C CA . LEU B 1 86 ? -14.969 6.707 -10.352 1 98 86 LEU B CA 1
ATOM 3153 C C . LEU B 1 86 ? -15.906 6.332 -9.211 1 98 86 LEU B C 1
ATOM 3155 O O . LEU B 1 86 ? -16.594 7.195 -8.664 1 98 86 LEU B O 1
ATOM 3159 N N . MET B 1 87 ? -15.922 5.086 -8.883 1 98 87 MET B N 1
ATOM 3160 C CA . MET B 1 87 ? -16.75 4.66 -7.766 1 98 87 MET B CA 1
ATOM 3161 C C . MET B 1 87 ? -16.016 4.82 -6.445 1 98 87 MET B C 1
ATOM 3163 O O . MET B 1 87 ? -16.578 5.328 -5.473 1 98 87 MET B O 1
ATOM 3167 N N . TYR B 1 88 ? -14.812 4.457 -6.418 1 98.19 88 TYR B N 1
ATOM 3168 C CA . TYR B 1 88 ? -13.992 4.391 -5.211 1 98.19 88 TYR B CA 1
ATOM 3169 C C . TYR B 1 88 ? -13.719 5.785 -4.656 1 98.19 88 TYR B C 1
ATOM 3171 O O . TYR B 1 88 ? -13.867 6.02 -3.455 1 98.19 88 TYR B O 1
ATOM 3179 N N . LEU B 1 89 ? -13.367 6.699 -5.527 1 98 89 LEU B N 1
ATOM 3180 C CA . LEU B 1 89 ? -12.867 7.992 -5.074 1 98 89 LEU B CA 1
ATOM 3181 C C . LEU B 1 89 ? -13.945 8.766 -4.32 1 98 89 LEU B C 1
ATOM 3183 O O . LEU B 1 89 ? -13.734 9.195 -3.188 1 98 89 LEU B O 1
ATOM 3187 N N . PRO B 1 90 ? -15.148 8.898 -4.855 1 97.81 90 PRO B N 1
ATOM 3188 C CA . PRO B 1 90 ? -16.172 9.617 -4.102 1 97.81 90 PRO B CA 1
ATOM 3189 C C . PRO B 1 90 ? -16.562 8.914 -2.803 1 97.81 90 PRO B C 1
ATOM 3191 O O . PRO B 1 90 ? -16.797 9.57 -1.786 1 97.81 90 PRO B O 1
ATOM 3194 N N . LEU B 1 91 ? -16.594 7.664 -2.85 1 97.06 91 LEU B N 1
ATOM 3195 C CA . LEU B 1 91 ? -17.016 6.918 -1.673 1 97.06 91 LEU B CA 1
ATOM 3196 C C . LEU B 1 91 ? -15.961 6.988 -0.571 1 97.06 91 LEU B C 1
ATOM 3198 O O . LEU B 1 91 ? -16.297 7.219 0.594 1 97.06 91 LEU B O 1
ATOM 3202 N N . VAL B 1 92 ? -14.719 6.781 -0.959 1 97.44 92 VAL B N 1
ATOM 3203 C CA . VAL B 1 92 ? -13.672 6.77 0.059 1 97.44 92 VAL B CA 1
ATOM 3204 C C . VAL B 1 92 ? -13.539 8.164 0.676 1 97.44 92 VAL B C 1
ATOM 3206 O O . VAL B 1 92 ? -13.281 8.297 1.874 1 97.44 92 VAL B O 1
ATOM 3209 N N . LEU B 1 93 ? -13.719 9.227 -0.139 1 97.06 93 LEU B N 1
ATOM 3210 C CA . LEU B 1 93 ? -13.656 10.586 0.376 1 97.06 93 LEU B CA 1
ATOM 3211 C C . LEU B 1 93 ? -14.82 10.867 1.317 1 97.06 93 LEU B C 1
ATOM 3213 O O . LEU B 1 93 ? -14.633 11.445 2.391 1 97.06 93 LEU B O 1
ATOM 3217 N N . LEU B 1 94 ? -15.953 10.43 0.886 1 95.19 94 LEU B N 1
ATOM 3218 C CA . LEU B 1 94 ? -17.141 10.633 1.695 1 95.19 94 LEU B CA 1
ATOM 3219 C C . LEU B 1 94 ? -17.016 9.922 3.039 1 95.19 94 LEU B C 1
ATOM 3221 O O . LEU B 1 94 ? -17.219 10.539 4.09 1 95.19 94 LEU B O 1
ATOM 3225 N N . PHE B 1 95 ? -16.656 8.688 3.008 1 95.06 95 PHE B N 1
ATOM 3226 C CA . PHE B 1 95 ? -16.594 7.906 4.238 1 95.06 95 PHE B CA 1
ATOM 3227 C C . PHE B 1 95 ? -15.422 8.344 5.105 1 95.06 95 PHE B C 1
ATOM 3229 O O . PHE B 1 95 ? -15.516 8.32 6.336 1 95.06 95 PHE B O 1
ATOM 3236 N N . SER B 1 96 ? -14.328 8.703 4.496 1 96.25 96 SER B N 1
ATOM 3237 C CA . SER B 1 96 ? -13.195 9.219 5.266 1 96.25 96 SER B CA 1
ATOM 3238 C C . SER B 1 96 ? -13.562 10.516 5.98 1 96.25 96 SER B C 1
ATOM 3240 O O . SER B 1 96 ? -13.18 10.727 7.133 1 96.25 96 SER B O 1
ATOM 3242 N N . LEU B 1 97 ? -14.273 11.398 5.277 1 94.44 97 LEU B N 1
ATOM 3243 C CA . LEU B 1 97 ? -14.719 12.648 5.891 1 94.44 97 LEU B CA 1
ATOM 3244 C C . LEU B 1 97 ? -15.68 12.367 7.047 1 94.44 97 LEU B C 1
ATOM 3246 O O . LEU B 1 97 ? -15.594 13.016 8.094 1 94.44 97 LEU B O 1
ATOM 3250 N N . MET B 1 98 ? -16.547 11.406 6.852 1 91.75 98 MET B N 1
ATOM 3251 C CA . MET B 1 98 ? -17.469 11.039 7.914 1 91.75 98 MET B CA 1
ATOM 3252 C C . MET B 1 98 ? -16.719 10.508 9.133 1 91.75 98 MET B C 1
ATOM 3254 O O . MET B 1 98 ? -17.062 10.852 10.266 1 91.75 98 MET B O 1
ATOM 3258 N N . VAL B 1 99 ? -15.758 9.695 8.898 1 92.38 99 VAL B N 1
ATOM 3259 C CA . VAL B 1 99 ? -14.945 9.156 9.984 1 92.38 99 VAL B CA 1
ATOM 3260 C C . VAL B 1 99 ? -14.266 10.305 10.742 1 92.38 99 VAL B C 1
ATOM 3262 O O . VAL B 1 99 ? -14.289 10.344 11.969 1 92.38 99 VAL B O 1
ATOM 3265 N N . ALA B 1 100 ? -13.719 11.258 9.984 1 93.12 100 ALA B N 1
ATOM 3266 C CA . ALA B 1 100 ? -13.039 12.398 10.586 1 93.12 100 ALA B CA 1
ATOM 3267 C C . ALA B 1 100 ? -14.008 13.227 11.43 1 93.12 100 ALA B C 1
ATOM 3269 O O . ALA B 1 100 ? -13.672 13.633 12.547 1 93.12 100 ALA B O 1
ATOM 3270 N N . LEU B 1 101 ? -15.164 13.422 10.93 1 87.62 101 LEU B N 1
ATOM 3271 C CA . LEU B 1 101 ? -16.156 14.234 11.625 1 87.62 101 LEU B CA 1
ATOM 3272 C C . LEU B 1 101 ? -16.641 13.531 12.891 1 87.62 101 LEU B C 1
ATOM 3274 O O . LEU B 1 101 ? -16.922 14.18 13.906 1 87.62 101 LEU B O 1
ATOM 3278 N N . ILE B 1 102 ? -16.766 12.25 12.812 1 85.62 102 I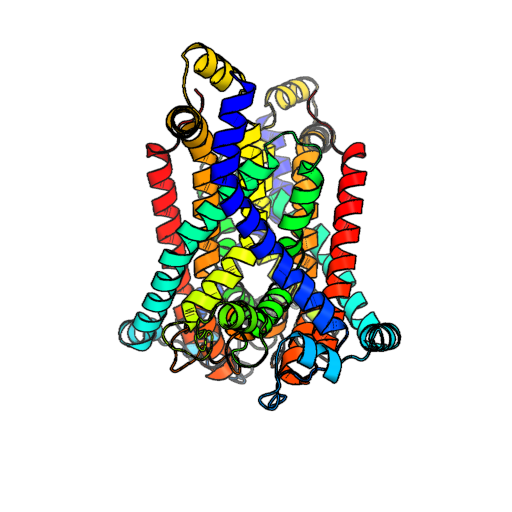LE B N 1
ATOM 3279 C CA . ILE B 1 102 ? -17.203 11.469 13.961 1 85.62 102 ILE B CA 1
ATOM 3280 C C . ILE B 1 102 ? -16.172 11.57 15.078 1 85.62 102 ILE B C 1
ATOM 3282 O O . ILE B 1 102 ? -16.516 11.789 16.234 1 85.62 102 ILE B O 1
ATOM 3286 N N . ILE B 1 103 ? -14.984 11.508 14.703 1 88.25 103 ILE B N 1
ATOM 3287 C CA . ILE B 1 103 ? -13.922 11.461 15.695 1 88.25 103 ILE B CA 1
ATOM 3288 C C . ILE B 1 103 ? -13.625 12.875 16.203 1 88.25 103 ILE B C 1
ATOM 3290 O O . ILE B 1 103 ? -13.211 13.055 17.344 1 88.25 103 ILE B O 1
ATOM 3294 N N . GLN B 1 104 ? -13.883 13.859 15.359 1 86.12 104 GLN B N 1
ATOM 3295 C CA . GLN B 1 104 ? -13.625 15.25 15.719 1 86.12 104 GLN B CA 1
ATOM 3296 C C . GLN B 1 104 ? -14.484 15.68 16.906 1 86.12 104 GLN B C 1
ATOM 3298 O O . GLN B 1 104 ? -14.078 16.547 17.688 1 86.12 104 GLN B O 1
ATOM 3303 N N . ARG B 1 105 ? -15.594 15.07 17.016 1 78.81 105 ARG B N 1
ATOM 3304 C CA . ARG B 1 105 ? -16.516 15.438 18.078 1 78.81 105 ARG B CA 1
ATOM 3305 C C . ARG B 1 105 ? -15.953 15.062 19.453 1 78.81 105 ARG B C 1
ATOM 3307 O O . ARG B 1 105 ? -15.359 14 19.609 1 78.81 105 ARG B O 1
ATOM 3314 N N . LYS B 1 106 ? -15.273 15.938 20.062 1 69.44 106 LYS B N 1
ATOM 3315 C CA . LYS B 1 106 ? -14.656 15.758 21.375 1 69.44 106 LYS B CA 1
ATOM 3316 C C . LYS B 1 106 ? -15.562 14.953 22.297 1 69.44 106 LYS B C 1
ATOM 3318 O O . LYS B 1 106 ? -16.406 15.516 23.016 1 69.44 106 LYS B O 1
ATOM 3323 N N . SER B 1 107 ? -15.773 13.641 21.953 1 74.25 107 SER B N 1
ATOM 3324 C CA . SER B 1 107 ? -16.578 12.797 22.828 1 74.25 107 SER B CA 1
ATOM 3325 C C . SER B 1 107 ? -15.711 11.734 23.5 1 74.25 107 SER B C 1
ATOM 3327 O O . SER B 1 107 ? -14.57 11.508 23.109 1 74.25 107 SER B O 1
ATOM 3329 N N . ARG B 1 108 ? -16.234 11.242 24.641 1 79 108 ARG B N 1
ATOM 3330 C CA . ARG B 1 108 ? -15.586 10.164 25.375 1 79 108 ARG B CA 1
ATOM 3331 C C . ARG B 1 108 ? -15.367 8.945 24.484 1 79 108 ARG B C 1
ATOM 3333 O O . ARG B 1 108 ? -14.469 8.133 24.75 1 79 108 ARG B O 1
ATOM 3340 N N . MET B 1 109 ? -16.062 8.914 23.312 1 82.69 109 MET B N 1
ATOM 3341 C CA . MET B 1 109 ? -15.992 7.738 22.438 1 82.69 109 MET B CA 1
ATOM 3342 C C . MET B 1 109 ? -15.016 7.965 21.297 1 82.69 109 MET B C 1
ATOM 3344 O O . MET B 1 109 ? -14.805 7.074 20.469 1 82.69 109 MET B O 1
ATOM 3348 N N . ALA B 1 110 ? -14.422 9.148 21.312 1 84.06 110 ALA B N 1
ATOM 3349 C CA . ALA B 1 110 ? -13.516 9.484 20.203 1 84.06 110 ALA B CA 1
ATOM 3350 C C . ALA B 1 110 ? -12.344 8.508 20.141 1 84.06 110 ALA B C 1
ATOM 3352 O O . ALA B 1 110 ? -11.953 8.07 19.062 1 84.06 110 ALA B O 1
ATOM 3353 N N . SER B 1 111 ? -11.922 8.133 21.25 1 83.69 111 SER B N 1
ATOM 3354 C CA . SER B 1 111 ? -10.797 7.203 21.312 1 83.69 111 SER B CA 1
ATOM 3355 C C . SER B 1 111 ? -11.188 5.82 20.812 1 83.69 111 SER B C 1
ATOM 3357 O O . SER B 1 111 ? -10.398 5.152 20.141 1 83.69 111 SER B O 1
ATOM 3359 N N . VAL B 1 112 ? -12.352 5.453 21.125 1 85.19 112 VAL B N 1
ATOM 3360 C CA . VAL B 1 112 ? -12.852 4.156 20.672 1 85.19 112 VAL B CA 1
ATOM 3361 C C . VAL B 1 112 ? -13.008 4.156 19.156 1 85.19 112 VAL B C 1
ATOM 3363 O O . VAL B 1 112 ? -12.602 3.203 18.484 1 85.19 112 VAL B O 1
ATOM 3366 N N . TYR B 1 113 ? -13.492 5.234 18.609 1 86.31 113 TYR B N 1
ATOM 3367 C CA . TYR B 1 113 ? -13.68 5.34 17.172 1 86.31 113 TYR B CA 1
ATOM 3368 C C . TYR B 1 113 ? -12.336 5.352 16.453 1 86.31 113 TYR B C 1
ATOM 3370 O O . TYR B 1 113 ? -12.195 4.754 15.375 1 86.31 113 TYR B O 1
ATOM 3378 N N . ARG B 1 114 ? -11.414 5.953 17.031 1 86.5 114 ARG B N 1
ATOM 3379 C CA . ARG B 1 114 ? -10.086 5.996 16.438 1 86.5 114 ARG B CA 1
ATOM 3380 C C . ARG B 1 114 ? -9.508 4.594 16.281 1 86.5 114 ARG B C 1
ATOM 3382 O O . ARG B 1 114 ? -8.984 4.238 15.227 1 86.5 114 ARG B O 1
ATOM 3389 N N . VAL B 1 115 ? -9.734 3.852 17.266 1 83.81 115 VAL B N 1
ATOM 3390 C CA . VAL B 1 115 ? -9.203 2.494 17.25 1 83.81 115 VAL B CA 1
ATOM 3391 C C . VAL B 1 115 ? -9.977 1.645 16.25 1 83.81 115 VAL B C 1
ATOM 3393 O O . VAL B 1 115 ? -9.383 0.917 15.453 1 83.81 115 VAL B O 1
ATOM 3396 N N . LEU B 1 116 ? -11.234 1.783 16.297 1 87 116 LEU B N 1
ATOM 3397 C CA . LEU B 1 116 ? -12.094 0.979 15.438 1 87 116 LEU B CA 1
ATOM 3398 C C . LEU B 1 116 ? -11.789 1.243 13.961 1 87 116 LEU B C 1
ATOM 3400 O O . LEU B 1 116 ? -11.68 0.305 13.172 1 87 116 LEU B O 1
ATOM 3404 N N . TYR B 1 117 ? -11.633 2.463 13.641 1 89.25 117 TYR B N 1
ATOM 3405 C CA . TYR B 1 117 ? -11.453 2.803 12.234 1 89.25 117 TYR B CA 1
ATOM 3406 C C . TYR B 1 117 ? -10.008 2.613 11.805 1 89.25 117 TYR B C 1
ATOM 3408 O O . TYR B 1 117 ? -9.703 2.594 10.609 1 89.25 117 TYR B O 1
ATOM 3416 N N . TYR B 1 118 ? -9.227 2.395 12.805 1 85.94 118 TYR B N 1
ATOM 3417 C CA . TYR B 1 118 ? -7.82 2.184 12.469 1 85.94 118 TYR B CA 1
ATOM 3418 C C . TYR B 1 118 ? -7.508 0.699 12.336 1 85.94 118 TYR B C 1
ATOM 3420 O O . TYR B 1 118 ? -6.465 0.322 11.797 1 85.94 118 TYR B O 1
ATOM 3428 N N . ILE B 1 119 ? -8.398 -0.204 12.695 1 88.62 119 ILE B N 1
ATOM 3429 C CA . ILE B 1 119 ? -8.188 -1.647 12.648 1 88.62 119 ILE B CA 1
ATOM 3430 C C . ILE B 1 119 ? -7.914 -2.082 11.211 1 88.62 119 ILE B C 1
ATOM 3432 O O . ILE B 1 119 ? -6.938 -2.787 10.945 1 88.62 119 ILE B O 1
ATOM 3436 N N . PRO B 1 120 ? -8.727 -1.634 10.258 1 91.62 120 PRO B N 1
ATOM 3437 C CA . PRO B 1 120 ? -8.445 -2.049 8.883 1 91.62 120 PRO B CA 1
ATOM 3438 C C . PRO B 1 120 ? -7.074 -1.593 8.398 1 91.62 120 PRO B C 1
ATOM 3440 O O . PRO B 1 120 ? -6.445 -2.275 7.582 1 91.62 120 PRO B O 1
ATOM 3443 N N . VAL B 1 121 ? -6.66 -0.49 8.938 1 88.5 121 VAL B N 1
ATOM 3444 C CA . VAL B 1 121 ? -5.367 0.065 8.547 1 88.5 121 VAL B CA 1
ATOM 3445 C C . VAL B 1 121 ? -4.246 -0.855 9.016 1 88.5 121 VAL B C 1
ATOM 3447 O O . VAL B 1 121 ? -3.246 -1.035 8.312 1 88.5 121 VAL B O 1
ATOM 3450 N N . LEU B 1 122 ? -4.434 -1.503 10.102 1 91.12 122 LEU B N 1
ATOM 3451 C CA . LEU B 1 122 ? -3.42 -2.371 10.695 1 91.12 122 LEU B CA 1
ATOM 3452 C C . LEU B 1 122 ? -3.488 -3.771 10.094 1 91.12 122 LEU B C 1
ATOM 3454 O O . LEU B 1 122 ? -2.619 -4.605 10.359 1 91.12 122 LEU B O 1
ATOM 3458 N N . THR B 1 123 ? -4.508 -3.998 9.336 1 90.25 123 THR B N 1
ATOM 3459 C CA . THR B 1 123 ? -4.695 -5.289 8.68 1 90.25 123 THR B CA 1
ATOM 3460 C C . THR B 1 123 ? -4.062 -5.289 7.293 1 90.25 123 THR B C 1
ATOM 3462 O O . THR B 1 123 ? -4.156 -4.301 6.562 1 90.25 123 THR B O 1
ATOM 3465 N N . SER B 1 124 ? -3.395 -6.391 6.969 1 90.69 124 SER B N 1
ATOM 3466 C CA . SER B 1 124 ? -2.84 -6.473 5.625 1 90.69 124 SER B CA 1
ATOM 3467 C C . SER B 1 124 ? -3.943 -6.48 4.57 1 90.69 124 SER B C 1
ATOM 3469 O O . SER B 1 124 ? -5.082 -6.855 4.859 1 90.69 124 SER B O 1
ATOM 3471 N N . TRP B 1 125 ? -3.604 -6.02 3.453 1 91.06 125 TRP B N 1
ATOM 3472 C CA . TRP B 1 125 ? -4.566 -6.07 2.357 1 91.06 125 TRP B CA 1
ATOM 3473 C C . TRP B 1 125 ? -4.98 -7.504 2.057 1 91.06 125 TRP B C 1
ATOM 3475 O O . TRP B 1 125 ? -6.137 -7.766 1.71 1 91.06 125 TRP B O 1
ATOM 3485 N N . VAL B 1 126 ? -4.051 -8.438 2.184 1 91.06 126 VAL B N 1
ATOM 3486 C CA . VAL B 1 126 ? -4.379 -9.836 1.932 1 91.06 126 VAL B CA 1
ATOM 3487 C C . VAL B 1 126 ? -5.445 -10.305 2.922 1 91.06 126 VAL B C 1
ATOM 3489 O O . VAL B 1 126 ? -6.469 -10.859 2.523 1 91.06 126 VAL B O 1
ATOM 3492 N N . ALA B 1 127 ? -5.191 -10.016 4.145 1 91 127 ALA B N 1
ATOM 3493 C CA . ALA B 1 127 ? -6.152 -10.398 5.176 1 91 127 ALA B CA 1
ATOM 3494 C C . ALA B 1 127 ? -7.488 -9.688 4.965 1 91 127 ALA B C 1
ATOM 3496 O O . ALA B 1 127 ? -8.547 -10.312 5.051 1 91 127 ALA B O 1
ATOM 3497 N N . GLY B 1 128 ? -7.418 -8.391 4.703 1 93.38 128 GLY B N 1
ATOM 3498 C CA . GLY B 1 128 ? -8.641 -7.656 4.445 1 93.38 128 GLY B CA 1
ATOM 3499 C C . GLY B 1 128 ? -9.43 -8.195 3.264 1 93.38 128 GLY B C 1
ATOM 3500 O O . GLY B 1 128 ? -10.656 -8.32 3.332 1 93.38 128 GLY B O 1
ATOM 3501 N N . ALA B 1 129 ? -8.727 -8.516 2.232 1 93 129 ALA B N 1
ATOM 3502 C CA . ALA B 1 129 ? -9.367 -9.055 1.033 1 93 129 ALA B CA 1
ATOM 3503 C C . ALA B 1 129 ? -10.008 -10.414 1.312 1 93 129 ALA B C 1
ATOM 3505 O O . ALA B 1 129 ? -11.078 -10.719 0.788 1 93 129 ALA B O 1
ATOM 3506 N N . LEU B 1 130 ? -9.375 -11.188 2.107 1 89.06 130 LEU B N 1
ATOM 3507 C CA . LEU B 1 130 ? -9.914 -12.484 2.492 1 89.06 130 LEU B CA 1
ATOM 3508 C C . LEU B 1 130 ? -11.211 -12.32 3.277 1 89.06 130 LEU B C 1
ATOM 3510 O O . LEU B 1 130 ? -12.18 -13.055 3.047 1 89.06 130 LEU B O 1
ATOM 3514 N N . ILE B 1 131 ? -11.148 -11.398 4.137 1 90 131 ILE B N 1
ATOM 3515 C CA . ILE B 1 131 ? -12.32 -11.109 4.953 1 90 131 ILE B CA 1
ATOM 3516 C C . ILE B 1 131 ? -13.5 -10.742 4.055 1 90 131 ILE B C 1
ATOM 3518 O O . ILE B 1 131 ? -14.586 -11.312 4.191 1 90 131 ILE B O 1
ATOM 3522 N N . TRP B 1 132 ? -13.289 -9.93 3.156 1 93.38 132 TRP B N 1
ATOM 3523 C CA . TRP B 1 132 ? -14.375 -9.445 2.312 1 93.38 132 TRP B CA 1
ATOM 3524 C C . TRP B 1 132 ? -14.805 -10.516 1.313 1 93.38 132 TRP B C 1
ATOM 3526 O O . TRP B 1 132 ? -15.977 -10.594 0.94 1 93.38 132 TRP B O 1
ATOM 3536 N N . LYS B 1 133 ? -13.844 -11.305 0.854 1 91 133 LYS B N 1
ATOM 3537 C CA . LYS B 1 133 ? -14.203 -12.438 0.009 1 91 133 LYS B CA 1
ATOM 3538 C C . LYS B 1 133 ? -15.211 -13.344 0.712 1 91 133 LYS B C 1
ATOM 3540 O O . LYS B 1 133 ? -16.188 -13.781 0.106 1 91 133 LYS B O 1
ATOM 3545 N N . TRP B 1 134 ? -14.961 -13.516 1.951 1 85.94 134 TRP B N 1
ATOM 3546 C CA . TRP B 1 134 ? -15.859 -14.359 2.742 1 85.94 134 TRP B CA 1
ATOM 3547 C C . TRP B 1 134 ? -17.172 -13.641 3.029 1 85.94 134 TRP B C 1
ATOM 3549 O O . TRP B 1 134 ? -18.25 -14.234 2.922 1 85.94 134 TRP B O 1
ATOM 3559 N N . MET B 1 135 ? -17.078 -12.414 3.391 1 89.69 135 MET B N 1
ATOM 3560 C CA . MET B 1 135 ? -18.266 -11.609 3.695 1 89.69 135 MET B CA 1
ATOM 3561 C C . MET B 1 135 ? -19.234 -11.602 2.52 1 89.69 135 MET B C 1
ATOM 3563 O O . MET B 1 135 ? -20.453 -11.578 2.717 1 89.69 135 MET B O 1
ATOM 3567 N N . LEU B 1 136 ? -18.703 -11.719 1.359 1 91.56 136 LEU B N 1
ATOM 3568 C CA . LEU B 1 136 ? -19.5 -11.531 0.152 1 91.56 136 LEU B CA 1
ATOM 3569 C C . LEU B 1 136 ? -19.859 -12.875 -0.474 1 91.56 136 LEU B C 1
ATOM 3571 O O . LEU B 1 136 ? -20.375 -12.922 -1.593 1 91.56 136 LEU B O 1
ATOM 3575 N N . SER B 1 137 ? -19.578 -13.891 0.198 1 88.38 137 SER B N 1
ATOM 3576 C CA . SER B 1 137 ? -20 -15.188 -0.307 1 88.38 137 SER B CA 1
ATOM 3577 C C . SER B 1 137 ? -21.516 -15.25 -0.465 1 88.38 137 SER B C 1
ATOM 3579 O O . SER B 1 137 ? -22.266 -14.922 0.466 1 88.38 137 SER B O 1
ATOM 3581 N N . PRO B 1 138 ? -21.953 -15.625 -1.59 1 87.25 138 PRO B N 1
ATOM 3582 C CA . PRO B 1 138 ? -23.406 -15.688 -1.776 1 87.25 138 PRO B CA 1
ATOM 3583 C C . PRO B 1 138 ? -24.062 -16.781 -0.933 1 87.25 138 PRO B C 1
ATOM 3585 O O . PRO B 1 138 ? -25.234 -16.672 -0.583 1 87.25 138 PRO B O 1
ATOM 3588 N N . GLU B 1 139 ? -23.328 -17.734 -0.604 1 79.25 139 GLU B N 1
ATOM 3589 C CA . GLU B 1 139 ? -23.891 -18.906 0.057 1 79.25 139 GLU B CA 1
ATOM 3590 C C . GLU B 1 139 ? -23.812 -18.781 1.575 1 79.25 139 GLU B C 1
ATOM 3592 O O . GLU B 1 139 ? -24.766 -19.109 2.277 1 79.25 139 GLU B O 1
ATOM 3597 N N . TYR B 1 140 ? -22.75 -18.203 2.086 1 77.38 140 TYR B N 1
ATOM 3598 C CA . TYR B 1 140 ? -22.578 -18.281 3.533 1 77.38 140 TYR B CA 1
ATOM 3599 C C . TYR B 1 140 ? -22.125 -16.922 4.09 1 77.38 140 TYR B C 1
ATOM 3601 O O . TYR B 1 140 ? -21.875 -16.797 5.293 1 77.38 140 TYR B O 1
ATOM 3609 N N . GLY B 1 141 ? -22.109 -15.945 3.287 1 85.31 141 GLY B N 1
ATOM 3610 C CA . GLY B 1 141 ? -21.656 -14.641 3.746 1 85.31 141 GLY B CA 1
ATOM 3611 C C . GLY B 1 141 ? -22.672 -13.914 4.594 1 85.31 141 GLY B C 1
ATOM 3612 O O . GLY B 1 141 ? -23.891 -14.023 4.352 1 85.31 141 GLY B O 1
ATOM 3613 N N . PRO B 1 142 ? -22.203 -13.203 5.551 1 84.38 142 PRO B N 1
ATOM 3614 C CA . PRO B 1 142 ? -23.125 -12.484 6.438 1 84.38 142 PRO B CA 1
ATOM 3615 C C . PRO B 1 142 ? -23.922 -11.406 5.711 1 84.38 142 PRO B C 1
ATOM 3617 O O . PRO B 1 142 ? -25.047 -11.078 6.121 1 84.38 142 PRO B O 1
ATOM 3620 N N . ILE B 1 143 ? -23.453 -10.898 4.637 1 87.56 143 ILE B N 1
ATOM 3621 C CA . ILE B 1 143 ? -24.125 -9.797 3.955 1 87.56 143 ILE B CA 1
ATOM 3622 C C . ILE B 1 143 ? -25.406 -10.32 3.293 1 87.56 143 ILE B C 1
ATOM 3624 O O . ILE B 1 143 ? -26.484 -9.766 3.506 1 87.56 143 ILE B O 1
ATOM 3628 N N . ASN B 1 144 ? -25.25 -11.344 2.527 1 88.06 144 ASN B N 1
ATOM 3629 C CA . ASN B 1 144 ? -26.438 -11.898 1.891 1 88.06 144 ASN B CA 1
ATOM 3630 C C . ASN B 1 144 ? -27.391 -12.508 2.916 1 88.06 144 ASN B C 1
ATOM 3632 O O . ASN B 1 144 ? -28.609 -12.492 2.723 1 88.06 144 ASN B O 1
ATOM 3636 N N . ASN B 1 145 ? -26.859 -13.023 4 1 84.25 145 ASN B N 1
ATOM 3637 C CA . ASN B 1 145 ? -27.719 -13.516 5.074 1 84.25 145 ASN B CA 1
ATOM 3638 C C . ASN B 1 145 ? -28.547 -12.391 5.68 1 84.25 145 ASN B C 1
ATOM 3640 O O . ASN B 1 145 ? -29.734 -12.578 5.949 1 84.25 145 ASN B O 1
ATOM 3644 N N . ALA B 1 146 ? -27.922 -11.289 5.91 1 83.69 146 ALA B N 1
ATOM 3645 C CA . ALA B 1 146 ? -28.625 -10.133 6.449 1 83.69 146 ALA B CA 1
ATOM 3646 C C . ALA B 1 146 ? -29.672 -9.609 5.457 1 83.69 146 ALA B C 1
ATOM 3648 O O . ALA B 1 146 ? -30.766 -9.227 5.848 1 83.69 146 ALA B O 1
ATOM 3649 N N . LEU B 1 147 ? -29.281 -9.57 4.223 1 86.5 147 LEU B N 1
ATOM 3650 C CA . LEU B 1 147 ? -30.219 -9.125 3.193 1 86.5 147 LEU B CA 1
ATOM 3651 C C . LEU B 1 147 ? -31.422 -10.055 3.119 1 86.5 147 LEU B C 1
ATOM 3653 O O . LEU B 1 147 ? -32.562 -9.594 2.973 1 86.5 147 LEU B O 1
ATOM 3657 N N . SER B 1 148 ? -31.172 -11.297 3.195 1 86.25 148 SER B N 1
ATOM 3658 C CA . SER B 1 148 ? -32.25 -12.281 3.133 1 86.25 148 SER B CA 1
ATOM 3659 C C . SER B 1 148 ? -33.219 -12.117 4.305 1 86.25 148 SER B C 1
ATOM 3661 O O . SER B 1 148 ? -34.406 -12.367 4.164 1 86.25 148 SER B O 1
ATOM 3663 N N . ALA B 1 149 ? -32.688 -11.75 5.414 1 85.06 149 ALA B N 1
ATOM 3664 C CA . ALA B 1 149 ? -33.5 -11.562 6.609 1 85.06 149 ALA B CA 1
ATOM 3665 C C . ALA B 1 149 ? -34.562 -10.492 6.383 1 85.06 149 ALA B C 1
ATOM 3667 O O . ALA B 1 149 ? -35.625 -10.516 7.016 1 85.06 149 ALA B O 1
ATOM 3668 N N . ILE B 1 150 ? -34.281 -9.586 5.43 1 89.12 150 ILE B N 1
ATOM 3669 C CA . ILE B 1 150 ? -35.281 -8.539 5.172 1 89.12 150 ILE B CA 1
ATOM 3670 C C . ILE B 1 150 ? -35.938 -8.773 3.814 1 89.12 150 ILE B C 1
ATOM 3672 O O . ILE B 1 150 ? -36.5 -7.848 3.225 1 89.12 150 ILE B O 1
ATOM 3676 N N . GLY B 1 151 ? -35.688 -9.883 3.234 1 89.88 151 GLY B N 1
ATOM 3677 C CA . GLY B 1 151 ? -36.406 -10.312 2.047 1 89.88 151 GLY B CA 1
ATOM 3678 C C . GLY B 1 151 ? -35.719 -9.914 0.754 1 89.88 151 GLY B C 1
ATOM 3679 O O . GLY B 1 151 ? -36.344 -9.938 -0.315 1 89.88 151 GLY B O 1
ATOM 3680 N N . ILE B 1 152 ? -34.531 -9.562 0.828 1 91.25 152 ILE B N 1
ATOM 3681 C CA . ILE B 1 152 ? -33.812 -9.156 -0.364 1 91.25 152 ILE B CA 1
ATOM 3682 C C . ILE B 1 152 ? -32.875 -10.273 -0.793 1 91.25 152 ILE B C 1
ATOM 3684 O O . ILE B 1 152 ? -32.125 -10.812 0.025 1 91.25 152 ILE B O 1
ATOM 3688 N N . LYS B 1 153 ? -33.094 -10.648 -2.053 1 90.56 153 LYS B N 1
ATOM 3689 C CA . LYS B 1 153 ? -32.125 -11.602 -2.592 1 90.56 153 LYS B CA 1
ATOM 3690 C C . LYS B 1 153 ? -30.812 -10.898 -2.973 1 90.56 153 LYS B C 1
ATOM 3692 O O . LYS B 1 153 ? -30.797 -10.078 -3.893 1 90.56 153 LYS B O 1
ATOM 3697 N N . GLY B 1 154 ? -29.781 -11.25 -2.326 1 90.12 154 GLY B N 1
ATOM 3698 C CA . GLY B 1 154 ? -28.484 -10.625 -2.58 1 90.12 154 GLY B CA 1
ATOM 3699 C C . GLY B 1 154 ? -27.875 -11.039 -3.904 1 90.12 154 GLY B C 1
ATOM 3700 O O . GLY B 1 154 ? -28.188 -12.109 -4.434 1 90.12 154 GLY B O 1
ATOM 3701 N N . PRO B 1 155 ? -27.047 -10.25 -4.395 1 92.69 155 PRO B N 1
ATOM 3702 C CA . PRO B 1 155 ? -26.375 -10.602 -5.645 1 92.69 155 PRO B CA 1
ATOM 3703 C C . PRO B 1 155 ? -25.297 -11.664 -5.457 1 92.69 155 PRO B C 1
ATOM 3705 O O . PRO B 1 155 ? -25.125 -12.188 -4.352 1 92.69 155 PRO B O 1
ATOM 3708 N N . LEU B 1 156 ? -24.688 -12.094 -6.602 1 94.06 156 LEU B N 1
ATOM 3709 C CA . LEU B 1 156 ? -23.594 -13.07 -6.566 1 94.06 156 LEU B CA 1
ATOM 3710 C C . LEU B 1 156 ? -22.266 -12.383 -6.285 1 94.06 156 LEU B C 1
ATOM 3712 O O . LEU B 1 156 ? -21.219 -13.047 -6.227 1 94.06 156 LEU B O 1
ATOM 3716 N N . TRP B 1 157 ? -22.266 -11.086 -6.133 1 95.25 157 TRP B N 1
ATOM 3717 C CA . TRP B 1 157 ? -21.141 -10.258 -5.727 1 95.25 157 TRP B CA 1
ATOM 3718 C C . TRP B 1 157 ? -19.922 -10.516 -6.617 1 95.25 157 TRP B C 1
ATOM 3720 O O . TRP B 1 157 ? -19.938 -10.172 -7.805 1 95.25 157 TRP B O 1
ATOM 3730 N N . LEU B 1 158 ? -18.984 -11.273 -6.188 1 94.62 158 LEU B N 1
ATOM 3731 C CA . LEU B 1 158 ? -17.719 -11.477 -6.887 1 94.62 158 LEU B CA 1
ATOM 3732 C C . LEU B 1 158 ? -17.906 -12.414 -8.078 1 94.62 158 LEU B C 1
ATOM 3734 O O . LEU B 1 158 ? -17.031 -12.492 -8.945 1 94.62 158 LEU B O 1
ATOM 3738 N N . GLN B 1 159 ? -19.031 -13.07 -8.102 1 93.38 159 GLN B N 1
ATOM 3739 C CA . GLN B 1 159 ? -19.281 -14.031 -9.172 1 93.38 159 GLN B CA 1
ATOM 3740 C C . GLN B 1 159 ? -20.141 -13.406 -10.273 1 93.38 159 GLN B C 1
ATOM 3742 O O . GLN B 1 159 ? -20.438 -14.062 -11.273 1 93.38 159 GLN B O 1
ATOM 3747 N N . SER B 1 160 ? -20.453 -12.172 -10.062 1 95.62 160 SER B N 1
ATOM 3748 C CA . SER B 1 160 ? -21.25 -11.422 -11.031 1 95.62 160 SER B CA 1
ATOM 3749 C C . SER B 1 160 ? -20.391 -10.391 -11.766 1 95.62 160 SER B C 1
ATOM 3751 O O . SER B 1 160 ? -19.625 -9.664 -11.133 1 95.62 160 SER B O 1
ATOM 3753 N N . GLU B 1 161 ? -20.547 -10.344 -13.031 1 95.5 161 GLU B N 1
ATOM 3754 C CA . GLU B 1 161 ? -19.797 -9.352 -13.812 1 95.5 161 GLU B CA 1
ATOM 3755 C C . GLU B 1 161 ? -20.188 -7.934 -13.414 1 95.5 161 GLU B C 1
ATOM 3757 O O . GLU B 1 161 ? -19.359 -7.023 -13.461 1 95.5 161 GLU B O 1
ATOM 3762 N N . VAL B 1 162 ? -21.375 -7.805 -12.945 1 95.25 162 VAL B N 1
ATOM 3763 C CA . VAL B 1 162 ? -21.906 -6.484 -12.625 1 95.25 162 VAL B CA 1
ATOM 3764 C C . VAL B 1 162 ? -21.469 -6.074 -11.227 1 95.25 162 VAL B C 1
ATOM 3766 O O . VAL B 1 162 ? -21.078 -4.926 -11 1 95.25 162 VAL B O 1
ATOM 3769 N N . TRP B 1 163 ? -21.375 -7.043 -10.32 1 96.56 163 TRP B N 1
ATOM 3770 C CA . TRP B 1 163 ? -21.203 -6.703 -8.914 1 96.56 163 TRP B CA 1
ATOM 3771 C C . TRP B 1 163 ? -19.75 -6.922 -8.469 1 96.56 163 TRP B C 1
ATOM 3773 O O . TRP B 1 163 ? -19.359 -6.48 -7.395 1 96.56 163 TRP B O 1
ATOM 3783 N N . ALA B 1 164 ? -18.984 -7.547 -9.336 1 97.25 164 ALA B N 1
ATOM 3784 C CA . ALA B 1 164 ? -17.625 -7.891 -8.938 1 97.25 164 ALA B CA 1
ATOM 3785 C C . ALA B 1 164 ? -16.812 -6.637 -8.609 1 97.25 164 ALA B C 1
ATOM 3787 O O . ALA B 1 164 ? -16.25 -6.52 -7.523 1 97.25 164 ALA B O 1
ATOM 3788 N N . MET B 1 165 ? -16.859 -5.656 -9.523 1 97.75 165 MET B N 1
ATOM 3789 C CA . MET B 1 165 ? -16.047 -4.453 -9.312 1 97.75 165 MET B CA 1
ATOM 3790 C C . MET B 1 165 ? -16.625 -3.623 -8.164 1 97.75 165 MET B C 1
ATOM 3792 O O . MET B 1 165 ? -15.867 -3.166 -7.297 1 97.75 165 MET B O 1
ATOM 3796 N N . PRO B 1 166 ? -17.906 -3.461 -8.023 1 97.75 166 PRO B N 1
ATOM 3797 C CA . PRO B 1 166 ? -18.453 -2.768 -6.859 1 97.75 166 PRO B CA 1
ATOM 3798 C C . PRO B 1 166 ? -18.078 -3.449 -5.543 1 97.75 166 PRO B C 1
ATOM 3800 O O . PRO B 1 166 ? -17.875 -2.775 -4.527 1 97.75 166 PRO B O 1
ATOM 3803 N N . SER B 1 167 ? -18 -4.762 -5.555 1 97.25 167 SER B N 1
ATOM 3804 C CA . SER B 1 167 ? -17.609 -5.504 -4.363 1 97.25 167 SER B CA 1
ATOM 3805 C C . SER B 1 167 ? -16.172 -5.176 -3.957 1 97.25 167 SER B C 1
ATOM 3807 O O . SER B 1 167 ? -15.891 -4.98 -2.773 1 97.25 167 SER B O 1
ATOM 3809 N N . ILE B 1 168 ? -15.344 -5.078 -4.961 1 97.62 168 ILE B N 1
ATOM 3810 C CA . ILE B 1 168 ? -13.945 -4.738 -4.715 1 97.62 168 ILE B CA 1
ATOM 3811 C C . ILE B 1 168 ? -13.844 -3.299 -4.215 1 97.62 168 ILE B C 1
ATOM 3813 O O . ILE B 1 168 ? -13.039 -2.996 -3.332 1 97.62 168 ILE B O 1
ATOM 3817 N N . VAL B 1 169 ? -14.688 -2.439 -4.715 1 98.06 169 VAL B N 1
ATOM 3818 C CA . VAL B 1 169 ? -14.742 -1.048 -4.277 1 98.06 169 VAL B CA 1
ATOM 3819 C C . VAL B 1 169 ? -15.117 -0.984 -2.801 1 98.06 169 VAL B C 1
ATOM 3821 O O . VAL B 1 169 ? -14.484 -0.268 -2.021 1 98.06 169 VAL B O 1
ATOM 3824 N N . LEU B 1 170 ? -16.078 -1.793 -2.412 1 95.62 170 LEU B N 1
ATOM 3825 C CA . LEU B 1 170 ? -16.531 -1.792 -1.027 1 95.62 170 LEU B CA 1
ATOM 3826 C C . LEU B 1 170 ? -15.414 -2.201 -0.083 1 95.62 170 LEU B C 1
ATOM 3828 O O . LEU B 1 170 ? -15.195 -1.562 0.949 1 95.62 170 LEU B O 1
ATOM 3832 N N . ALA B 1 171 ? -14.742 -3.256 -0.459 1 95.62 171 ALA B N 1
ATOM 3833 C CA . ALA B 1 171 ? -13.617 -3.725 0.351 1 95.62 171 ALA B CA 1
ATOM 3834 C C . ALA B 1 171 ? -12.531 -2.662 0.442 1 95.62 171 ALA B C 1
ATOM 3836 O O . ALA B 1 171 ? -11.953 -2.445 1.51 1 95.62 171 ALA B O 1
ATOM 3837 N N . SER B 1 172 ? -12.281 -1.973 -0.658 1 97.5 172 SER B N 1
ATOM 3838 C CA . SER B 1 172 ? -11.227 -0.965 -0.721 1 97.5 172 SER B CA 1
ATOM 3839 C C . SER B 1 172 ? -11.57 0.253 0.127 1 97.5 172 SER B C 1
ATOM 3841 O O . SER B 1 172 ? -10.711 0.8 0.82 1 97.5 172 SER B O 1
ATOM 3843 N N . VAL B 1 173 ? -12.82 0.644 0.07 1 96.94 173 VAL B N 1
ATOM 3844 C CA . VAL B 1 173 ? -13.266 1.778 0.873 1 96.94 173 VAL B CA 1
ATOM 3845 C C . VAL B 1 173 ? -13.141 1.44 2.357 1 96.94 173 VAL B C 1
ATOM 3847 O O . VAL B 1 173 ? -12.633 2.242 3.143 1 96.94 173 VAL B O 1
ATOM 3850 N N . TRP B 1 174 ? -13.578 0.272 2.672 1 95.62 174 TRP B N 1
ATOM 3851 C CA . TRP B 1 174 ? -13.484 -0.192 4.051 1 95.62 174 TRP B CA 1
ATOM 3852 C C . TRP B 1 174 ? -12.039 -0.162 4.543 1 95.62 174 TRP B C 1
ATOM 3854 O O . TRP B 1 174 ? -11.758 0.312 5.645 1 95.62 174 TRP B O 1
ATOM 3864 N N . LYS B 1 175 ? -11.156 -0.581 3.725 1 95.31 175 LYS B N 1
ATOM 3865 C CA . LYS B 1 175 ? -9.742 -0.715 4.07 1 95.31 175 LYS B CA 1
ATOM 3866 C C . LYS B 1 175 ? -9.086 0.652 4.234 1 95.31 175 LYS B C 1
ATOM 3868 O O . LYS B 1 175 ? -8.219 0.831 5.086 1 95.31 175 LYS B O 1
ATOM 3873 N N . ASP B 1 176 ? -9.539 1.623 3.455 1 96.06 176 ASP B N 1
ATOM 3874 C CA . ASP B 1 176 ? -8.742 2.84 3.311 1 96.06 176 ASP B CA 1
ATOM 3875 C C . ASP B 1 176 ? -9.367 3.994 4.098 1 96.06 176 ASP B C 1
ATOM 3877 O O . ASP B 1 176 ? -8.688 4.977 4.402 1 96.06 176 ASP B O 1
ATOM 3881 N N . MET B 1 177 ? -10.641 3.928 4.414 1 95.88 177 MET B N 1
ATOM 3882 C CA . MET B 1 177 ? -11.359 5.09 4.934 1 95.88 177 MET B CA 1
ATOM 3883 C C . MET B 1 177 ? -10.766 5.547 6.262 1 95.88 177 MET B C 1
ATOM 3885 O O . MET B 1 177 ? -10.711 6.746 6.547 1 95.88 177 MET B O 1
ATOM 3889 N N . GLY B 1 178 ? -10.312 4.637 7.074 1 93.81 178 GLY B N 1
ATOM 3890 C CA . GLY B 1 178 ? -9.719 5.016 8.344 1 93.81 178 GLY B CA 1
ATOM 3891 C C . GLY B 1 178 ? -8.438 5.812 8.188 1 93.81 178 GLY B C 1
ATOM 3892 O O . GLY B 1 178 ? -8.227 6.801 8.898 1 93.81 178 GLY B O 1
ATOM 3893 N N . PHE B 1 179 ? -7.625 5.398 7.297 1 92.88 179 PHE B N 1
ATOM 3894 C CA . PHE B 1 179 ? -6.352 6.062 7.059 1 92.88 179 PHE B CA 1
ATOM 3895 C C . PHE B 1 179 ? -6.57 7.492 6.574 1 92.88 179 PHE B C 1
ATOM 3897 O O . PHE B 1 179 ? -6.031 8.438 7.152 1 92.88 179 PHE 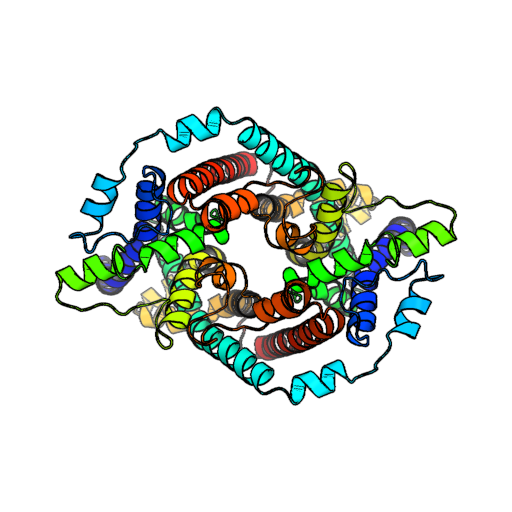B O 1
ATOM 3904 N N . TYR B 1 180 ? -7.328 7.645 5.559 1 96.12 180 TYR B N 1
ATOM 3905 C CA . TYR B 1 180 ? -7.586 8.977 5.027 1 96.12 180 TYR B CA 1
ATOM 3906 C C . TYR B 1 180 ? -8.414 9.805 6.004 1 96.12 180 TYR B C 1
ATOM 3908 O O . TYR B 1 180 ? -8.266 11.031 6.066 1 96.12 180 TYR B O 1
ATOM 3916 N N . GLY B 1 181 ? -9.266 9.133 6.77 1 95.06 181 GLY B N 1
ATOM 3917 C CA . GLY B 1 181 ? -10.023 9.828 7.805 1 95.06 181 GLY B CA 1
ATOM 3918 C C . GLY B 1 181 ? -9.133 10.484 8.844 1 95.06 181 GLY B C 1
ATOM 3919 O O . GLY B 1 181 ? -9.398 11.609 9.266 1 95.06 181 GLY B O 1
ATOM 3920 N N . MET B 1 182 ? -8.094 9.805 9.133 1 91.69 182 MET B N 1
ATOM 3921 C CA . MET B 1 182 ? -7.172 10.359 10.125 1 91.69 182 MET B CA 1
ATOM 3922 C C . MET B 1 182 ? -6.418 11.555 9.562 1 91.69 182 MET B C 1
ATOM 3924 O O . MET B 1 182 ? -6.145 12.516 10.281 1 91.69 182 MET B O 1
ATOM 3928 N N . ILE B 1 183 ? -6.074 11.469 8.32 1 91 183 ILE B N 1
ATOM 3929 C CA . ILE B 1 183 ? -5.422 12.609 7.68 1 91 183 ILE B CA 1
ATOM 3930 C C . ILE B 1 183 ? -6.371 13.805 7.672 1 91 183 ILE B C 1
ATOM 3932 O O . ILE B 1 183 ? -5.984 14.914 8.047 1 91 183 ILE B O 1
ATOM 3936 N N . LEU B 1 184 ? -7.617 13.57 7.367 1 95.19 184 LEU B N 1
ATOM 3937 C CA . LEU B 1 184 ? -8.602 14.648 7.324 1 95.19 184 LEU B CA 1
ATOM 3938 C C . LEU B 1 184 ? -8.875 15.188 8.727 1 95.19 184 LEU B C 1
ATOM 3940 O O . LEU B 1 184 ? -9.117 16.391 8.891 1 95.19 184 LEU B O 1
ATOM 3944 N N . LEU B 1 185 ? -8.867 14.297 9.664 1 92.69 185 LEU B N 1
ATOM 3945 C CA . LEU B 1 185 ? -9.062 14.711 11.047 1 92.69 185 LEU B CA 1
ATOM 3946 C C . LEU B 1 185 ? -7.992 15.711 11.469 1 92.69 185 LEU B C 1
ATOM 3948 O O . LEU B 1 185 ? -8.297 16.719 12.125 1 92.69 185 LEU B O 1
ATOM 3952 N N . SER B 1 186 ? -6.754 15.414 11.094 1 88.38 186 SER B N 1
ATOM 3953 C CA . SER B 1 186 ? -5.672 16.328 11.43 1 88.38 186 SER B CA 1
ATOM 3954 C C . SER B 1 186 ? -5.914 17.719 10.82 1 88.38 186 SER B C 1
ATOM 3956 O O . SER B 1 186 ? -5.605 18.734 11.445 1 88.38 186 SER B O 1
ATOM 3958 N N . GLY B 1 187 ? -6.496 17.75 9.641 1 89.88 187 GLY B N 1
ATOM 3959 C CA . GLY B 1 187 ? -6.859 19.016 9.023 1 89.88 187 GLY B CA 1
ATOM 3960 C C . GLY B 1 187 ? -8.008 19.719 9.719 1 89.88 187 GLY B C 1
ATOM 3961 O O . GLY B 1 187 ? -8 20.938 9.867 1 89.88 187 GLY B O 1
ATOM 3962 N N . LEU B 1 188 ? -8.938 18.984 10.148 1 92 188 LEU B N 1
ATOM 3963 C CA . LEU B 1 188 ? -10.094 19.547 10.844 1 92 188 LEU B CA 1
ATOM 3964 C C . LEU B 1 188 ? -9.688 20.156 12.18 1 92 188 LEU B C 1
ATOM 3966 O O . LEU B 1 188 ? -10.164 21.25 12.531 1 92 188 LEU B O 1
ATOM 3970 N N . LEU B 1 189 ? -8.82 19.469 12.797 1 89.44 189 LEU B N 1
ATOM 3971 C CA . LEU B 1 189 ? -8.391 19.922 14.117 1 89.44 189 LEU B CA 1
ATOM 3972 C C . LEU B 1 189 ? -7.531 21.172 14.008 1 89.44 189 LEU B C 1
ATOM 3974 O O . LEU B 1 189 ? -7.371 21.906 14.984 1 89.44 189 LEU B O 1
ATOM 3978 N N . ALA B 1 190 ? -7.043 21.391 12.875 1 87.38 190 ALA B N 1
ATOM 3979 C CA . ALA B 1 190 ? -6.176 22.547 12.664 1 87.38 190 ALA B CA 1
ATOM 3980 C C . ALA B 1 190 ? -7 23.812 12.406 1 87.38 190 ALA B C 1
ATOM 3982 O O . ALA B 1 190 ? -6.477 24.922 12.469 1 87.38 190 ALA B O 1
ATOM 3983 N N . ILE B 1 191 ? -8.281 23.688 12.219 1 90.94 191 ILE B N 1
ATOM 3984 C CA . ILE B 1 191 ? -9.133 24.844 11.945 1 90.94 191 ILE B CA 1
ATOM 3985 C C . ILE B 1 191 ? -9.406 25.594 13.242 1 90.94 191 ILE B C 1
ATOM 3987 O O . ILE B 1 191 ? -9.82 25 14.242 1 90.94 191 ILE B O 1
ATOM 3991 N N . ASN B 1 192 ? -9.172 26.859 13.211 1 92.81 192 ASN B N 1
ATOM 3992 C CA . ASN B 1 192 ? -9.43 27.688 14.375 1 92.81 192 ASN B CA 1
ATOM 3993 C C . ASN B 1 192 ? -10.898 27.641 14.789 1 92.81 192 ASN B C 1
ATOM 3995 O O . ASN B 1 192 ? -11.781 27.969 13.992 1 92.81 192 ASN B O 1
ATOM 3999 N N . PRO B 1 193 ? -11.109 27.328 15.977 1 91.44 193 PRO B N 1
ATOM 4000 C CA . PRO B 1 193 ? -12.484 27.219 16.453 1 91.44 193 PRO B CA 1
ATOM 4001 C C . PRO B 1 193 ? -13.227 28.562 16.438 1 91.44 193 PRO B C 1
ATOM 4003 O O . PRO B 1 193 ? -14.453 28.594 16.438 1 91.44 193 PRO B O 1
ATOM 4006 N N . GLU B 1 194 ? -12.477 29.578 16.375 1 94.06 194 GLU B N 1
ATOM 4007 C CA . GLU B 1 194 ? -13.062 30.906 16.391 1 94.06 194 GLU B CA 1
ATOM 4008 C C . GLU B 1 194 ? -13.969 31.125 15.172 1 94.06 194 GLU B C 1
ATOM 4010 O O . GLU B 1 194 ? -14.938 31.875 15.25 1 94.06 194 GLU B O 1
ATOM 4015 N N . TYR B 1 195 ? -13.648 30.5 14.125 1 93.56 195 TYR B N 1
ATOM 4016 C CA . TYR B 1 195 ? -14.477 30.609 12.922 1 93.56 195 TYR B CA 1
ATOM 4017 C C . TYR B 1 195 ? -15.875 30.047 13.164 1 93.56 195 TYR B C 1
ATOM 4019 O O . TYR B 1 195 ? -16.859 30.625 12.711 1 93.56 195 TYR B O 1
ATOM 4027 N N . TYR B 1 196 ? -15.945 29.062 13.906 1 90.88 196 TYR B N 1
ATOM 4028 C CA . TYR B 1 196 ? -17.219 28.422 14.172 1 90.88 196 TYR B CA 1
ATOM 4029 C C . TYR B 1 196 ? -18.016 29.203 15.203 1 90.88 196 TYR B C 1
ATOM 4031 O O . TYR B 1 196 ? -19.25 29.312 15.102 1 90.88 196 TYR B O 1
ATOM 4039 N N . GLU B 1 197 ? -17.328 29.734 16.156 1 92.94 197 GLU B N 1
ATOM 4040 C CA . GLU B 1 197 ? -17.984 30.562 17.172 1 92.94 197 GLU B CA 1
ATOM 4041 C C . GLU B 1 197 ? -18.625 31.797 16.562 1 92.94 197 GLU B C 1
ATOM 4043 O O . GLU B 1 197 ? -19.766 32.156 16.891 1 92.94 197 GLU B O 1
ATOM 4048 N N . ALA B 1 198 ? -17.844 32.375 15.703 1 94.94 198 ALA B N 1
ATOM 4049 C CA . ALA B 1 198 ? -18.359 33.531 15.008 1 94.94 198 ALA B CA 1
ATOM 4050 C C . ALA B 1 198 ? -19.578 33.188 14.18 1 94.94 198 ALA B C 1
ATOM 4052 O O . ALA B 1 198 ? -20.562 33.938 14.133 1 94.94 198 ALA B O 1
ATOM 4053 N N . ALA B 1 199 ? -19.562 32.094 13.578 1 94.19 199 ALA B N 1
ATOM 4054 C CA . ALA B 1 199 ? -20.688 31.641 12.75 1 94.19 199 ALA B CA 1
ATOM 4055 C C . ALA B 1 199 ? -21.922 31.344 13.609 1 94.19 199 ALA B C 1
ATOM 4057 O O . ALA B 1 199 ? -23.047 31.578 13.188 1 94.19 199 ALA B O 1
ATOM 4058 N N . ASP B 1 200 ? -21.656 30.844 14.758 1 92.69 200 ASP B N 1
ATOM 4059 C CA . ASP B 1 200 ? -22.734 30.562 15.688 1 92.69 200 ASP B CA 1
ATOM 4060 C C . ASP B 1 200 ? -23.453 31.844 16.109 1 92.69 200 ASP B C 1
ATOM 4062 O O . ASP B 1 200 ? -24.672 31.875 16.25 1 92.69 200 ASP B O 1
ATOM 4066 N N . ILE B 1 201 ? -22.688 32.781 16.312 1 94.25 201 ILE B N 1
ATOM 4067 C CA . ILE B 1 201 ? -23.234 34.094 16.703 1 94.25 201 ILE B CA 1
ATOM 4068 C C . ILE B 1 201 ? -24.125 34.625 15.578 1 94.25 201 ILE B C 1
ATOM 4070 O O . ILE B 1 201 ? -25.172 35.219 15.844 1 94.25 201 ILE B O 1
ATOM 4074 N N . ASP B 1 202 ? -23.812 34.344 14.367 1 94.19 202 ASP B N 1
ATOM 4075 C CA . ASP B 1 202 ? -24.562 34.781 13.195 1 94.19 202 ASP B CA 1
ATOM 4076 C C . ASP B 1 202 ? -25.75 33.844 12.938 1 94.19 202 ASP B C 1
ATOM 4078 O O . ASP B 1 202 ? -26.531 34.062 12.008 1 94.19 202 ASP B O 1
ATOM 4082 N N . GLY B 1 203 ? -25.859 32.812 13.703 1 92.44 203 GLY B N 1
ATOM 4083 C CA . GLY B 1 203 ? -26.984 31.906 13.586 1 92.44 203 GLY B CA 1
ATOM 4084 C C . GLY B 1 203 ? -26.812 30.891 12.477 1 92.44 203 GLY B C 1
ATOM 4085 O O . GLY B 1 203 ? -27.797 30.328 11.984 1 92.44 203 GLY B O 1
ATOM 4086 N N . ALA B 1 204 ? -25.609 30.672 12.07 1 92.5 204 ALA B N 1
ATOM 4087 C CA . ALA B 1 204 ? -25.344 29.719 10.992 1 92.5 204 ALA B CA 1
ATOM 4088 C C . ALA B 1 204 ? -25.594 28.281 11.453 1 92.5 204 ALA B C 1
ATOM 4090 O O . ALA B 1 204 ? -25.188 27.906 12.562 1 92.5 204 ALA B O 1
ATOM 4091 N N . GLY B 1 205 ? -26.25 27.484 10.57 1 91.06 205 GLY B N 1
ATOM 4092 C CA . GLY B 1 205 ? -26.484 26.078 10.859 1 91.06 205 GLY B CA 1
ATOM 4093 C C . GLY B 1 205 ? -25.312 25.188 10.516 1 91.06 205 GLY B C 1
ATOM 4094 O O . GLY B 1 205 ? -24.281 25.672 10.055 1 91.06 205 GLY B O 1
ATOM 4095 N N . TYR B 1 206 ? -25.422 23.969 10.758 1 86.5 206 TYR B N 1
ATOM 4096 C CA . TYR B 1 206 ? -24.344 23 10.57 1 86.5 206 TYR B CA 1
ATOM 4097 C C . TYR B 1 206 ? -23.938 22.922 9.102 1 86.5 206 TYR B C 1
ATOM 4099 O O . TYR B 1 206 ? -22.75 22.891 8.781 1 86.5 206 TYR B O 1
ATOM 4107 N N . PHE B 1 207 ? -24.922 22.844 8.305 1 89.62 207 PHE B N 1
ATOM 4108 C CA . PHE B 1 207 ? -24.641 22.703 6.879 1 89.62 207 PHE B CA 1
ATOM 4109 C C . PHE B 1 207 ? -23.969 23.953 6.32 1 89.62 207 PHE B C 1
ATOM 4111 O O . PHE B 1 207 ? -23.094 23.859 5.469 1 89.62 207 PHE B O 1
ATOM 4118 N N . GLN B 1 208 ? -24.391 25.062 6.801 1 91.75 208 GLN B N 1
ATOM 4119 C CA . GLN B 1 208 ? -23.781 26.328 6.371 1 91.75 208 GLN B CA 1
ATOM 4120 C C . GLN B 1 208 ? -22.328 26.422 6.844 1 91.75 208 GLN B C 1
ATOM 4122 O O . GLN B 1 208 ? -21.453 26.844 6.094 1 91.75 208 GLN B O 1
ATOM 4127 N N . LYS B 1 209 ? -22.125 26.031 8.094 1 93.69 209 LYS B N 1
ATOM 4128 C CA . LYS B 1 209 ? -20.766 26.047 8.641 1 93.69 209 LYS B CA 1
ATOM 4129 C C . LYS B 1 209 ? -19.859 25.062 7.883 1 93.69 209 LYS B C 1
ATOM 4131 O O . LYS B 1 209 ? -18.703 25.375 7.609 1 93.69 209 LYS B O 1
ATOM 4136 N N . PHE B 1 210 ? -20.484 23.938 7.551 1 91.94 210 PHE B N 1
ATOM 4137 C CA . PHE B 1 210 ? -19.719 22.938 6.82 1 91.94 210 PHE B CA 1
ATOM 4138 C C . PHE B 1 210 ? -19.328 23.453 5.445 1 91.94 210 PHE B C 1
ATOM 4140 O O . PHE B 1 210 ? -18.156 23.375 5.059 1 91.94 210 PHE B O 1
ATOM 4147 N N . LYS B 1 211 ? -20.172 24.016 4.746 1 92.56 211 LYS B N 1
ATOM 4148 C CA . LYS B 1 211 ? -19.953 24.438 3.367 1 92.56 211 LYS B CA 1
ATOM 4149 C C . LYS B 1 211 ? -19.109 25.719 3.316 1 92.56 211 LYS B C 1
ATOM 4151 O O . LYS B 1 211 ? -18.297 25.891 2.414 1 92.56 211 LYS B O 1
ATOM 4156 N N . SER B 1 212 ? -19.234 26.594 4.328 1 93.88 212 SER B N 1
ATOM 4157 C CA . SER B 1 212 ? -18.625 27.922 4.234 1 93.88 212 SER B CA 1
ATOM 4158 C C . SER B 1 212 ? -17.328 27.984 5.035 1 93.88 212 SER B C 1
ATOM 4160 O O . SER B 1 212 ? -16.484 28.859 4.793 1 93.88 212 SER B O 1
ATOM 4162 N N . ILE B 1 213 ? -17.141 27.078 5.973 1 93.94 213 ILE B N 1
ATOM 4163 C CA . ILE B 1 213 ? -15.961 27.141 6.832 1 93.94 213 ILE B CA 1
ATOM 4164 C C . ILE B 1 213 ? -15.156 25.844 6.719 1 93.94 213 ILE B C 1
ATOM 4166 O O . ILE B 1 213 ? -14.039 25.844 6.199 1 93.94 213 ILE B O 1
ATOM 4170 N N . THR B 1 214 ? -15.781 24.734 7.02 1 92.69 214 THR B N 1
ATOM 4171 C CA . THR B 1 214 ? -15.078 23.453 7.141 1 92.69 214 THR B CA 1
ATOM 4172 C C . THR B 1 214 ? -14.492 23.031 5.797 1 92.69 214 THR B C 1
ATOM 4174 O O . THR B 1 214 ? -13.281 22.828 5.688 1 92.69 214 THR B O 1
ATOM 4177 N N . LEU B 1 215 ? -15.32 22.984 4.816 1 92.62 215 LEU B N 1
ATOM 4178 C CA . LEU B 1 215 ? -14.898 22.453 3.529 1 92.62 215 LEU B CA 1
ATOM 4179 C C . LEU B 1 215 ? -13.844 23.344 2.885 1 92.62 215 LEU B C 1
ATOM 4181 O O . LEU B 1 215 ? -12.805 22.859 2.436 1 92.62 215 LEU B O 1
ATOM 4185 N N . PRO B 1 216 ? -14.047 24.625 2.895 1 92.69 216 PRO B N 1
ATOM 4186 C CA . PRO B 1 216 ? -13.031 25.5 2.295 1 92.69 216 PRO B CA 1
ATOM 4187 C C . PRO B 1 216 ? -11.703 25.469 3.049 1 92.69 216 PRO B C 1
ATOM 4189 O O . PRO B 1 216 ? -10.641 25.422 2.43 1 92.69 216 PRO B O 1
ATOM 4192 N N . LEU B 1 217 ? -11.773 25.453 4.375 1 93.19 217 LEU B N 1
ATOM 4193 C CA . LEU B 1 217 ? -10.539 25.469 5.156 1 93.19 217 LEU B CA 1
ATOM 4194 C C . LEU B 1 217 ? -9.867 24.109 5.16 1 93.19 217 LEU B C 1
ATOM 4196 O O . LEU B 1 217 ? -8.672 24 5.449 1 93.19 217 LEU B O 1
ATOM 4200 N N . LEU B 1 218 ? -10.648 23.094 4.801 1 93.88 218 LEU B N 1
ATOM 4201 C CA . LEU B 1 218 ? -10.125 21.734 4.723 1 93.88 218 LEU B CA 1
ATOM 4202 C C . LEU B 1 218 ? -9.594 21.422 3.328 1 93.88 218 LEU B C 1
ATOM 4204 O O . LEU B 1 218 ? -8.977 20.375 3.105 1 93.88 218 LEU B O 1
ATOM 4208 N N . SER B 1 219 ? -9.703 22.25 2.393 1 92.44 219 SER B N 1
ATOM 4209 C CA . SER B 1 219 ? -9.469 22 0.974 1 92.44 219 SER B CA 1
ATOM 4210 C C . SER B 1 219 ? -8.023 21.609 0.712 1 92.44 219 SER B C 1
ATOM 4212 O O . SER B 1 219 ? -7.75 20.734 -0.119 1 92.44 219 SER B O 1
ATOM 4214 N N . PRO B 1 220 ? -7.078 22.141 1.383 1 88.38 220 PRO B N 1
ATOM 4215 C CA . PRO B 1 220 ? -5.703 21.719 1.111 1 88.38 220 PRO B CA 1
ATOM 4216 C C . PRO B 1 220 ? -5.445 20.266 1.479 1 88.38 220 PRO B C 1
ATOM 4218 O O . PRO B 1 220 ? -4.832 19.531 0.704 1 88.38 220 PRO B O 1
ATOM 4221 N N . ILE B 1 221 ? -5.938 19.922 2.621 1 90.81 221 ILE B N 1
ATOM 4222 C CA . ILE B 1 221 ? -5.73 18.547 3.072 1 90.81 221 ILE B CA 1
ATOM 4223 C C . ILE B 1 221 ? -6.594 17.594 2.248 1 90.81 221 ILE B C 1
ATOM 4225 O O . ILE B 1 221 ? -6.188 16.469 1.962 1 90.81 221 ILE B O 1
ATOM 4229 N N . LEU B 1 222 ? -7.766 18.078 1.932 1 93.69 222 LEU B N 1
ATOM 4230 C CA . LEU B 1 222 ? -8.641 17.281 1.073 1 93.69 222 LEU B CA 1
ATOM 4231 C C . LEU B 1 222 ? -7.98 17.016 -0.273 1 93.69 222 LEU B C 1
ATOM 4233 O O . LEU B 1 222 ? -8.094 15.906 -0.812 1 93.69 222 LEU B O 1
ATOM 4237 N N . PHE B 1 223 ? -7.336 17.969 -0.77 1 90.5 223 PHE B N 1
ATOM 4238 C CA . PHE B 1 223 ? -6.617 17.828 -2.029 1 90.5 223 PHE B CA 1
ATOM 4239 C C . PHE B 1 223 ? -5.527 16.766 -1.908 1 90.5 223 PHE B C 1
ATOM 4241 O O . PHE B 1 223 ? -5.348 15.945 -2.812 1 90.5 223 PHE B O 1
ATOM 4248 N N . TYR B 1 224 ? -4.84 16.812 -0.85 1 87.81 224 TYR B N 1
ATOM 4249 C CA . TYR B 1 224 ? -3.789 15.828 -0.597 1 87.81 224 TYR B CA 1
ATOM 4250 C C . TYR B 1 224 ? -4.363 14.422 -0.528 1 87.81 224 TYR B C 1
ATOM 4252 O O . TYR B 1 224 ? -3.799 13.484 -1.106 1 87.81 224 TYR B O 1
ATOM 4260 N N . VAL B 1 225 ? -5.457 14.305 0.136 1 94 225 VAL B N 1
ATOM 4261 C CA . VAL B 1 225 ? -6.109 13.008 0.281 1 94 225 VAL B CA 1
ATOM 4262 C C . VAL B 1 225 ? -6.594 12.516 -1.082 1 94 225 VAL B C 1
ATOM 4264 O O . VAL B 1 225 ? -6.457 11.336 -1.411 1 94 225 VAL B O 1
ATOM 4267 N N . ILE B 1 226 ? -7.113 13.414 -1.86 1 95.25 226 ILE B N 1
ATOM 4268 C CA . ILE B 1 226 ? -7.586 13.055 -3.193 1 95.25 226 ILE B CA 1
ATOM 4269 C C . ILE B 1 226 ? -6.414 12.578 -4.047 1 95.25 226 ILE B C 1
ATOM 4271 O O . ILE B 1 226 ? -6.516 11.57 -4.742 1 95.25 226 ILE B O 1
ATOM 4275 N N . MET B 1 227 ? -5.355 13.227 -3.957 1 92.75 227 MET B N 1
ATOM 4276 C CA . MET B 1 227 ? -4.168 12.875 -4.73 1 92.75 227 MET B CA 1
ATOM 4277 C C . MET B 1 227 ? -3.643 11.508 -4.324 1 92.75 227 MET B C 1
ATOM 4279 O O . MET B 1 227 ? -3.42 10.641 -5.18 1 92.75 227 MET B O 1
ATOM 4283 N N . LEU B 1 228 ? -3.488 11.344 -3.068 1 91.88 228 LEU B N 1
ATOM 4284 C CA . LEU B 1 228 ? -2.951 10.086 -2.568 1 91.88 228 LEU B CA 1
ATOM 4285 C C . LEU B 1 228 ? -3.893 8.93 -2.891 1 91.88 228 LEU B C 1
ATOM 4287 O O . LEU B 1 228 ? -3.443 7.848 -3.281 1 91.88 228 LEU B O 1
ATOM 4291 N N . SER B 1 229 ? -5.16 9.141 -2.674 1 96.38 229 SER B N 1
ATOM 4292 C CA . SER B 1 229 ? -6.129 8.078 -2.922 1 96.38 229 SER B CA 1
ATOM 4293 C C . SER B 1 229 ? -6.203 7.727 -4.406 1 96.38 229 SER B C 1
ATOM 4295 O O . SER B 1 229 ? -6.406 6.566 -4.766 1 96.38 229 SER B O 1
ATOM 4297 N N . LEU B 1 230 ? -6.059 8.742 -5.27 1 95.69 230 LEU B N 1
ATOM 4298 C CA . LEU B 1 230 ? -6.062 8.5 -6.707 1 95.69 230 LEU B CA 1
ATOM 4299 C C . LEU B 1 230 ? -4.852 7.668 -7.121 1 95.69 230 LEU B C 1
ATOM 4301 O O . LEU B 1 230 ? -4.98 6.723 -7.902 1 95.69 230 LEU B O 1
ATOM 4305 N N . ILE B 1 231 ? -3.717 8.023 -6.648 1 93.56 231 ILE B N 1
ATOM 4306 C CA . ILE B 1 231 ? -2.502 7.27 -6.941 1 93.56 231 ILE B CA 1
ATOM 4307 C C . ILE B 1 231 ? -2.672 5.82 -6.496 1 93.56 231 ILE B C 1
ATOM 4309 O O . ILE B 1 231 ? -2.398 4.891 -7.262 1 93.56 231 ILE B O 1
ATOM 4313 N N . ASN B 1 232 ? -3.193 5.609 -5.336 1 93.19 232 ASN B N 1
ATOM 4314 C CA . ASN B 1 232 ? -3.389 4.27 -4.793 1 93.19 232 ASN B CA 1
ATOM 4315 C C . ASN B 1 232 ? -4.43 3.486 -5.59 1 93.19 232 ASN B C 1
ATOM 4317 O O . ASN B 1 232 ? -4.301 2.273 -5.758 1 93.19 232 ASN B O 1
ATOM 4321 N N . ALA B 1 233 ? -5.402 4.18 -6.051 1 96.25 233 ALA B N 1
ATOM 4322 C CA . ALA B 1 233 ? -6.484 3.543 -6.797 1 96.25 233 ALA B CA 1
ATOM 4323 C C . ALA B 1 233 ? -5.98 2.963 -8.109 1 96.25 233 ALA B C 1
ATOM 4325 O O . ALA B 1 233 ? -6.473 1.931 -8.57 1 96.25 233 ALA B O 1
ATOM 4326 N N . PHE B 1 234 ? -5.016 3.574 -8.688 1 95.44 234 PHE B N 1
ATOM 4327 C CA . PHE B 1 234 ? -4.449 3.07 -9.93 1 95.44 234 PHE B CA 1
ATOM 4328 C C . PHE B 1 234 ? -3.617 1.818 -9.68 1 95.44 234 PHE B C 1
ATOM 4330 O O . PHE B 1 234 ? -3.307 1.076 -10.617 1 95.44 234 PHE B O 1
ATOM 4337 N N . GLN B 1 235 ? -3.283 1.605 -8.453 1 92.81 235 GLN B N 1
ATOM 4338 C CA . GLN B 1 235 ? -2.303 0.562 -8.172 1 92.81 235 GLN B CA 1
ATOM 4339 C C . GLN B 1 235 ? -2.959 -0.641 -7.5 1 92.81 235 GLN B C 1
ATOM 4341 O O . GLN B 1 235 ? -2.322 -1.344 -6.711 1 92.81 235 GLN B O 1
ATOM 4346 N N . LEU B 1 236 ? -4.203 -0.841 -7.848 1 91.38 236 LEU B N 1
ATOM 4347 C CA . LEU B 1 236 ? -4.984 -1.966 -7.348 1 91.38 236 LEU B CA 1
ATOM 4348 C C . LEU B 1 236 ? -4.352 -3.293 -7.754 1 91.38 236 LEU B C 1
ATOM 4350 O O . LEU B 1 236 ? -4.102 -3.529 -8.938 1 91.38 236 LEU B O 1
ATOM 4354 N N . PHE B 1 237 ? -4.129 -4.227 -6.691 1 92.19 237 PHE B N 1
ATOM 4355 C CA . PHE B 1 237 ? -3.537 -5.512 -7.047 1 92.19 237 PHE B CA 1
ATOM 4356 C C . PHE B 1 237 ? -3.938 -6.59 -6.043 1 92.19 237 PHE B C 1
ATOM 4358 O O . PHE B 1 237 ? -4.648 -7.531 -6.391 1 92.19 237 PHE B O 1
ATOM 4365 N N . PRO B 1 238 ? -3.619 -6.441 -4.68 1 90.44 238 PRO B N 1
ATOM 4366 C CA . PRO B 1 238 ? -3.92 -7.562 -3.785 1 90.44 238 PRO B CA 1
ATOM 4367 C C . PRO B 1 238 ? -5.41 -7.895 -3.736 1 90.44 238 PRO B C 1
ATOM 4369 O O . PRO B 1 238 ? -5.781 -9.07 -3.641 1 90.44 238 PRO B O 1
ATOM 4372 N N . GLN B 1 239 ? -6.195 -6.895 -3.799 1 92.44 239 GLN B N 1
ATOM 4373 C CA . GLN B 1 239 ? -7.633 -7.129 -3.703 1 92.44 239 GLN B CA 1
ATOM 4374 C C . GLN B 1 239 ? -8.141 -7.922 -4.902 1 92.44 239 GLN B C 1
ATOM 4376 O O . GLN B 1 239 ? -8.984 -8.812 -4.754 1 92.44 239 GLN B O 1
ATOM 4381 N N . ILE B 1 240 ? -7.523 -7.621 -6.09 1 94.06 240 ILE B N 1
ATOM 4382 C CA . ILE B 1 240 ? -7.934 -8.359 -7.281 1 94.06 240 ILE B CA 1
ATOM 4383 C C . ILE B 1 240 ? -7.438 -9.805 -7.184 1 94.06 240 ILE B C 1
ATOM 4385 O O . ILE B 1 240 ? -8.203 -10.742 -7.418 1 94.06 240 ILE B O 1
ATOM 4389 N N . MET B 1 241 ? -6.258 -9.969 -6.789 1 89.69 241 MET B N 1
ATOM 4390 C CA . MET B 1 241 ? -5.625 -11.281 -6.738 1 89.69 241 MET B CA 1
ATOM 4391 C C . MET B 1 241 ? -6.297 -12.172 -5.699 1 89.69 241 MET B C 1
ATOM 4393 O O . MET B 1 241 ? -6.449 -13.375 -5.914 1 89.69 241 MET B O 1
ATOM 4397 N N . VAL B 1 242 ? -6.73 -11.602 -4.645 1 91 242 VAL B N 1
ATOM 4398 C CA . VAL B 1 242 ? -7.203 -12.398 -3.514 1 91 242 VAL B CA 1
ATOM 4399 C C . VAL B 1 242 ? -8.711 -12.609 -3.627 1 91 242 VAL B C 1
ATOM 4401 O O . VAL B 1 242 ? -9.211 -13.711 -3.369 1 91 242 VAL B O 1
ATOM 4404 N N . MET B 1 243 ? -9.445 -11.641 -4.074 1 93.38 243 MET B N 1
ATOM 4405 C CA . MET B 1 243 ? -10.898 -11.695 -3.971 1 93.38 243 MET B CA 1
ATOM 4406 C C . MET B 1 243 ? -11.508 -12.398 -5.18 1 93.38 243 MET B C 1
ATOM 4408 O O . MET B 1 243 ? -12.617 -12.922 -5.109 1 93.38 243 MET B O 1
ATOM 4412 N N . THR B 1 244 ? -10.789 -12.383 -6.242 1 92.25 244 THR B N 1
ATOM 4413 C CA . THR B 1 244 ? -11.352 -13.023 -7.426 1 92.25 244 THR B CA 1
ATOM 4414 C C . THR B 1 244 ? -10.961 -14.492 -7.477 1 92.25 244 THR B C 1
ATOM 4416 O O . THR B 1 244 ? -9.945 -14.891 -6.906 1 92.25 244 THR B O 1
ATOM 4419 N N . LYS B 1 245 ? -11.781 -15.258 -8.148 1 85.75 245 LYS B N 1
ATOM 4420 C CA . LYS B 1 245 ? -11.547 -16.688 -8.234 1 85.75 245 LYS B CA 1
ATOM 4421 C C . LYS B 1 245 ? -10.203 -16.984 -8.906 1 85.75 245 LYS B C 1
ATOM 4423 O O . LYS B 1 245 ? -9.953 -16.531 -10.023 1 85.75 245 LYS B O 1
ATOM 4428 N N . ASN B 1 246 ? -9.336 -17.641 -8.195 1 80.44 246 ASN B N 1
ATOM 4429 C CA . ASN B 1 246 ? -8.031 -18.062 -8.688 1 80.44 246 ASN B CA 1
ATOM 4430 C C . ASN B 1 246 ? -7.156 -16.859 -9.055 1 80.44 246 ASN B C 1
ATOM 4432 O O . ASN B 1 246 ? -6.176 -17 -9.781 1 80.44 246 ASN B O 1
ATOM 4436 N N . GLY B 1 247 ? -7.594 -15.719 -8.656 1 85.81 247 GLY B N 1
ATOM 4437 C CA . GLY B 1 247 ? -6.828 -14.523 -8.984 1 85.81 247 GLY B CA 1
ATOM 4438 C C . GLY B 1 247 ? -6.895 -14.156 -10.453 1 85.81 247 GLY B C 1
ATOM 4439 O O . GLY B 1 247 ? -5.988 -13.508 -10.977 1 85.81 247 GLY B O 1
ATOM 4440 N N . ASP B 1 248 ? -7.922 -14.531 -11.148 1 89.5 248 ASP B N 1
ATOM 4441 C CA . ASP B 1 248 ? -7.969 -14.398 -12.602 1 89.5 248 ASP B CA 1
ATOM 4442 C C . ASP B 1 248 ? -8.711 -13.125 -13.008 1 89.5 248 ASP B C 1
ATOM 4444 O O . ASP B 1 248 ? -9.023 -12.93 -14.188 1 89.5 248 ASP B O 1
ATOM 4448 N N . ALA B 1 249 ? -9.055 -12.336 -12.023 1 94.12 249 ALA B N 1
ATOM 4449 C CA . ALA B 1 249 ? -9.695 -11.055 -12.297 1 94.12 249 ALA B CA 1
ATOM 4450 C C . ALA B 1 249 ? -11.039 -11.25 -12.992 1 94.12 249 ALA B C 1
ATOM 4452 O O . ALA B 1 249 ? -11.352 -10.562 -13.961 1 94.12 249 ALA B O 1
ATOM 4453 N N . GLY B 1 250 ? -11.766 -12.273 -12.523 1 92.31 250 GLY B N 1
ATOM 4454 C CA . GLY B 1 250 ? -13.055 -12.602 -13.117 1 92.31 250 GLY B CA 1
ATOM 4455 C C . GLY B 1 250 ? -14.211 -11.891 -12.453 1 92.31 250 GLY B C 1
ATOM 4456 O O . GLY B 1 250 ? -14.008 -10.984 -11.648 1 92.31 250 GLY B O 1
ATOM 4457 N N . PRO B 1 251 ? -15.461 -12.266 -12.875 1 93.81 251 PRO B N 1
ATOM 4458 C CA . PRO B 1 251 ? -15.75 -13.211 -13.953 1 93.81 251 PRO B CA 1
ATOM 4459 C C . PRO B 1 251 ? -15.586 -12.602 -15.344 1 93.81 251 PRO B C 1
ATOM 4461 O O . PRO B 1 251 ? -15.844 -11.406 -15.531 1 93.81 251 PRO B O 1
ATOM 4464 N N . ASN B 1 252 ? -15.156 -13.367 -16.328 1 94.25 252 ASN B N 1
ATOM 4465 C CA . ASN B 1 252 ? -15 -12.945 -17.719 1 94.25 252 ASN B CA 1
ATOM 4466 C C . ASN B 1 252 ? -14.164 -11.68 -17.844 1 94.25 252 ASN B C 1
ATOM 4468 O O . ASN B 1 252 ? -14.531 -10.758 -18.562 1 94.25 252 ASN B O 1
ATOM 4472 N N . GLY B 1 253 ? -13.25 -11.57 -16.984 1 95.31 253 GLY B N 1
ATOM 4473 C CA . GLY B 1 253 ? -12.32 -10.453 -17.047 1 95.31 253 GLY B CA 1
ATOM 4474 C C . GLY B 1 253 ? -12.914 -9.148 -16.562 1 95.31 253 GLY B C 1
ATOM 4475 O O . GLY B 1 253 ? -12.375 -8.078 -16.828 1 95.31 253 GLY B O 1
ATOM 4476 N N . ALA B 1 254 ? -13.953 -9.188 -15.781 1 96.62 254 ALA B N 1
ATOM 4477 C CA . ALA B 1 254 ? -14.719 -8.008 -15.391 1 96.62 254 ALA B CA 1
ATOM 4478 C C . ALA B 1 254 ? -13.938 -7.164 -14.383 1 96.62 254 ALA B C 1
ATOM 4480 O O . ALA B 1 254 ? -14.281 -6.008 -14.125 1 96.62 254 ALA B O 1
ATOM 4481 N N . THR B 1 255 ? -12.867 -7.746 -13.82 1 97.44 255 THR B N 1
ATOM 4482 C CA . THR B 1 255 ? -12.102 -7.012 -12.82 1 97.44 255 THR B CA 1
ATOM 4483 C C . THR B 1 255 ? -10.633 -6.934 -13.219 1 97.44 255 THR B C 1
ATOM 4485 O O . THR B 1 255 ? -9.766 -6.703 -12.375 1 97.44 255 THR B O 1
ATOM 4488 N N . MET B 1 256 ? -10.391 -7.129 -14.547 1 97.56 256 MET B N 1
ATOM 4489 C CA . MET B 1 256 ? -9.031 -6.941 -15.039 1 97.56 256 MET B CA 1
ATOM 4490 C C . MET B 1 256 ? -8.609 -5.48 -14.922 1 97.56 256 MET B C 1
ATOM 4492 O O . MET B 1 256 ? -9.312 -4.586 -15.398 1 97.56 256 MET B O 1
ATOM 4496 N N . VAL B 1 257 ? -7.465 -5.301 -14.266 1 97.88 257 VAL B N 1
ATOM 4497 C CA . VAL B 1 257 ? -6.941 -3.951 -14.094 1 97.88 257 VAL B CA 1
ATOM 4498 C C . VAL B 1 257 ? -5.461 -3.922 -14.461 1 97.88 257 VAL B C 1
ATOM 4500 O O . VAL B 1 257 ? -4.848 -4.969 -14.68 1 97.88 257 VAL B O 1
ATOM 4503 N N . MET B 1 258 ? -4.914 -2.738 -14.547 1 97.44 258 MET B N 1
ATOM 4504 C CA . MET B 1 258 ? -3.588 -2.518 -15.109 1 97.44 258 MET B CA 1
ATOM 4505 C C . MET B 1 258 ? -2.529 -3.297 -14.336 1 97.44 258 MET B C 1
ATOM 4507 O O . MET B 1 258 ? -1.773 -4.074 -14.922 1 97.44 258 MET B O 1
ATOM 4511 N N . VAL B 1 259 ? -2.504 -3.201 -13.031 1 96.56 259 VAL B N 1
ATOM 4512 C CA . VAL B 1 259 ? -1.418 -3.789 -12.258 1 96.56 259 VAL B CA 1
ATOM 4513 C C . VAL B 1 259 ? -1.55 -5.309 -12.25 1 96.56 259 VAL B C 1
ATOM 4515 O O . VAL B 1 259 ? -0.547 -6.027 -12.297 1 96.56 259 VAL B O 1
ATOM 4518 N N . GLU B 1 260 ? -2.783 -5.785 -12.195 1 95.56 260 GLU B N 1
ATOM 4519 C CA . GLU B 1 260 ? -3.012 -7.223 -12.305 1 95.56 260 GLU B CA 1
ATOM 4520 C C . GLU B 1 260 ? -2.518 -7.766 -13.641 1 95.56 260 GLU B C 1
ATOM 4522 O O . GLU B 1 260 ? -1.886 -8.82 -13.695 1 95.56 260 GLU B O 1
ATOM 4527 N N . ARG B 1 261 ? -2.766 -7.066 -14.719 1 95.94 261 ARG B N 1
ATOM 4528 C CA . ARG B 1 261 ? -2.32 -7.516 -16.031 1 95.94 261 ARG B CA 1
ATOM 4529 C C . ARG B 1 261 ? -0.801 -7.453 -16.141 1 95.94 261 ARG B C 1
ATOM 4531 O O . ARG B 1 261 ? -0.186 -8.32 -16.781 1 95.94 261 ARG B O 1
ATOM 4538 N N . ILE B 1 262 ? -0.206 -6.414 -15.586 1 95.56 262 ILE B N 1
ATOM 4539 C CA . ILE B 1 262 ? 1.25 -6.336 -15.555 1 95.56 262 ILE B CA 1
ATOM 4540 C C . ILE B 1 262 ? 1.822 -7.594 -14.906 1 95.56 262 ILE B C 1
ATOM 4542 O O . ILE B 1 262 ? 2.748 -8.211 -15.438 1 95.56 262 ILE B O 1
ATOM 4546 N N . TYR B 1 263 ? 1.228 -7.973 -13.898 1 92.62 263 TYR B N 1
ATOM 4547 C CA . TYR B 1 263 ? 1.663 -9.164 -13.18 1 92.62 263 TYR B CA 1
ATOM 4548 C C . TYR B 1 263 ? 1.504 -10.414 -14.039 1 92.62 263 TYR B C 1
ATOM 4550 O O . TYR B 1 263 ? 2.414 -11.242 -14.117 1 92.62 263 TYR B O 1
ATOM 4558 N N . LYS B 1 264 ? 0.406 -10.57 -14.695 1 93.75 264 LYS B N 1
ATOM 4559 C CA . LYS B 1 264 ? 0.142 -11.75 -15.5 1 93.75 264 LYS B CA 1
ATOM 4560 C C . LYS B 1 264 ? 1.077 -11.812 -16.703 1 93.75 264 LYS B C 1
ATOM 4562 O O . LYS B 1 264 ? 1.618 -12.875 -17.031 1 93.75 264 LYS B O 1
ATOM 4567 N N . TYR B 1 265 ? 1.244 -10.719 -17.391 1 94.38 265 TYR B N 1
ATOM 4568 C CA . TYR B 1 265 ? 2.141 -10.703 -18.531 1 94.38 265 TYR B CA 1
ATOM 4569 C C . TYR B 1 265 ? 3.568 -11.039 -18.125 1 94.38 265 TYR B C 1
ATOM 4571 O O . TYR B 1 265 ? 4.285 -11.734 -18.844 1 94.38 265 TYR B O 1
ATOM 4579 N N . ALA B 1 266 ? 3.938 -10.594 -16.969 1 89.94 266 ALA B N 1
ATOM 4580 C CA . ALA B 1 266 ? 5.309 -10.82 -16.516 1 89.94 266 ALA B CA 1
ATOM 4581 C C . ALA B 1 266 ? 5.504 -12.273 -16.078 1 89.94 266 ALA B C 1
ATOM 4583 O O . ALA B 1 266 ? 6.5 -12.906 -16.438 1 89.94 266 ALA B O 1
ATOM 4584 N N . PHE B 1 267 ? 4.484 -12.875 -15.398 1 84.69 267 PHE B N 1
ATOM 4585 C CA . PHE B 1 267 ? 4.789 -14.102 -14.672 1 84.69 267 PHE B CA 1
ATOM 4586 C C . PHE B 1 267 ? 3.93 -15.258 -15.188 1 84.69 267 PHE B C 1
ATOM 4588 O O . PHE B 1 267 ? 4.266 -16.422 -14.977 1 84.69 267 PHE B O 1
ATOM 4595 N N . LYS B 1 268 ? 2.861 -14.953 -15.688 1 85.5 268 LYS B N 1
ATOM 4596 C CA . LYS B 1 268 ? 2.021 -16.031 -16.219 1 85.5 268 LYS B CA 1
ATOM 4597 C C . LYS B 1 268 ? 2.27 -16.25 -17.703 1 85.5 268 LYS B C 1
ATOM 4599 O O . LYS B 1 268 ? 2.396 -17.375 -18.156 1 85.5 268 LYS B O 1
ATOM 4604 N N . PHE B 1 269 ? 2.443 -15.156 -18.422 1 90 269 PHE B N 1
ATOM 4605 C CA . PHE B 1 269 ? 2.57 -15.266 -19.875 1 90 269 PHE B CA 1
ATOM 4606 C C . PHE B 1 269 ? 4.031 -15.164 -20.297 1 90 269 PHE B C 1
ATOM 4608 O O . PHE B 1 269 ? 4.355 -15.367 -21.469 1 90 269 PHE B O 1
ATOM 4615 N N . GLY B 1 270 ? 4.867 -14.805 -19.438 1 87.94 270 GLY B N 1
ATOM 4616 C CA . GLY B 1 270 ? 6.293 -14.75 -19.719 1 87.94 270 GLY B CA 1
ATOM 4617 C C . GLY B 1 270 ? 6.676 -13.641 -20.672 1 87.94 270 GLY B C 1
ATOM 4618 O O . GLY B 1 270 ? 7.551 -13.82 -21.516 1 87.94 270 GLY B O 1
ATOM 4619 N N . ARG B 1 271 ? 6.004 -12.594 -20.641 1 92.75 271 ARG B N 1
ATOM 4620 C CA . ARG B 1 271 ? 6.277 -11.43 -21.484 1 92.75 271 ARG B CA 1
ATOM 4621 C C . ARG B 1 271 ? 6.734 -10.242 -20.656 1 92.75 271 ARG B C 1
ATOM 4623 O O . ARG B 1 271 ? 6.047 -9.219 -20.594 1 92.75 271 ARG B O 1
ATOM 4630 N N . MET B 1 272 ? 7.938 -10.344 -20.266 1 90.38 272 MET B N 1
ATOM 4631 C CA . MET B 1 272 ? 8.469 -9.367 -19.312 1 90.38 272 MET B CA 1
ATOM 4632 C C . MET B 1 272 ? 8.641 -8.008 -19.969 1 90.38 272 MET B C 1
ATOM 4634 O O . MET B 1 272 ? 8.375 -6.973 -19.344 1 90.38 272 MET B O 1
ATOM 4638 N N . GLY B 1 273 ? 9.156 -7.992 -21.141 1 93.06 273 GLY B N 1
ATOM 4639 C CA . GLY B 1 273 ? 9.289 -6.727 -21.844 1 93.06 273 GLY B CA 1
ATOM 4640 C C . GLY B 1 273 ? 7.965 -6.016 -22.047 1 93.06 273 GLY B C 1
ATOM 4641 O O . GLY B 1 273 ? 7.867 -4.805 -21.844 1 93.06 273 GLY B O 1
ATOM 4642 N N . TYR B 1 274 ? 6.941 -6.809 -22.406 1 95.56 274 TYR B N 1
ATOM 4643 C CA . TYR B 1 274 ? 5.602 -6.266 -22.594 1 95.56 274 TYR B CA 1
ATOM 4644 C C . TYR B 1 274 ? 5.02 -5.766 -21.281 1 95.56 274 TYR B C 1
ATOM 4646 O O . TYR B 1 274 ? 4.383 -4.711 -21.234 1 95.56 274 TYR B O 1
ATOM 4654 N N . ALA B 1 275 ? 5.277 -6.477 -20.219 1 95.25 275 ALA B N 1
ATOM 4655 C CA . ALA B 1 275 ? 4.848 -6.055 -18.891 1 95.25 275 ALA B CA 1
ATOM 4656 C C . ALA B 1 275 ? 5.492 -4.73 -18.5 1 95.25 275 ALA B C 1
ATOM 4658 O O . ALA B 1 275 ? 4.844 -3.865 -17.906 1 95.25 275 ALA B O 1
ATOM 4659 N N . ALA B 1 276 ? 6.746 -4.594 -18.844 1 94.62 276 ALA B N 1
ATOM 4660 C CA . ALA B 1 276 ? 7.445 -3.344 -18.562 1 94.62 276 ALA B CA 1
ATOM 4661 C C . ALA B 1 276 ? 6.824 -2.184 -19.344 1 94.62 276 ALA B C 1
ATOM 4663 O O . ALA B 1 276 ? 6.68 -1.082 -18.797 1 94.62 276 ALA B O 1
ATOM 4664 N N . ALA B 1 277 ? 6.477 -2.43 -20.531 1 96.69 277 ALA B N 1
ATOM 4665 C CA . ALA B 1 277 ? 5.816 -1.4 -21.344 1 96.69 277 ALA B CA 1
ATOM 4666 C C . ALA B 1 277 ? 4.484 -0.994 -20.719 1 96.69 277 ALA B C 1
ATOM 4668 O O . ALA B 1 277 ? 4.18 0.196 -20.609 1 96.69 277 ALA B O 1
ATOM 4669 N N . TRP B 1 278 ? 3.674 -2.025 -20.266 1 97.12 278 TRP B N 1
ATOM 4670 C CA . TRP B 1 278 ? 2.43 -1.744 -19.562 1 97.12 278 TRP B CA 1
ATOM 4671 C C . TRP B 1 278 ? 2.686 -0.868 -18.344 1 97.12 278 TRP B C 1
ATOM 4673 O O . TRP B 1 278 ? 1.931 0.07 -18.078 1 97.12 278 TRP B O 1
ATOM 4683 N N . SER B 1 279 ? 3.736 -1.127 -17.641 1 95.56 279 SER B N 1
ATOM 4684 C CA . SER B 1 279 ? 4.082 -0.396 -16.422 1 95.56 279 SER B CA 1
ATOM 4685 C C . SER B 1 279 ? 4.418 1.06 -16.734 1 95.56 279 SER B C 1
ATOM 4687 O O . SER B 1 279 ? 4.023 1.962 -15.984 1 95.56 279 SER B O 1
ATOM 4689 N N . TRP B 1 280 ? 5.109 1.28 -17.766 1 95.31 280 TRP B N 1
ATOM 4690 C CA . TRP B 1 280 ? 5.492 2.643 -18.125 1 95.31 280 TRP B CA 1
ATOM 4691 C C . TRP B 1 280 ? 4.277 3.447 -18.578 1 95.31 280 TRP B C 1
ATOM 4693 O O . TRP B 1 280 ? 4.176 4.645 -18.297 1 95.31 280 TRP B O 1
ATOM 4703 N N . VAL B 1 281 ? 3.402 2.809 -19.281 1 97 281 VAL B N 1
ATOM 4704 C CA . VAL B 1 281 ? 2.182 3.502 -19.672 1 97 281 VAL B CA 1
ATOM 4705 C C . VAL B 1 281 ? 1.375 3.883 -18.438 1 97 281 VAL B C 1
ATOM 4707 O O . VAL B 1 281 ? 0.885 5.012 -18.328 1 97 281 VAL B O 1
ATOM 4710 N N . LEU B 1 282 ? 1.242 2.916 -17.547 1 96.06 282 LEU B N 1
ATOM 4711 C CA . LEU B 1 282 ? 0.544 3.211 -16.297 1 96.06 282 LEU B CA 1
ATOM 4712 C C . LEU B 1 282 ? 1.214 4.363 -15.562 1 96.06 282 LEU B C 1
ATOM 4714 O O . LEU B 1 282 ? 0.535 5.246 -15.031 1 96.06 282 LEU B O 1
ATOM 4718 N N . PHE B 1 283 ? 2.508 4.348 -15.555 1 93.88 283 PHE B N 1
ATOM 4719 C CA . PHE B 1 283 ? 3.268 5.41 -14.914 1 93.88 283 PHE B CA 1
ATOM 4720 C C . PHE B 1 283 ? 2.922 6.766 -15.523 1 93.88 283 PHE B C 1
ATOM 4722 O O . PHE B 1 283 ? 2.668 7.73 -14.797 1 93.88 283 PHE B O 1
ATOM 4729 N N . VAL B 1 284 ? 2.93 6.859 -16.766 1 95.25 284 VAL B N 1
ATOM 4730 C CA . VAL B 1 284 ? 2.656 8.109 -17.469 1 95.25 284 VAL B CA 1
ATOM 4731 C C . VAL B 1 284 ? 1.243 8.586 -17.156 1 95.25 284 VAL B C 1
ATOM 4733 O O . VAL B 1 284 ? 1.017 9.781 -16.953 1 95.25 284 VAL B O 1
ATOM 4736 N N . ILE B 1 285 ? 0.333 7.68 -17.062 1 96.69 285 ILE B N 1
ATOM 4737 C CA . ILE B 1 285 ? -1.048 8.023 -16.75 1 96.69 285 ILE B CA 1
ATOM 4738 C C . ILE B 1 285 ? -1.123 8.586 -15.328 1 96.69 285 ILE B C 1
ATOM 4740 O O . ILE B 1 285 ? -1.687 9.664 -15.109 1 96.69 285 ILE B O 1
ATOM 4744 N N . ILE B 1 286 ? -0.525 7.902 -14.391 1 95.56 286 ILE B N 1
ATOM 4745 C CA . ILE B 1 286 ? -0.546 8.352 -13 1 95.56 286 ILE B CA 1
ATOM 4746 C C . ILE B 1 286 ? 0.171 9.688 -12.883 1 95.56 286 ILE B C 1
ATOM 4748 O O . ILE B 1 286 ? -0.31 10.602 -12.203 1 95.56 286 ILE B O 1
ATOM 4752 N N . PHE B 1 287 ? 1.263 9.789 -13.57 1 93.5 287 PHE B N 1
ATOM 4753 C CA . PHE B 1 287 ? 2.033 11.023 -13.555 1 93.5 287 PHE B CA 1
ATOM 4754 C C . PHE B 1 287 ? 1.218 12.18 -14.125 1 93.5 287 PHE B C 1
ATOM 4756 O O . PHE B 1 287 ? 1.213 13.273 -13.57 1 93.5 287 PHE B O 1
ATOM 4763 N N . GLY B 1 288 ? 0.575 11.961 -15.211 1 94.75 288 GLY B N 1
ATOM 4764 C CA . GLY B 1 288 ? -0.282 12.977 -15.812 1 94.75 288 GLY B CA 1
ATOM 4765 C C . GLY B 1 288 ? -1.374 13.461 -14.875 1 94.75 288 GLY B C 1
ATOM 4766 O O . GLY B 1 288 ? -1.59 14.664 -14.734 1 94.75 288 GLY B O 1
ATOM 4767 N N . PHE B 1 289 ? -1.986 12.539 -14.18 1 92.62 289 PHE B N 1
ATOM 4768 C CA . PHE B 1 289 ? -3.027 12.906 -13.227 1 92.62 289 PHE B CA 1
ATOM 4769 C C . PHE B 1 289 ? -2.441 13.68 -12.055 1 92.62 289 PHE B C 1
ATOM 4771 O O . PHE B 1 289 ? -3.061 14.625 -11.555 1 92.62 289 PHE B O 1
ATOM 4778 N N . THR B 1 290 ? -1.301 13.258 -11.641 1 88.81 290 THR B N 1
ATOM 4779 C CA . THR B 1 290 ? -0.648 13.93 -10.523 1 88.81 290 THR B CA 1
ATOM 4780 C C . THR B 1 290 ? -0.293 15.367 -10.883 1 88.81 290 THR B C 1
ATOM 4782 O O . THR B 1 290 ? -0.529 16.281 -10.094 1 88.81 290 THR B O 1
ATOM 4785 N N . VAL B 1 291 ? 0.227 15.609 -12.078 1 89.38 291 VAL B N 1
ATOM 4786 C CA . VAL B 1 291 ? 0.578 16.953 -12.547 1 89.38 291 VAL B CA 1
ATOM 4787 C C . VAL B 1 291 ? -0.687 17.797 -12.688 1 89.38 291 VAL B C 1
ATOM 4789 O O . VAL B 1 291 ? -0.716 18.953 -12.273 1 89.38 291 VAL B O 1
ATOM 4792 N N . LEU B 1 292 ? -1.647 17.172 -13.234 1 90.19 292 LEU B N 1
ATOM 4793 C CA . LEU B 1 292 ? -2.912 17.875 -13.414 1 90.19 292 LEU B CA 1
ATOM 4794 C C . LEU B 1 292 ? -3.484 18.312 -12.07 1 90.19 292 LEU B C 1
ATOM 4796 O O . LEU B 1 292 ? -3.943 19.453 -11.93 1 90.19 292 LEU B O 1
ATOM 4800 N N . GLN B 1 293 ? -3.469 17.406 -11.156 1 87.19 293 GLN B N 1
ATOM 4801 C CA . GLN B 1 293 ? -3.977 17.734 -9.828 1 87.19 293 GLN B CA 1
ATOM 4802 C C . GLN B 1 293 ? -3.154 18.844 -9.18 1 87.19 293 GLN B C 1
ATOM 4804 O O . GLN B 1 293 ? -3.705 19.734 -8.516 1 87.19 293 GLN B O 1
ATOM 4809 N N . ASN B 1 294 ? -1.881 18.875 -9.375 1 83.69 294 ASN B N 1
ATOM 4810 C CA . ASN B 1 294 ? -1.013 19.906 -8.797 1 83.69 294 ASN B CA 1
ATOM 4811 C C . ASN B 1 294 ? -1.282 21.281 -9.406 1 83.69 294 ASN B C 1
ATOM 4813 O O . ASN B 1 294 ? -1.228 22.281 -8.703 1 83.69 294 ASN B O 1
ATOM 4817 N N . VAL B 1 295 ? -1.602 21.266 -10.633 1 85 295 VAL B N 1
ATOM 4818 C CA . VAL B 1 295 ? -1.896 22.516 -11.312 1 85 295 VAL B CA 1
ATOM 4819 C C . VAL B 1 295 ? -3.26 23.047 -10.867 1 85 295 VAL B C 1
ATOM 4821 O O . VAL B 1 295 ? -3.438 24.25 -10.68 1 85 295 VAL B O 1
ATOM 4824 N N . LEU B 1 296 ? -4.133 22.156 -10.594 1 82.31 296 LEU B N 1
ATOM 4825 C CA . LEU B 1 296 ? -5.48 22.547 -10.188 1 82.31 296 LEU B CA 1
ATOM 4826 C C . LEU B 1 296 ? -5.5 23 -8.734 1 82.31 296 LEU B C 1
ATOM 4828 O O . LEU B 1 296 ? -6.41 23.719 -8.32 1 82.31 296 LEU B O 1
ATOM 4832 N N . GLN B 1 297 ? -4.578 22.469 -7.984 1 77.44 297 GLN B N 1
ATOM 4833 C CA . GLN B 1 297 ? -4.484 22.859 -6.582 1 77.44 297 GLN B CA 1
ATOM 4834 C C . GLN B 1 297 ? -4.344 24.375 -6.441 1 77.44 297 GLN B C 1
ATOM 4836 O O . GLN B 1 297 ? -4.875 24.969 -5.5 1 77.44 297 GLN B O 1
ATOM 4841 N N . ARG B 1 298 ? -3.705 25.062 -7.266 1 73.94 298 ARG B N 1
ATOM 4842 C CA . ARG B 1 298 ? -3.484 26.5 -7.223 1 73.94 298 ARG B CA 1
ATOM 4843 C C . ARG B 1 298 ? -4.801 27.25 -7.332 1 73.94 298 ARG B C 1
ATOM 4845 O O . ARG B 1 298 ? -4.926 28.375 -6.828 1 73.94 298 ARG B O 1
ATOM 4852 N N . LYS B 1 299 ? -5.727 26.609 -7.785 1 69.06 299 LYS B N 1
ATOM 4853 C CA . LYS B 1 299 ? -7.004 27.281 -8.008 1 69.06 299 LYS B CA 1
ATOM 4854 C C . LYS B 1 299 ? -7.988 26.984 -6.879 1 69.06 299 LYS B C 1
ATOM 4856 O O . LYS B 1 299 ? -8.875 27.781 -6.59 1 69.06 299 LYS B O 1
ATOM 4861 N N . TRP B 1 300 ? -7.766 25.891 -6.316 1 64.56 300 TRP B N 1
ATOM 4862 C CA . TRP B 1 300 ? -8.852 25.438 -5.457 1 64.56 300 TRP B CA 1
ATOM 4863 C C . TRP B 1 300 ? -8.453 25.516 -3.988 1 64.56 300 TRP B C 1
ATOM 4865 O O . TRP B 1 300 ? -9.305 25.438 -3.102 1 64.56 300 TRP B O 1
ATOM 4875 N N . VAL B 1 301 ? -7.262 25.625 -3.695 1 65.69 301 VAL B N 1
ATOM 4876 C CA . VAL B 1 301 ? -6.867 25.5 -2.297 1 65.69 301 VAL B CA 1
ATOM 4877 C C . VAL B 1 301 ? -6.781 26.891 -1.655 1 65.69 301 VAL B C 1
ATOM 4879 O O . VAL B 1 301 ? -6.188 27.797 -2.225 1 65.69 301 VAL B O 1
ATOM 4882 N N . TYR B 1 302 ? -7.734 27.109 -0.664 1 62.59 302 TYR B N 1
ATOM 4883 C CA . TYR B 1 302 ? -7.734 28.328 0.136 1 62.59 302 TYR B CA 1
ATOM 4884 C C . TYR B 1 302 ? -6.754 28.234 1.296 1 62.59 302 TYR B C 1
ATOM 4886 O O . TYR B 1 302 ? -6.895 27.359 2.158 1 62.59 302 TYR B O 1
ATOM 4894 N N . TYR B 1 303 ? -5.566 28.844 1.087 1 57.53 303 TYR B N 1
ATOM 4895 C CA . TYR B 1 303 ? -4.617 28.875 2.193 1 57.53 303 TYR B CA 1
ATOM 4896 C C . TYR B 1 303 ? -4.941 30.016 3.156 1 57.53 303 TYR B C 1
ATOM 4898 O O . TYR B 1 303 ? -5.43 31.078 2.74 1 57.53 303 TYR B O 1
ATOM 4906 N N . GLU B 1 304 ? -5.156 29.641 4.457 1 51.47 304 GLU B N 1
ATOM 4907 C CA . GLU B 1 304 ? -5.379 30.719 5.41 1 51.47 304 GLU B CA 1
ATOM 4908 C C . GLU B 1 304 ? -4.332 31.828 5.25 1 51.47 304 GLU B C 1
ATOM 4910 O O . GLU B 1 304 ? -3.131 31.562 5.297 1 51.47 304 GLU B O 1
ATOM 4915 N N . SER B 1 305 ? -4.535 32.719 4.348 1 43.31 305 SER B N 1
ATOM 4916 C CA . SER B 1 305 ? -3.721 33.938 4.492 1 43.31 305 SER B CA 1
ATOM 4917 C C . SER B 1 305 ? -3.938 34.594 5.855 1 43.31 305 SER B C 1
ATOM 4919 O O . SER B 1 305 ? -5.039 34.531 6.406 1 43.31 305 SER B O 1
#

Secondary structure (DSSP, 8-state):
-HHHHHHHHHHHHHHHHHHHHHHHHHHHHHHHHHTTB---S-----S-S-HHHHHHHHB-TTHHHHHHHH-HHHHHHHHHHHHHHHHHHHHHHHHHHHHHHHHHS--TTHHHHHHHHHHHHHS-HHHHHHHHHHHT-TTT-HHHHHHHHTT-----GGGSTTTHHHHHHHHHHHHHHHHHHHHHHHHHHTS-HHHHHHHHHTT--HHHHIIIIIHHHHHHHHHHHHHHHHHHHHT--HHHHHHSGGGS--STTTT--HHHHHHIIIIIS--HHHHHHHHHHHHHHHHHHHHHHHHHHHHH-----/-HHHHHHHHHHHHHHHHHHHHHHHHHHHHHHHHHTTB---S-----S-S-HHHHHHHHB-TTHHHHHHHH-HHHHHHHHHHHHHHHHHHHHHHHHHHHHHHHHHS--TTHHHHHHHHHHHHHS-HHHHHHHHHHHT-TTT-HHHHHHHHTT-----GGGSTTTHHHHHHHHHHHHHHHHHHHHHHHHHHTS-HHHHHHHHHTT--HHHHIIIIIHHHHHHHHHHHHHHHHHHHHT--HHHHHHSGGGS--STTTT--HHHHHHIIIIIS--HHHHHHHHHHHHHHHHHHHHHHHHHHHHH-----